Protein 7TI7 (pdb70)

Secondary structure (DSSP, 8-state):
-EEEEE--HHHHHHHHHHHHHTT-EEEEEESSSS-TTGGGS-TTSEEEESS--HHHHHT-SEEEE-TTS-TTSHHHHHHHHTT-EEE-HHHHHHHH--S-EEEEE-SS-HHHHHHHHHHHHHHTT--EEEE-STTS-GGGGGTT--SEEEEE--HHHHHT------SEEEE----S--HHHH-SHHHHHH--GGGTT-SSEEEETT-TTT-----TTS-EEEE-SSPPPTT-EEEEE-TT--EEEEETTEEEEEGGGSSS-SHHHHHHHHHHHHHHHHTT--HHHHHHHHHH----TTSSEEEEEETTEEEEE-TT--SHHHHHHHHHHHHHHHTTTT--EEEEEESB-TT---GGGHHHHHHHEEEEEEESTTHHHHHHHHTTSSEEEE-SSHHHHHHHHHHH--TT-EEEE--SSB-TTTSSSHHHHHHHHHHHHHH--

Organism: Acinetobacter baumannii (strain AB307-0294) (NCBI:txid557600)

B-factor: mean 31.91, std 15.26, range [10.23, 84.12]

Sequence (441 aa):
GLKVVAGLGISGVSAVNFLHEQGYQVAVTDSRPTPPGHDQIPAGVKTSFGQLLDQQELLLQAEEIILSPGLAPQLPEIQAAIAKGISVVGDIQLLRRATDVPIVAITGSNAKSSTVTTLIGLMAKDAGKKVAVGGNLGRPALDLLKDQPELLVLELSSFQLETTSHLNAEVAVVLNMSEDHLDRHGNMLGYHQQAHRIFQGAKKKVVFNRDDALSRPLVPDTTPMQSFGLNAPDLNQYGVLRDADDGTLWLARGLQRRLIKSSDLYIQGMHNVANALACLALGEAIGLPMESMLETLKQFKGLEHRCEYVKTVHDVRYYNDSKKGTNVGATLAAIDGLGAAIEVKKGKVALILGGQGKGQDFGPLRSSSSSIEKYAKVVVLIGEDAPVIEQAIQGATKILHAATLKEAVELCQRETQAEDVVLLSPACASFDMFKSYNNDRGQQFVACVNSLV

InterPro domains:
  IPR004101 Mur ligase, C-terminal [PF02875] (305-424)
  IPR005762 UDP-N-acetylmuramoylalanine-D-glutamate ligase MurD [MF_00639] (7-442)
  IPR005762 UDP-N-acetylmuramoylalanine-D-glutamate ligase MurD [PTHR43692] (10-447)
  IPR005762 UDP-N-acetylmuramoylalanine-D-glutamate ligase MurD [TIGR01087] (10-445)
  IPR013221 Mur ligase, central [PF08245] (110-282)
  IPR036565 Mur-like, catalytic domain superfamily [G3DSA:3.40.1190.10] (94-302)
  IPR036565 Mur-like, catalytic domain superfamily [SSF53623] (96-300)
  IPR036615 Mur ligase, C-terminal domain superfamily [G3DSA:3.90.190.20] (303-443)
  IPR036615 Mur ligase, C-terminal domain superfamily [SSF53244] (302-447)

Nearest PDB structures (foldseek):
  7ti7-assembly1_A  TM=1.002E+00  e=5.242E-88  Acinetobacter baumannii
  7sir-assembly1_A  TM=7.669E-01  e=1.440E-78  Acinetobacter baumannii AB307-0294
  7u35-assembly1_A  TM=9.399E-01  e=2.742E-53  Pseudomonas aeruginosa PAO1
  7u35-assembly3_C  TM=9.130E-01  e=4.171E-54  Pseudomonas aeruginosa PAO1
  1eeh-assembly1_A  TM=6.482E-01  e=1.276E-39  Escherichia coli

Solvent-accessible surface area: 18928 Å² total

Foldseek 3Di:
DEEEEEACADQNLLVQVVCVVVPHQYEYEYQAACHPCNVVHDPPHHYHYNHRDLVVLCVHQAYAYDLVDACPPPSNVVNVVVVHQYAHVLQVLLVVDDAAEEEEEEPDCLVVLQVLLQLLCVLLPFQEFEEADRPRHSSVSPVVPGNYYYHRHYLSNLLRDAQSLHLEYWHLAYDDDDCVRQVDVVSSLVSVNRCHNHQEYEFEPVHPSIDDDDDPNRHYEYEYADQDAAQHWYWDADPVGFIFTAGHPGGQGTQVLFLDFFVVVSSSLRSSVVSCVSVPRDSVSSVVSRSPDNTDPQQQAWQDADQQATETRNLVLAALVSVQRSLRGLQVVLVVVPAAEEEEAEAAHVPDQNLVCLVSCLRGHQEYEYEYDCSVVNCVNNPPSHHYHYDDDLLVSVVVSVVRGHRSYYYYYNHNHFHPRPAPGSVRVRVVNSVSVVPDD

Radius of gyration: 23.05 Å; Cα contacts (8 Å, |Δi|>4): 1030; chains: 1; bounding box: 50×58×58 Å

Structure (mmCIF, N/CA/C/O backbone):
data_7TI7
#
_entry.id   7TI7
#
_cell.length_a   54.490
_cell.length_b   91.820
_cell.length_c   106.360
_cell.angle_alpha   90.000
_cell.angle_beta   90.000
_cell.angle_gamma   90.000
#
_symmetry.space_group_name_H-M   'P 21 21 21'
#
loop_
_entity.id
_entity.type
_entity.pdbx_description
1 polymer 'UDP-N-acetylmuramoylalanine--D-glutamate ligase'
2 non-polymer "ADENOSINE-5'-DIPHOSPHATE"
3 non-polymer 'MAGNESIUM ION'
4 non-polymer 1,2-ETHANEDIOL
5 non-polymer 'CHLORIDE ION'
6 non-polymer 'CALCIUM ION'
7 water water
#
loop_
_atom_site.group_PDB
_atom_site.id
_atom_site.type_symbol
_atom_site.label_atom_id
_atom_site.label_alt_id
_atom_site.label_comp_id
_atom_site.label_asym_id
_atom_site.label_entity_id
_atom_site.label_seq_id
_atom_site.pdbx_PDB_ins_code
_atom_site.Cartn_x
_atom_site.Cartn_y
_atom_site.Cartn_z
_atom_site.occupancy
_atom_site.B_iso_or_equiv
_atom_site.auth_seq_id
_atom_site.auth_comp_id
_atom_site.auth_asym_id
_atom_site.auth_atom_id
_atom_site.pdbx_PDB_model_num
ATOM 1 N N . GLY A 1 15 ? -3.71144 -35.52575 48.20824 1.000 65.49051 7 GLY A N 1
ATOM 2 C CA . GLY A 1 15 ? -2.85140 -36.60878 47.76761 1.000 64.31996 7 GLY A CA 1
ATOM 3 C C . GLY A 1 15 ? -2.08536 -36.23400 46.51618 1.000 63.06727 7 GLY A C 1
ATOM 4 O O . GLY A 1 15 ? -1.67337 -35.08528 46.35373 1.000 64.29922 7 GLY A O 1
ATOM 5 N N . LEU A 1 16 ? -1.88821 -37.19988 45.62627 1.000 59.86565 8 LEU A N 1
ATOM 6 C CA . LEU A 1 16 ? -1.24376 -36.90529 44.35721 1.000 55.96084 8 LEU A CA 1
ATOM 7 C C . LEU A 1 16 ? -2.17884 -36.07243 43.48806 1.000 52.80371 8 LEU A C 1
ATOM 8 O O . LEU A 1 16 ? -3.36517 -36.38829 43.35275 1.000 51.72277 8 LEU A O 1
ATOM 13 N N . LYS A 1 17 ? -1.64971 -34.98391 42.93563 1.000 50.04394 9 LYS A N 1
ATOM 14 C CA . LYS A 1 17 ? -2.33561 -34.19343 41.92434 1.000 47.76147 9 LYS A CA 1
ATOM 15 C C . LYS A 1 17 ? -1.78132 -34.59602 40.56639 1.000 46.61043 9 LYS A C 1
ATOM 16 O O . LYS A 1 17 ? -0.56614 -34.54286 40.35203 1.000 47.40775 9 LYS A O 1
ATOM 22 N N . VAL A 1 18 ? -2.65159 -35.01194 39.65509 1.000 44.74743 10 VAL A N 1
ATOM 23 C CA . VAL A 1 18 ? -2.21529 -35.40288 38.32130 1.000 42.89632 10 VAL A CA 1
ATOM 24 C C . VAL A 1 18 ? -2.74585 -34.38640 37.32495 1.000 40.76590 10 VAL A C 1
ATOM 25 O O . VAL A 1 18 ? -3.96353 -34.24954 37.14361 1.000 40.49235 10 VAL A O 1
ATOM 29 N N . VAL A 1 19 ? -1.83092 -33.67557 36.67841 1.000 41.16374 11 VAL A N 1
ATOM 30 C CA . VAL A 1 19 ? -2.19214 -32.75131 35.60927 1.000 40.35233 11 VAL A CA 1
ATOM 31 C C . VAL A 1 19 ? -2.30958 -33.56123 34.32451 1.000 39.26325 11 VAL A C 1
ATOM 32 O O . VAL A 1 19 ? -1.36297 -34.25343 33.92806 1.000 41.35335 11 VAL A O 1
ATOM 36 N N . ALA A 1 20 ? -3.49036 -33.52917 33.70448 1.000 37.82806 12 ALA A N 1
ATOM 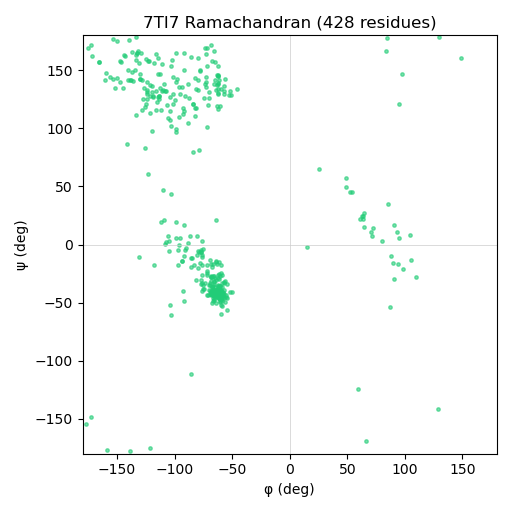37 C CA . ALA A 1 20 ? -3.74861 -34.26891 32.46943 1.000 37.14517 12 ALA A CA 1
ATOM 38 C C . ALA A 1 20 ? -3.77663 -33.27122 31.31690 1.000 36.98094 12 ALA A C 1
ATOM 39 O O . ALA A 1 20 ? -4.70651 -32.46854 31.20284 1.000 35.94318 12 ALA A O 1
ATOM 41 N N . GLY A 1 21 ? -2.74483 -33.31404 30.47827 1.000 40.61163 13 GLY A N 1
ATOM 42 C CA . GLY A 1 21 ? -2.57454 -32.35289 29.40983 1.000 42.26307 13 GLY A CA 1
ATOM 43 C C . GLY A 1 21 ? -1.67333 -31.20922 29.82954 1.000 44.32065 13 GLY A C 1
ATOM 44 O O . GLY A 1 21 ? -1.97243 -30.50019 30.79609 1.000 44.81466 13 GLY A O 1
ATOM 45 N N . LEU A 1 22 ? -0.56435 -31.01842 29.11880 1.000 46.43169 14 LEU A N 1
ATOM 46 C CA . LEU A 1 22 ? 0.35174 -29.93946 29.46143 1.000 47.50116 14 LEU A CA 1
ATOM 47 C C . LEU A 1 22 ? -0.09049 -28.64137 28.79928 1.000 50.09253 14 LEU A C 1
ATOM 48 O O . LEU A 1 22 ? -1.13021 -28.08409 29.16094 1.000 50.59601 14 LEU A O 1
ATOM 53 N N . GLY A 1 23 ? 0.67648 -28.15369 27.82891 1.000 51.44126 15 GLY A N 1
ATOM 54 C CA . GLY A 1 23 ? 0.34412 -26.87949 27.22501 1.000 51.69185 15 GLY A CA 1
ATOM 55 C C . GLY A 1 23 ? 0.49656 -25.74715 28.22895 1.000 50.89243 15 GLY A C 1
ATOM 56 O O . GLY A 1 23 ? 1.02050 -25.91428 29.32748 1.000 49.53811 15 GLY A O 1
ATOM 57 N N . ILE A 1 24 ? -0.00987 -24.57680 27.83521 1.000 52.31523 16 ILE A N 1
ATOM 58 C CA . ILE A 1 24 ? 0.23294 -23.36092 28.61072 1.000 52.34857 16 ILE A CA 1
ATOM 59 C C . ILE A 1 24 ? -0.45887 -23.43230 29.97056 1.000 50.79884 16 ILE A C 1
ATOM 60 O O . ILE A 1 24 ? 0.15463 -23.16052 31.00988 1.000 50.09544 16 ILE A O 1
ATOM 65 N N . SER A 1 25 ? -1.74107 -23.80829 29.99101 1.000 49.52824 17 SER A N 1
ATOM 66 C CA . SER A 1 25 ? -2.44017 -23.89529 31.26900 1.000 47.43980 17 SER A CA 1
ATOM 67 C C . SER A 1 25 ? -1.93801 -25.06378 32.11030 1.000 45.02838 17 SER A C 1
ATOM 68 O O . SER A 1 25 ? -1.88300 -24.95671 33.34122 1.000 45.10710 17 SER A O 1
ATOM 71 N N . GLY A 1 26 ? -1.56130 -26.17558 31.47701 1.000 43.70401 18 GLY A N 1
ATOM 72 C CA . GLY A 1 26 ? -1.01305 -27.28989 32.23435 1.000 43.15177 18 GLY A CA 1
ATOM 73 C C . GLY A 1 26 ? 0.30099 -26.94681 32.91266 1.000 44.61984 18 GLY A C 1
ATOM 74 O O . GLY A 1 26 ? 0.53160 -27.32324 34.06378 1.000 43.99825 18 GLY A O 1
ATOM 75 N N . VAL A 1 27 ? 1.18419 -26.23462 32.20678 1.000 46.38527 19 VAL A N 1
ATOM 76 C CA . VAL A 1 27 ? 2.40200 -25.73159 32.84182 1.000 46.41520 19 VAL A CA 1
ATOM 77 C C . VAL A 1 27 ? 2.05416 -24.82419 34.01447 1.000 46.06165 19 VAL A C 1
ATOM 78 O O . VAL A 1 27 ? 2.66748 -24.90448 35.08552 1.000 44.42382 19 VAL A O 1
ATOM 82 N N . SER A 1 28 ? 1.05802 -23.95323 33.83569 1.000 46.23390 20 SER A N 1
ATOM 83 C CA . SER A 1 28 ? 0.64161 -23.07468 34.92351 1.000 47.78396 20 SER A CA 1
ATOM 84 C C . SER A 1 28 ? 0.17928 -23.87535 36.13692 1.000 46.09346 20 SER A C 1
ATOM 85 O O . SER A 1 28 ? 0.51476 -23.53922 37.27786 1.000 46.78068 20 SER A O 1
ATOM 88 N N . ALA A 1 29 ? -0.58733 -24.94262 35.91042 1.000 42.99127 21 ALA A N 1
ATOM 89 C CA . ALA A 1 29 ? -1.10931 -25.72498 37.02561 1.000 42.40420 21 ALA A CA 1
ATOM 90 C C . ALA A 1 29 ? -0.00489 -26.51479 37.72373 1.000 43.17619 21 ALA A C 1
ATOM 91 O O . ALA A 1 29 ? 0.04110 -26.56065 38.95829 1.000 42.73763 21 ALA A O 1
ATOM 93 N N . VAL A 1 30 ? 0.88727 -27.14819 36.95623 1.000 43.82787 22 VAL A N 1
ATOM 94 C CA . VAL A 1 30 ? 2.00004 -27.88482 37.55737 1.000 44.40358 22 VAL A CA 1
ATOM 95 C C . VAL A 1 30 ? 2.81899 -26.97200 38.46293 1.000 45.94755 22 VAL A C 1
ATOM 96 O O . VAL A 1 30 ? 3.10841 -27.30628 39.61825 1.000 46.68291 22 VAL A O 1
ATOM 100 N N . ASN A 1 31 ? 3.19955 -25.79914 37.95339 1.000 47.39682 23 ASN A N 1
ATOM 101 C CA . ASN A 1 31 ? 4.07403 -24.92252 38.72417 1.000 49.18619 23 ASN A CA 1
ATOM 102 C C . ASN A 1 31 ? 3.35631 -24.36666 39.94547 1.000 49.10219 23 ASN A C 1
ATOM 103 O O . ASN A 1 31 ? 3.93894 -24.29425 41.03288 1.000 49.47458 23 ASN A O 1
ATOM 108 N N . PHE A 1 32 ? 2.08820 -23.97925 39.79019 1.000 48.83872 24 PHE A N 1
ATOM 109 C CA . PHE A 1 32 ? 1.32864 -23.48249 40.93164 1.000 47.45684 24 PHE A CA 1
ATOM 110 C C . PHE A 1 32 ? 1.22121 -24.54259 42.01875 1.000 47.62240 24 PHE A C 1
ATOM 111 O O . PHE A 1 32 ? 1.44701 -24.26060 43.20128 1.000 47.58128 24 PHE A O 1
ATOM 119 N N . LEU A 1 33 ? 0.87466 -25.77467 41.63331 1.000 48.63064 25 LEU A N 1
ATOM 120 C CA . LEU A 1 33 ? 0.68867 -26.82956 42.62098 1.000 48.05555 25 LEU A CA 1
ATOM 121 C C . LEU A 1 33 ? 1.99630 -27.19906 43.29438 1.000 52.19127 25 LEU A C 1
ATOM 122 O O . LEU A 1 33 ? 2.01008 -27.51477 44.48843 1.000 53.07770 25 LEU A O 1
ATOM 127 N N . HIS A 1 34 ? 3.09667 -27.16414 42.54765 1.000 53.98180 26 HIS A N 1
ATOM 128 C CA . HIS A 1 34 ? 4.39319 -27.45539 43.13761 1.000 56.37030 26 HIS A CA 1
ATOM 129 C C . HIS A 1 34 ? 4.77665 -26.39714 44.16240 1.000 59.36660 26 HIS A C 1
ATOM 130 O O . HIS A 1 34 ? 5.26066 -26.72693 45.25180 1.000 60.58068 26 HIS A O 1
ATOM 137 N N . GLU A 1 35 ? 4.56534 -25.12104 43.83056 1.000 61.43539 27 GLU A N 1
ATOM 138 C CA . GLU A 1 35 ? 4.89716 -24.04478 44.75994 1.000 62.94009 27 GLU A CA 1
ATOM 139 C C . GLU A 1 35 ? 4.08786 -24.15412 46.04511 1.000 63.30152 27 GLU A C 1
ATOM 140 O O . GLU A 1 35 ? 4.60776 -23.90826 47.13825 1.000 64.22887 27 GLU A O 1
ATOM 146 N N . GLN A 1 36 ? 2.81240 -24.51960 45.93825 1.000 64.15087 28 GLN A N 1
ATOM 147 C CA . GLN A 1 36 ? 1.96994 -24.64271 47.12090 1.000 66.49149 28 GLN A CA 1
ATOM 148 C C . GLN A 1 36 ? 2.25064 -25.91098 47.91876 1.000 67.96176 28 GLN A C 1
ATOM 149 O O . GLN A 1 36 ? 1.55695 -26.16578 48.90983 1.000 68.32512 28 GLN A O 1
ATOM 155 N N . GLY A 1 37 ? 3.23451 -26.70802 47.51306 1.000 68.51676 29 GLY A N 1
ATOM 156 C CA . GLY A 1 37 ? 3.65795 -27.84803 48.30407 1.000 68.96980 29 GLY A CA 1
ATOM 157 C C . GLY A 1 37 ? 2.86989 -29.12167 48.09552 1.000 69.85388 29 GLY A C 1
ATOM 158 O O . GLY A 1 37 ? 2.67871 -29.88767 49.04925 1.000 71.22453 29 GLY A O 1
ATOM 159 N N . TYR A 1 38 ? 2.40724 -29.37471 46.87390 1.000 67.61390 30 TYR A N 1
ATOM 160 C CA . TYR A 1 38 ? 1.68861 -30.59503 46.53869 1.000 65.45853 30 TYR A CA 1
ATOM 161 C C . TYR A 1 38 ? 2.59566 -31.56285 45.78745 1.000 64.48070 30 TYR A C 1
ATOM 162 O O . TYR A 1 38 ? 3.54741 -31.15677 45.11659 1.000 64.44146 30 TYR A O 1
ATOM 171 N N . GLN A 1 39 ? 2.28210 -32.85259 45.89132 1.000 63.47793 31 GLN A N 1
ATOM 172 C CA . GLN A 1 39 ? 2.91059 -33.85120 45.03323 1.000 62.51685 31 GLN A CA 1
ATOM 173 C C . GLN A 1 39 ? 2.19038 -33.85264 43.69093 1.000 59.67643 31 GLN A C 1
ATOM 174 O O . GLN A 1 39 ? 0.98903 -34.13130 43.63029 1.000 60.05799 31 GLN A O 1
ATOM 176 N N . VAL A 1 40 ? 2.91235 -33.52121 42.62068 1.000 57.52636 32 VAL A N 1
ATOM 177 C CA . VAL A 1 40 ? 2.31987 -33.29478 41.30611 1.000 56.74445 32 VAL A CA 1
ATOM 178 C C . VAL A 1 40 ? 2.97908 -34.21344 40.29384 1.000 57.45617 32 VAL A C 1
ATOM 179 O O . VAL A 1 40 ? 4.20835 -34.20900 40.14858 1.000 58.22762 32 VAL A O 1
ATOM 183 N N . ALA A 1 41 ? 2.15867 -34.98459 39.59327 1.000 55.85530 33 ALA A N 1
ATOM 184 C CA . ALA A 1 41 ? 2.55159 -35.70624 38.39782 1.000 55.10811 33 ALA A CA 1
ATOM 185 C C . ALA A 1 41 ? 1.79169 -35.13022 37.21235 1.000 53.86793 33 ALA A C 1
ATOM 186 O O . ALA A 1 41 ? 0.76610 -34.46520 37.37472 1.000 53.52241 33 ALA A O 1
ATOM 188 N N . VAL A 1 42 ? 2.30681 -35.37554 36.01181 1.000 52.82964 34 VAL A N 1
ATOM 189 C CA . VAL A 1 42 ? 1.69508 -34.85218 34.79698 1.000 52.00068 34 VAL A CA 1
ATOM 190 C C . VAL A 1 42 ? 1.77029 -35.91219 33.70605 1.000 50.37132 34 VAL A C 1
ATOM 191 O O . VAL A 1 42 ? 2.75598 -36.65117 33.60334 1.000 51.46978 34 VAL A O 1
ATOM 195 N N . THR A 1 43 ? 0.70967 -36.00327 32.90767 1.000 49.07769 35 THR A N 1
ATOM 196 C CA . THR A 1 43 ? 0.65267 -36.93475 31.79563 1.000 48.11665 35 THR A CA 1
ATOM 197 C C . THR A 1 43 ? 0.05349 -36.23279 30.58676 1.000 47.77946 35 THR A C 1
ATOM 198 O O . THR A 1 43 ? -0.77699 -35.33198 30.72057 1.000 46.99368 35 THR A O 1
ATOM 202 N N . ASP A 1 44 ? 0.49402 -36.65122 29.40479 1.000 49.46602 36 ASP A N 1
ATOM 203 C CA . ASP A 1 44 ? 0.07841 -36.06035 28.14110 1.000 52.70857 36 ASP A CA 1
ATOM 204 C C . ASP A 1 44 ? 0.27314 -37.11605 27.06334 1.000 56.63008 36 ASP A C 1
ATOM 205 O O . ASP A 1 44 ? 1.22776 -37.89267 27.13213 1.000 58.41501 36 ASP A O 1
ATOM 210 N N . SER A 1 45 ? -0.63272 -37.14949 26.08022 1.000 57.56049 37 SER A N 1
ATOM 211 C CA . SER A 1 45 ? -0.52819 -38.15815 25.02833 1.000 60.40913 37 SER A CA 1
ATOM 212 C C . SER A 1 45 ? 0.54149 -37.81721 23.99820 1.000 63.69102 37 SER A C 1
ATOM 213 O O . SER A 1 45 ? 1.18728 -38.72709 23.46553 1.000 63.75356 37 SER A O 1
ATOM 216 N N . ARG A 1 46 ? 0.73784 -36.53280 23.70083 1.000 66.59945 38 ARG A N 1
ATOM 217 C CA . ARG A 1 46 ? 1.74983 -36.13376 22.73565 1.000 68.29528 38 ARG A CA 1
ATOM 218 C C . ARG A 1 46 ? 3.13781 -36.54144 23.22840 1.000 69.61007 38 ARG A C 1
ATOM 219 O O . ARG A 1 46 ? 3.40584 -36.53079 24.43295 1.000 68.68276 38 ARG A O 1
ATOM 227 N N . PRO A 1 47 ? 4.04209 -36.91722 22.30764 1.000 73.47161 39 PRO A N 1
ATOM 228 C CA . PRO A 1 47 ? 5.32006 -37.52769 22.71484 1.000 74.67595 39 PRO A CA 1
ATOM 229 C C . PRO A 1 47 ? 6.17627 -36.63727 23.60616 1.000 76.16933 39 PRO A C 1
ATOM 230 O O . PRO A 1 47 ? 6.51483 -37.02040 24.73173 1.000 77.51274 39 PRO A O 1
ATOM 234 N N . THR A 1 48 ? 6.54580 -35.45952 23.11026 1.000 75.42169 40 THR A N 1
ATOM 235 C CA . THR A 1 48 ? 7.25798 -34.45693 23.90348 1.000 75.28189 40 THR A CA 1
ATOM 236 C C . THR A 1 48 ? 6.39479 -33.20340 23.95244 1.000 75.11070 40 THR A C 1
ATOM 237 O O . THR A 1 48 ? 6.41863 -32.39241 23.00884 1.000 76.04376 40 THR A O 1
ATOM 239 N N . PRO A 1 49 ? 5.62561 -32.99399 25.01809 1.000 73.35908 41 PRO A N 1
ATOM 240 C CA . PRO A 1 49 ? 4.54453 -32.00657 24.97448 1.000 74.13724 41 PRO A CA 1
ATOM 241 C C . PRO A 1 49 ? 5.06985 -30.58935 25.10751 1.000 76.00445 41 PRO A C 1
ATOM 242 O O . PRO A 1 49 ? 6.09548 -30.35066 25.76490 1.000 76.32324 41 PRO A O 1
ATOM 246 N N . PRO A 1 50 ? 4.39083 -29.62297 24.49256 1.000 77.03421 42 PRO A N 1
ATOM 247 C CA . PRO A 1 50 ? 4.73014 -28.21364 24.71810 1.000 76.63853 42 PRO A CA 1
ATOM 248 C C . PRO A 1 50 ? 4.75776 -27.88996 26.20357 1.000 75.84639 42 PRO A C 1
ATOM 249 O O . PRO A 1 50 ? 3.81311 -28.18120 26.94105 1.000 76.28308 42 PRO A O 1
ATOM 253 N N . GLY A 1 51 ? 5.85787 -27.28796 26.64376 1.000 74.31734 43 GLY A N 1
ATOM 254 C CA . GLY A 1 51 ? 6.07312 -27.01796 28.04687 1.000 72.81114 43 GLY A CA 1
ATOM 255 C C . GLY A 1 51 ? 6.87557 -28.06975 28.77704 1.000 72.14825 43 GLY A C 1
ATOM 256 O O . GLY A 1 51 ? 6.99652 -27.98513 30.00564 1.000 71.24614 43 GLY A O 1
ATOM 257 N N . HIS A 1 52 ? 7.40619 -29.06932 28.06597 1.000 72.35926 44 HIS A N 1
ATOM 258 C CA . HIS A 1 52 ? 8.32665 -30.01433 28.68882 1.000 73.61796 44 HIS A CA 1
ATOM 259 C C . HIS A 1 52 ? 9.49731 -29.28409 29.33222 1.000 74.70395 44 HIS A C 1
ATOM 260 O O . HIS A 1 52 ? 9.88445 -29.58809 30.46650 1.000 75.86913 44 HIS A O 1
ATOM 262 N N . ASP A 1 53 ? 10.05671 -28.29603 28.63044 1.000 74.94246 45 ASP A N 1
ATOM 263 C CA . ASP A 1 53 ? 11.19283 -27.53153 29.13244 1.000 75.08275 45 ASP A CA 1
ATOM 264 C C . ASP A 1 53 ? 10.80767 -26.52517 30.21006 1.000 75.84181 45 ASP A C 1
ATOM 265 O O . ASP A 1 53 ? 11.69655 -25.87582 30.77069 1.000 75.33555 45 ASP A O 1
ATOM 267 N N . GLN A 1 54 ? 9.51994 -26.37893 30.52075 1.000 77.33249 46 GLN A N 1
ATOM 268 C CA . GLN A 1 54 ? 9.05262 -25.36806 31.45996 1.000 78.00530 46 GLN A CA 1
ATOM 269 C C . GLN A 1 54 ? 8.50895 -25.97705 32.74819 1.000 77.45379 46 GLN A C 1
ATOM 270 O O . GLN A 1 54 ? 7.76169 -25.31504 33.47494 1.000 78.05634 46 GLN A O 1
ATOM 276 N N . ILE A 1 55 ? 8.87191 -27.22022 33.04794 1.000 76.19525 47 ILE A N 1
ATOM 277 C CA . ILE A 1 55 ? 8.35720 -27.92063 34.22267 1.000 75.45653 47 ILE A CA 1
ATOM 278 C C . ILE A 1 55 ? 9.49684 -28.12998 35.21118 1.000 75.35888 47 ILE A C 1
ATOM 279 O O . ILE A 1 55 ? 10.64877 -28.32002 34.79403 1.000 76.54770 47 ILE A O 1
ATOM 281 N N . PRO A 1 56 ? 9.23369 -28.10256 36.51609 1.000 73.92128 48 PRO A N 1
ATOM 282 C CA . PRO A 1 56 ? 10.31300 -28.33075 37.48311 1.000 73.07485 48 PRO A CA 1
ATOM 283 C C . PRO A 1 56 ? 10.73414 -29.79149 37.51825 1.000 73.11800 48 PRO A C 1
ATOM 284 O O . PRO A 1 56 ? 9.89932 -30.69842 37.53686 1.000 73.49335 48 PRO A O 1
ATOM 288 N N . ALA A 1 57 ? 12.04859 -30.01359 37.52244 1.000 73.30722 49 ALA A N 1
ATOM 289 C CA . ALA A 1 57 ? 12.56356 -31.36682 37.67670 1.000 73.90777 49 ALA A CA 1
ATOM 290 C C . ALA A 1 57 ? 12.14053 -31.92509 39.02811 1.000 74.54811 49 ALA A C 1
ATOM 291 O O . ALA A 1 57 ? 12.05514 -31.19758 40.02139 1.000 75.15922 49 ALA A O 1
ATOM 293 N N . GLY A 1 58 ? 11.86902 -33.22402 39.06244 1.000 74.53532 50 GLY A N 1
ATOM 294 C CA . GLY A 1 58 ? 11.26987 -33.85547 40.21204 1.000 74.46334 50 GLY A CA 1
ATOM 295 C C . GLY A 1 58 ? 9.77273 -34.05106 40.09701 1.000 74.21763 50 GLY A C 1
ATOM 296 O O . GLY A 1 58 ? 9.21521 -34.89415 40.80922 1.000 75.64835 50 GLY A O 1
ATOM 297 N N . VAL A 1 59 ? 9.10704 -33.28733 39.23274 1.000 71.53044 51 VAL A N 1
ATOM 298 C CA . VAL A 1 59 ? 7.72357 -33.58981 38.89064 1.000 70.02467 51 VAL A CA 1
ATOM 299 C C . VAL A 1 59 ? 7.70895 -34.85597 38.04886 1.000 69.54980 51 VAL A C 1
ATOM 300 O O . VAL A 1 59 ? 8.32596 -34.90857 36.97812 1.000 70.33058 51 VAL A O 1
ATOM 304 N N . LYS A 1 60 ? 7.01743 -35.88474 38.53619 1.000 68.13511 52 LYS A N 1
ATOM 305 C CA . LYS A 1 60 ? 6.87232 -37.11250 37.76450 1.000 68.46319 52 LYS A CA 1
ATOM 306 C C . LYS A 1 60 ? 6.12277 -36.82690 36.46735 1.000 66.59195 52 LYS A C 1
ATOM 307 O O . LYS A 1 60 ? 5.07516 -36.17493 36.47519 1.000 65.39706 52 LYS A O 1
ATOM 309 N N . THR A 1 61 ? 6.67225 -37.29870 35.34778 1.000 65.30254 53 THR A N 1
ATOM 310 C CA . THR A 1 61 ? 6.08697 -37.08631 34.02958 1.000 63.55260 53 THR A CA 1
ATOM 311 C C . THR A 1 61 ? 5.85738 -38.42361 33.34406 1.000 62.15531 53 THR A C 1
ATOM 312 O O . THR A 1 61 ? 6.75108 -39.27641 33.32136 1.000 61.68010 53 THR A O 1
ATOM 316 N N . SER A 1 62 ? 4.66017 -38.59349 32.77473 1.000 61.88327 54 SER A N 1
ATOM 317 C CA . SER A 1 62 ? 4.28599 -39.78061 32.00629 1.000 61.13118 54 SER A CA 1
ATOM 318 C C . SER A 1 62 ? 3.78994 -39.28907 30.64807 1.000 61.45123 54 SER A C 1
ATOM 319 O O . SER A 1 62 ? 2.58653 -39.13139 30.42659 1.000 61.91772 54 SER A O 1
ATOM 322 N N . PHE A 1 63 ? 4.72460 -39.03009 29.74410 1.000 61.59144 55 PHE A N 1
ATOM 323 C CA . PHE A 1 63 ? 4.41334 -38.51578 28.42000 1.000 64.41978 55 PHE A CA 1
ATOM 324 C C . PHE A 1 63 ? 4.41151 -39.64844 27.40190 1.000 65.91208 55 PHE A C 1
ATOM 325 O O . PHE A 1 63 ? 4.91614 -40.74485 27.65466 1.000 68.22456 55 PHE A O 1
ATOM 333 N N . GLY A 1 64 ? 3.83944 -39.36682 26.23370 1.000 65.57777 56 GLY A N 1
ATOM 334 C CA . GLY A 1 64 ? 3.67594 -40.35516 25.19421 1.000 66.15044 56 GLY A CA 1
ATOM 335 C C . GLY A 1 64 ? 2.36347 -41.11259 25.25274 1.000 66.70657 56 GLY A C 1
ATOM 336 O O . GLY A 1 64 ? 1.86059 -41.54446 24.20999 1.000 68.34286 56 GLY A O 1
ATOM 337 N N . GLN A 1 65 ? 1.80019 -41.29052 26.44866 1.000 64.17337 57 GLN A N 1
ATOM 338 C CA . GLN A 1 65 ? 0.49668 -41.91813 26.60860 1.000 60.86275 57 GLN A CA 1
ATOM 339 C C . GLN A 1 65 ? -0.23302 -41.26698 27.77166 1.000 58.27874 57 GLN A C 1
ATOM 340 O O . GLN A 1 65 ? 0.36287 -41.02055 28.82537 1.000 57.90593 57 GLN A O 1
ATOM 342 N N . LEU A 1 66 ? -1.51388 -40.95094 27.56473 1.000 54.19244 58 LEU A N 1
ATOM 343 C CA A LEU A 1 66 ? -2.35887 -40.53190 28.67442 0.595 52.24745 58 LEU A CA 1
ATOM 344 C CA B LEU A 1 66 ? -2.36305 -40.53697 28.67399 0.405 52.25539 58 LEU A CA 1
ATOM 345 C C . LEU A 1 66 ? -2.39821 -41.66774 29.68965 1.000 52.15109 58 LEU A C 1
ATOM 346 O O . LEU A 1 66 ? -3.09656 -42.66764 29.48869 1.000 53.07712 58 LEU A O 1
ATOM 355 N N . ASP A 1 67 ? -1.63890 -41.52491 30.76936 1.000 50.98931 59 ASP A N 1
ATOM 356 C CA . ASP A 1 67 ? -1.36695 -42.62728 31.69110 1.000 52.25411 59 ASP A CA 1
ATOM 357 C C . ASP A 1 67 ? -2.60754 -42.96329 32.50551 1.000 51.27567 59 ASP A C 1
ATOM 358 O O . ASP A 1 67 ? -2.90946 -42.30609 33.50125 1.000 51.13688 59 ASP A O 1
ATOM 363 N N . GLN A 1 68 ? -3.30181 -44.03534 32.11460 1.000 51.29587 60 GLN A N 1
ATOM 364 C CA A GLN A 1 68 ? -4.51929 -44.41141 32.82391 0.518 51.71553 60 GLN A CA 1
ATOM 365 C CA B GLN A 1 68 ? -4.51814 -44.42992 32.81783 0.482 51.46577 60 GLN A CA 1
ATOM 366 C C . GLN A 1 68 ? -4.21975 -44.83749 34.25504 1.000 51.31799 60 GLN A C 1
ATOM 367 O O . GLN A 1 68 ? -4.96216 -44.48438 35.17856 1.000 52.00405 60 GLN A O 1
ATOM 378 N N . GLU A 1 69 ? -3.13957 -45.59891 34.46263 1.000 51.56577 61 GLU A N 1
ATOM 379 C CA . GLU A 1 69 ? -2.80241 -46.03479 35.81535 1.000 51.54753 61 GLU A CA 1
ATOM 380 C C . GLU A 1 69 ? -2.44168 -44.84895 36.70296 1.000 50.79041 61 GLU A C 1
ATOM 381 O O . GLU A 1 69 ? -2.88480 -44.77162 37.85492 1.000 51.47841 61 GLU A O 1
ATOM 383 N N . LEU A 1 70 ? -1.64967 -43.90918 36.17959 1.000 49.55734 62 LEU A N 1
ATOM 384 C CA . LEU A 1 70 ? -1.31560 -42.71097 36.94421 1.000 48.33354 62 LEU A CA 1
ATOM 385 C C . LEU A 1 70 ? -2.55839 -41.88672 37.25719 1.000 47.42188 62 LEU A C 1
ATOM 386 O O . LEU A 1 70 ? -2.71282 -41.38861 38.37830 1.000 48.85171 62 LEU A O 1
ATOM 391 N N . LEU A 1 71 ? -3.46379 -41.74639 36.28260 1.000 46.20400 63 LEU A N 1
ATOM 392 C CA . LEU A 1 71 ? -4.70367 -41.01464 36.52801 1.000 44.53892 63 LEU A CA 1
ATOM 393 C C . LEU A 1 71 ? -5.53244 -41.68795 37.61629 1.000 46.27798 63 LEU A C 1
ATOM 394 O O . LEU A 1 71 ? -6.17862 -41.01244 38.42370 1.000 47.70116 63 LEU A O 1
ATOM 399 N N . LEU A 1 72 ? -5.51250 -43.02317 37.67142 1.000 47.75844 64 LEU A N 1
ATOM 400 C CA . LEU A 1 72 ? -6.23797 -43.71159 38.72948 1.000 50.28242 64 LEU A CA 1
ATOM 401 C C . LEU A 1 72 ? -5.51777 -43.63098 40.07142 1.000 52.90322 64 LEU A C 1
ATOM 402 O O . LEU A 1 72 ? -6.14650 -43.85369 41.11063 1.000 54.14440 64 LEU A O 1
ATOM 407 N N . GLN A 1 73 ? -4.22774 -43.29412 40.07272 1.000 54.94567 65 GLN A N 1
ATOM 408 C CA . GLN A 1 73 ? -3.48734 -43.01434 41.29726 1.000 55.49200 65 GLN A CA 1
ATOM 409 C C . GLN A 1 73 ? -3.78724 -41.64145 41.88679 1.000 53.60286 65 GLN A C 1
ATOM 410 O O . GLN A 1 73 ? -3.28694 -41.33104 42.97113 1.000 55.02918 65 GLN A O 1
ATOM 416 N N . ALA A 1 74 ? -4.58339 -40.81521 41.21877 1.000 49.59461 66 ALA A N 1
ATOM 417 C CA . ALA A 1 74 ? -4.72158 -39.42235 41.61381 1.000 46.85591 66 ALA A CA 1
ATOM 418 C C . ALA A 1 74 ? -5.71755 -39.24851 42.75179 1.000 47.09707 66 ALA A C 1
ATOM 419 O O . ALA A 1 74 ? -6.74558 -39.92541 42.80476 1.000 47.83581 66 ALA A O 1
ATOM 421 N N . GLU A 1 75 ? -5.40877 -38.31249 43.65851 1.000 47.25282 67 GLU A N 1
ATOM 422 C CA . GLU A 1 75 ? -6.43865 -37.75172 44.53013 1.000 47.19561 67 GLU A CA 1
ATOM 423 C C . GLU A 1 75 ? -7.31219 -36.77528 43.76052 1.000 45.73345 67 GLU A C 1
ATOM 424 O O . GLU A 1 75 ? -8.51880 -36.67714 44.01181 1.000 47.54545 67 GLU A O 1
ATOM 430 N N . GLU A 1 76 ? -6.72078 -36.05187 42.81840 1.000 42.76899 68 GLU A N 1
ATOM 431 C CA . GLU A 1 76 ? -7.46550 -35.11954 41.99053 1.000 40.15652 68 GLU A CA 1
ATOM 432 C C . GLU A 1 76 ? -6.73071 -34.96168 40.67210 1.000 38.27123 68 GLU A C 1
ATOM 433 O O . GLU A 1 76 ? -5.49862 -34.96046 40.63876 1.000 39.57871 68 GLU A O 1
ATOM 439 N N . ILE A 1 77 ? -7.49599 -34.83965 39.59161 1.000 35.29558 69 ILE A N 1
ATOM 440 C CA . ILE A 1 77 ? -6.96817 -34.65632 38.24899 1.000 33.30110 69 ILE A CA 1
ATOM 441 C C . ILE A 1 77 ? -7.25730 -33.22430 37.82469 1.000 31.38642 69 ILE A C 1
ATOM 442 O O . ILE A 1 77 ? -8.38607 -32.74671 37.98317 1.000 32.18000 69 ILE A O 1
ATOM 447 N N . ILE A 1 78 ? -6.24499 -32.53613 37.30097 1.000 30.66392 70 ILE A N 1
ATOM 448 C CA . ILE A 1 78 ? -6.41080 -31.19062 36.75464 1.000 28.95527 70 ILE A CA 1
ATOM 449 C C . ILE A 1 78 ? -6.42875 -31.34014 35.23965 1.000 27.77658 70 ILE A C 1
ATOM 450 O O . ILE A 1 78 ? -5.37760 -31.50434 34.61102 1.000 29.79303 70 ILE A O 1
ATOM 455 N N . LEU A 1 79 ? -7.62341 -31.28718 34.64561 1.000 25.11706 71 LEU A N 1
ATOM 456 C CA . LEU A 1 79 ? -7.80858 -31.61698 33.23889 1.000 24.19170 71 LEU A CA 1
ATOM 457 C C . LEU A 1 79 ? -7.67546 -30.36931 32.36867 1.000 23.61450 71 LEU A C 1
ATOM 458 O O . LEU A 1 79 ? -8.34281 -29.35142 32.61464 1.000 24.09790 71 LEU A O 1
ATOM 463 N N . SER A 1 80 ? -6.81356 -30.45113 31.35252 1.000 26.89922 72 SER A N 1
ATOM 464 C CA . SER A 1 80 ? -6.70010 -29.37474 30.37409 1.000 26.99094 72 SER A CA 1
ATOM 465 C C . SER A 1 80 ? -8.02461 -29.17541 29.64063 1.000 25.88262 72 SER A C 1
ATOM 466 O O . SER A 1 80 ? -8.71118 -30.15512 29.32223 1.000 25.73341 72 SER A O 1
ATOM 469 N N . PRO A 1 81 ? -8.40554 -27.93027 29.34112 1.000 26.92904 73 PRO A N 1
ATOM 470 C CA . PRO A 1 81 ? -9.63851 -27.70670 28.56911 1.000 26.36062 73 PRO A CA 1
ATOM 471 C C . PRO A 1 81 ? -9.56940 -28.28712 27.16733 1.000 26.70697 73 PRO A C 1
ATOM 472 O O . PRO A 1 81 ? -10.61556 -28.45904 26.53151 1.000 27.90013 73 PRO A O 1
ATOM 476 N N . GLY A 1 82 ? -8.37203 -28.60764 26.66956 1.000 28.34094 74 GLY A N 1
ATOM 477 C CA . GLY A 1 82 ? -8.24642 -29.28037 25.39200 1.000 29.61125 74 GLY A CA 1
ATOM 478 C C . GLY A 1 82 ? -8.54677 -30.76427 25.41071 1.000 30.92761 74 GLY A C 1
ATOM 479 O O . GLY A 1 82 ? -8.57473 -31.39236 24.34434 1.000 33.77076 74 GLY A O 1
ATOM 480 N N . LEU A 1 83 ? -8.76902 -31.34372 26.58926 1.000 28.36242 75 LEU A N 1
ATOM 481 C CA . LEU A 1 83 ? -9.08223 -32.75958 26.72871 1.000 28.93557 75 LEU A CA 1
ATOM 482 C C . LEU A 1 83 ? -10.50722 -32.90483 27.24005 1.000 27.00159 75 LEU A C 1
ATOM 483 O O . LEU A 1 83 ? -10.86082 -32.31732 28.26776 1.000 27.94618 75 LEU A O 1
ATOM 488 N N . ALA A 1 84 ? -11.31486 -33.70402 26.54567 1.000 25.74277 76 ALA A N 1
ATOM 489 C CA . ALA A 1 84 ? -12.70909 -33.85429 26.94693 1.000 26.05689 76 ALA A CA 1
ATOM 490 C C . ALA A 1 84 ? -12.82260 -34.70010 28.21325 1.000 24.70204 76 ALA A C 1
ATOM 491 O O . ALA A 1 84 ? -12.13972 -35.72679 28.34697 1.000 25.32305 76 ALA A O 1
ATOM 493 N N . PRO A 1 85 ? -13.68958 -34.31825 29.15450 1.000 23.13752 77 PRO A N 1
ATOM 494 C CA . PRO A 1 85 ? -13.98073 -35.23204 30.26842 1.000 22.83416 77 PRO A CA 1
ATOM 495 C C . PRO A 1 85 ? -14.54971 -36.54157 29.80172 1.000 22.35111 77 PRO A C 1
ATOM 496 O O . PRO A 1 85 ? -14.55216 -37.50375 30.57180 1.000 22.45541 77 PRO A O 1
ATOM 500 N N . GLN A 1 86 ? -15.05311 -36.59758 28.57562 1.000 23.70639 78 GLN A N 1
ATOM 501 C CA . GLN A 1 86 ? -15.65028 -37.80877 28.03811 1.000 23.71276 78 GLN A CA 1
ATOM 502 C C . GLN A 1 86 ? -14.61602 -38.83026 27.57133 1.000 26.35496 78 GLN A C 1
ATOM 503 O O . GLN A 1 86 ? -14.99905 -39.95885 27.23647 1.000 27.81537 78 GLN A O 1
ATOM 509 N N . LEU A 1 87 ? -13.33258 -38.47135 27.57426 1.000 26.01230 79 LEU A N 1
ATOM 510 C CA . LEU A 1 87 ? -12.27868 -39.41155 27.21261 1.000 27.66165 79 LEU A CA 1
ATOM 511 C C . LEU A 1 87 ? -12.35256 -40.65965 28.09019 1.000 29.11941 79 LEU A C 1
ATOM 512 O O . LEU A 1 87 ? -12.63610 -40.56320 29.29686 1.000 28.07044 79 LEU A O 1
ATOM 517 N N . PRO A 1 88 ? -12.08859 -41.83840 27.52913 1.000 31.53037 80 PRO A N 1
ATOM 518 C CA . PRO A 1 88 ? -12.23019 -43.06419 28.33209 1.000 33.28912 80 PRO A CA 1
ATOM 519 C C . PRO A 1 88 ? -11.32023 -43.09570 29.54880 1.000 33.95070 80 PRO A C 1
ATOM 520 O O . PRO A 1 88 ? -11.74018 -43.58428 30.60526 1.000 36.00160 80 PRO A O 1
ATOM 524 N N . GLU A 1 89 ? -10.09806 -42.55843 29.44682 1.000 34.46552 81 GLU A N 1
ATOM 525 C CA . GLU A 1 89 ? -9.20465 -42.54340 30.60252 1.000 35.51768 81 GLU A CA 1
ATOM 526 C C . GLU A 1 89 ? -9.76247 -41.66933 31.71422 1.000 33.37257 81 GLU A C 1
ATOM 527 O O . GLU A 1 89 ? -9.60083 -41.98956 32.89976 1.000 34.44271 81 GLU A O 1
ATOM 533 N N . ILE A 1 90 ? -10.40538 -40.55294 31.34969 1.000 28.82719 82 ILE A N 1
ATOM 534 C CA . ILE A 1 90 ? -11.00979 -39.67694 32.34642 1.000 28.58896 82 ILE A CA 1
ATOM 535 C C . ILE A 1 90 ? -12.30212 -40.28048 32.88529 1.000 29.30813 82 ILE A C 1
ATOM 536 O O . ILE A 1 90 ? -12.59545 -40.17799 34.08477 1.000 30.66490 82 ILE A O 1
ATOM 541 N N . GLN A 1 91 ? -13.09368 -40.92045 32.01779 1.000 31.18757 83 GLN A N 1
ATOM 542 C CA . GLN A 1 91 ? -14.28203 -41.63058 32.48578 1.000 32.91501 83 GLN A CA 1
ATOM 543 C C . GLN A 1 91 ? -13.93177 -42.69745 33.51919 1.000 35.52852 83 GLN A C 1
ATOM 544 O O . GLN A 1 91 ? -14.65060 -42.86190 34.51191 1.000 36.69173 83 GLN A O 1
ATOM 550 N N . ALA A 1 92 ? -12.83066 -43.42881 33.31153 1.000 37.18555 84 ALA A N 1
ATOM 551 C CA . ALA A 1 92 ? -12.42811 -44.42911 34.29641 1.000 38.78170 84 ALA A CA 1
ATOM 552 C C . ALA 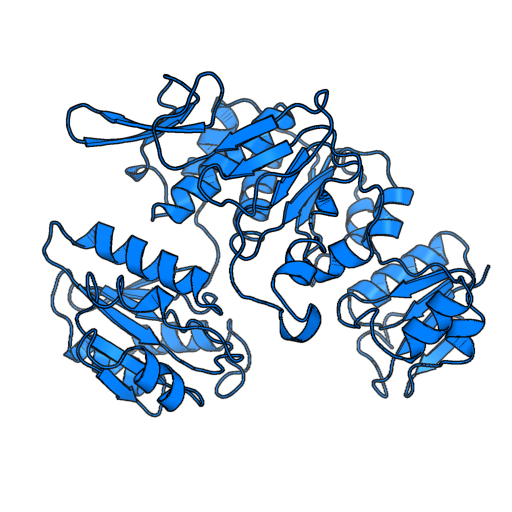A 1 92 ? -12.09787 -43.78958 35.63854 1.000 40.37168 84 ALA A C 1
ATOM 553 O O . ALA A 1 92 ? -12.39078 -44.36728 36.69079 1.000 43.62605 84 ALA A O 1
ATOM 555 N N . ALA A 1 93 ? -11.52276 -42.58310 35.62870 1.000 39.31780 85 ALA A N 1
ATOM 556 C CA . ALA A 1 93 ? -11.23323 -41.91645 36.89306 1.000 39.36657 85 ALA A CA 1
ATOM 557 C C . ALA A 1 93 ? -12.50888 -41.43286 37.57204 1.000 39.47939 85 ALA A C 1
ATOM 558 O O . ALA A 1 93 ? -12.65316 -41.56223 38.79206 1.000 41.58324 85 ALA A O 1
ATOM 560 N N . ILE A 1 94 ? -13.43136 -40.83999 36.80740 1.000 38.15270 86 ILE A N 1
ATOM 561 C CA . ILE A 1 94 ? -14.67537 -40.35192 37.39695 1.000 37.08670 86 ILE A CA 1
ATOM 562 C C . ILE A 1 94 ? -15.45986 -41.50467 38.01225 1.000 40.14755 86 ILE A C 1
ATOM 563 O O . ILE A 1 94 ? -16.07809 -41.35900 39.07304 1.000 41.83682 86 ILE A O 1
ATOM 568 N N . ALA A 1 95 ? -15.43958 -42.66984 37.35861 1.000 41.94899 87 ALA A N 1
ATOM 569 C CA . ALA A 1 95 ? -16.13359 -43.83672 37.89298 1.000 42.94501 87 ALA A CA 1
ATOM 570 C C . ALA A 1 95 ? -15.50886 -44.31757 39.19780 1.000 45.96953 87 ALA A C 1
ATOM 571 O O . ALA A 1 95 ? -16.21060 -44.86796 40.05630 1.000 48.48857 87 ALA A O 1
ATOM 573 N N . LYS A 1 96 ? -14.20079 -44.13769 39.36635 1.000 47.68999 88 LYS A N 1
ATOM 574 C CA . LYS A 1 96 ? -13.55628 -44.45887 40.63512 1.000 49.19165 88 LYS A CA 1
ATOM 575 C C . LYS A 1 96 ? -13.81266 -43.40844 41.71051 1.000 49.39401 88 LYS A C 1
ATOM 576 O O . LYS A 1 96 ? -13.42878 -43.61945 42.86233 1.000 50.51943 88 LYS A O 1
ATOM 582 N N . GLY A 1 97 ? -14.44341 -42.28665 41.37158 1.000 48.30556 89 GLY A N 1
ATOM 583 C CA . GLY A 1 97 ? -14.71194 -41.24260 42.33754 1.000 46.98189 89 GLY A CA 1
ATOM 584 C C . GLY A 1 97 ? -13.66621 -40.15386 42.42620 1.000 45.53931 89 GLY A C 1
ATOM 585 O O . GLY A 1 97 ? -13.72663 -39.33385 43.35092 1.000 47.46920 89 GLY A O 1
ATOM 586 N N . ILE A 1 98 ? -12.72360 -40.10314 41.49233 1.000 42.26910 90 ILE A N 1
ATOM 587 C CA . ILE A 1 98 ? -11.63648 -39.13430 41.55553 1.000 38.70271 90 ILE A CA 1
ATOM 588 C C . ILE A 1 98 ? -12.13372 -37.77539 41.06829 1.000 36.97930 90 ILE A C 1
ATOM 589 O O . ILE A 1 98 ? -12.81118 -37.67382 40.03353 1.000 35.14225 90 ILE A O 1
ATOM 594 N N . SER A 1 99 ? -11.81526 -36.72857 41.83173 1.000 37.27044 91 SER A N 1
ATOM 595 C CA . SER A 1 99 ? -12.14563 -35.36365 41.43827 1.000 34.76850 91 SER A CA 1
ATOM 596 C C . SER A 1 99 ? -11.43161 -34.98957 40.14408 1.000 32.57584 91 SER A C 1
ATOM 597 O O . SER A 1 99 ? -10.21704 -35.17463 40.01458 1.000 33.30422 91 SER A O 1
ATOM 600 N N . VAL A 1 100 ? -12.19525 -34.46426 39.18754 1.000 29.67301 92 VAL A N 1
ATOM 601 C CA . VAL A 1 100 ? -11.67088 -33.94538 37.92772 1.000 26.62214 92 VAL A CA 1
ATOM 602 C C . VAL A 1 100 ? -12.09063 -32.48628 37.82610 1.000 25.67616 92 VAL A C 1
ATOM 603 O O . VAL A 1 100 ? -13.28394 -32.17890 37.70048 1.000 26.64740 92 VAL A O 1
ATOM 607 N N . VAL A 1 101 ? -11.11349 -31.58745 37.88708 1.000 22.76771 93 VAL A N 1
ATOM 608 C CA . VAL A 1 101 ? -11.33621 -30.14990 37.84516 1.000 22.83792 93 VAL A CA 1
ATOM 609 C C . VAL A 1 101 ? -10.34240 -29.54013 36.86171 1.000 22.74975 93 VAL A C 1
ATOM 610 O O . VAL A 1 101 ? -9.51169 -30.23458 36.28600 1.000 24.70661 93 VAL A O 1
ATOM 614 N N . GLY A 1 102 ? -10.41733 -28.22258 36.67904 1.000 23.45425 94 GLY A N 1
ATOM 615 C CA . GLY A 1 102 ? -9.49837 -27.52283 35.81273 1.000 22.37212 94 GLY A CA 1
ATOM 616 C C . GLY A 1 102 ? -8.73910 -26.44600 36.57121 1.000 23.12613 94 GLY A C 1
ATOM 617 O O . GLY A 1 102 ? -8.87526 -26.28795 37.78814 1.000 24.44386 94 GLY A O 1
ATOM 618 N N . ASP A 1 103 ? -7.94048 -25.68781 35.82206 1.000 23.19061 95 ASP A N 1
ATOM 619 C CA . ASP A 1 103 ? -7.13969 -24.67460 36.49649 1.000 25.05429 95 ASP A CA 1
ATOM 620 C C . ASP A 1 103 ? -8.00185 -23.54640 37.05761 1.000 23.82277 95 ASP A C 1
ATOM 621 O O . ASP A 1 103 ? -7.61818 -22.92773 38.05581 1.000 24.57307 95 ASP A O 1
ATOM 626 N N . ILE A 1 104 ? -9.17012 -23.27470 36.45993 1.000 21.77611 96 ILE A N 1
ATOM 627 C CA . ILE A 1 104 ? -10.07454 -22.26523 37.01976 1.000 21.35549 96 ILE A CA 1
ATOM 628 C C . ILE A 1 104 ? -10.50901 -22.64946 38.43057 1.000 21.39199 96 ILE A C 1
ATOM 629 O O . ILE A 1 104 ? -10.63794 -21.78295 39.31065 1.000 21.99172 96 ILE A O 1
ATOM 634 N N . GLN A 1 105 ? -10.75016 -23.94513 38.67200 1.000 22.69432 97 GLN A N 1
ATOM 635 C CA . GLN A 1 105 ? -11.08451 -24.38784 40.02544 1.000 21.06599 97 GLN A CA 1
ATOM 636 C C . GLN A 1 105 ? -9.94031 -24.10463 40.99133 1.000 24.90832 97 GLN A C 1
ATOM 637 O O . GLN A 1 105 ? -10.17128 -23.68270 42.13159 1.000 25.14893 97 GLN A O 1
ATOM 643 N N . LEU A 1 106 ? -8.69861 -24.31890 40.54709 1.000 24.74117 98 LEU A N 1
ATOM 644 C CA . LEU A 1 106 ? -7.55948 -24.01484 41.40598 1.000 25.80735 98 LEU A CA 1
ATOM 645 C C . LEU A 1 106 ? -7.52309 -22.53324 41.73677 1.000 25.55010 98 LEU A C 1
ATOM 646 O O . LEU A 1 106 ? -7.24996 -22.14870 42.88020 1.000 26.56408 98 LEU A O 1
ATOM 651 N N . LEU A 1 107 ? -7.76603 -21.68725 40.73589 1.000 24.70643 99 LEU A N 1
ATOM 652 C CA . LEU A 1 107 ? -7.79596 -20.25101 40.97796 1.000 25.67363 99 LEU A CA 1
ATOM 653 C C . LEU A 1 107 ? -8.87890 -19.88993 41.98215 1.000 25.23871 99 LEU A C 1
ATOM 654 O O . LEU A 1 107 ? -8.63864 -19.12173 42.92066 1.000 27.60566 99 LEU A O 1
ATOM 659 N N . ARG A 1 108 ? -10.08776 -20.43559 41.80139 1.000 24.00799 100 ARG A N 1
ATOM 660 C CA . ARG A 1 108 ? -11.17747 -20.10686 42.71741 1.000 24.61539 100 ARG A CA 1
ATOM 661 C C . ARG A 1 108 ? -10.81340 -20.44775 44.15188 1.000 26.76220 100 ARG A C 1
ATOM 662 O O . ARG A 1 108 ? -11.11463 -19.67876 45.07270 1.000 27.77596 100 ARG A O 1
ATOM 670 N N . ARG A 1 109 ? -10.16799 -21.59995 44.35965 1.000 27.72765 101 ARG A N 1
ATOM 671 C CA . ARG A 1 109 ? -9.77402 -21.99466 45.70698 1.000 28.90558 101 ARG A CA 1
ATOM 672 C C . ARG A 1 109 ? -8.67742 -21.10535 46.26709 1.000 30.34294 101 ARG A C 1
ATOM 673 O O . ARG A 1 109 ? -8.57759 -20.94119 47.48861 1.000 32.37685 101 ARG A O 1
ATOM 681 N N . ALA A 1 110 ? -7.84457 -20.53824 45.40072 1.000 29.18597 102 ALA A N 1
ATOM 682 C CA . ALA A 1 110 ? -6.66448 -19.80691 45.83727 1.000 29.71400 102 ALA A CA 1
ATOM 683 C C . ALA A 1 110 ? -6.94877 -18.36161 46.23409 1.000 32.40837 102 ALA A C 1
ATOM 684 O O . ALA A 1 110 ? -6.11840 -17.74787 46.91227 1.000 34.58394 102 ALA A O 1
ATOM 686 N N . THR A 1 111 ? -8.08341 -17.79430 45.83923 1.000 31.49441 103 THR A N 1
ATOM 687 C CA . THR A 1 111 ? -8.30715 -16.37560 46.07333 1.000 30.91655 103 THR A CA 1
ATOM 688 C C . THR A 1 111 ? -9.74948 -16.12237 46.47984 1.000 31.31924 103 THR A C 1
ATOM 689 O O . THR A 1 111 ? -10.66580 -16.84191 46.07952 1.000 32.23487 103 THR A O 1
ATOM 693 N N . ASP A 1 112 ? -9.94197 -15.07796 47.27709 1.000 32.35159 104 ASP A N 1
ATOM 694 C CA . ASP A 1 112 ? -11.27136 -14.63744 47.65733 1.000 33.90346 104 ASP A CA 1
ATOM 695 C C . ASP A 1 112 ? -11.69384 -13.38009 46.92087 1.000 30.93903 104 ASP A C 1
ATOM 696 O O . ASP A 1 112 ? -12.79094 -12.86908 47.17580 1.000 32.92816 104 ASP A O 1
ATOM 701 N N . VAL A 1 113 ? -10.87491 -12.87934 46.00118 1.000 27.68788 105 VAL A N 1
ATOM 702 C CA . VAL A 1 113 ? -11.20625 -11.59951 45.37684 1.000 28.70105 105 VAL A CA 1
ATOM 703 C C . VAL A 1 113 ? -12.39053 -11.75878 44.43295 1.000 26.55412 105 VAL A C 1
ATOM 704 O O . VAL A 1 113 ? -12.64630 -12.86104 43.91087 1.000 27.22425 105 VAL A O 1
ATOM 708 N N . PRO A 1 114 ? -13.14482 -10.68678 44.21203 1.000 25.00611 106 PRO A N 1
ATOM 709 C CA . PRO A 1 114 ? -14.30748 -10.75627 43.31386 1.000 23.63644 106 PRO A CA 1
ATOM 710 C C . PRO A 1 114 ? -13.91566 -11.10186 41.88642 1.000 24.59451 106 PRO A C 1
ATOM 711 O O . PRO A 1 114 ? -12.93506 -10.58308 41.34047 1.000 23.27618 106 PRO A O 1
ATOM 715 N N . ILE A 1 115 ? -14.72589 -11.96161 41.27465 1.000 22.78385 107 ILE A N 1
ATOM 716 C CA . ILE A 1 115 ? -14.52890 -12.40010 39.89764 1.000 20.67351 107 ILE A CA 1
ATOM 717 C C . ILE A 1 115 ? -15.68235 -11.89376 39.04897 1.000 21.76544 107 ILE A C 1
ATOM 718 O O . ILE A 1 115 ? -16.85406 -12.15221 39.35374 1.000 22.27593 107 ILE A O 1
ATOM 723 N N . VAL A 1 116 ? -15.34320 -11.21330 37.96029 1.000 20.31270 108 VAL A N 1
ATOM 724 C CA . VAL A 1 116 ? -16.27172 -10.93557 36.86934 1.000 19.57472 108 VAL A CA 1
ATOM 725 C C . VAL A 1 116 ? -16.09642 -12.06618 35.85890 1.000 17.52586 108 VAL A C 1
ATOM 72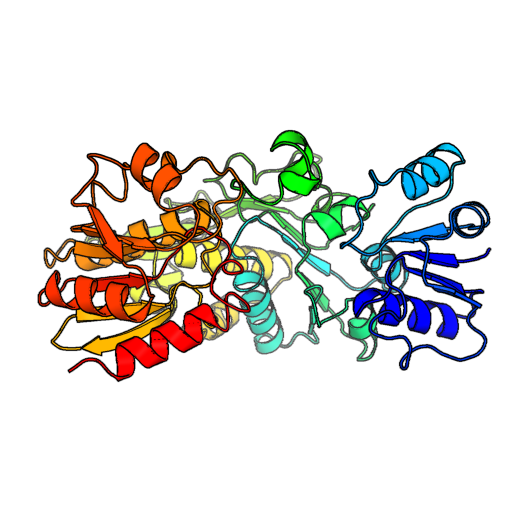6 O O . VAL A 1 116 ? -15.00610 -12.23542 35.32071 1.000 18.84060 108 VAL A O 1
ATOM 730 N N . ALA A 1 117 ? -17.14456 -12.85582 35.61595 1.000 16.48736 109 ALA A N 1
ATOM 731 C CA . ALA A 1 117 ? -17.02390 -14.06867 34.80732 1.000 16.46929 109 ALA A CA 1
ATOM 732 C C . ALA A 1 117 ? -17.82069 -13.90125 33.51715 1.000 16.50659 109 ALA A C 1
ATOM 733 O O . ALA A 1 117 ? -19.02675 -13.65083 33.56529 1.000 17.72760 109 ALA A O 1
ATOM 735 N N . ILE A 1 118 ? -17.16306 -14.08870 32.37199 1.000 15.90584 110 ILE A N 1
ATOM 736 C CA . ILE A 1 118 ? -17.74942 -13.79651 31.06913 1.000 15.55770 110 ILE A CA 1
ATOM 737 C C . ILE A 1 118 ? -17.62324 -15.00676 30.16049 1.000 15.22046 110 ILE A C 1
ATOM 738 O O . ILE A 1 118 ? -16.51393 -15.48563 29.91649 1.000 16.29581 110 ILE A O 1
ATOM 743 N N . THR A 1 119 ? -18.74540 -15.46793 29.61503 1.000 14.62952 111 THR A N 1
ATOM 744 C CA . THR A 1 119 ? -18.68545 -16.44978 28.54131 1.000 16.01450 111 THR A CA 1
ATOM 745 C C . THR A 1 119 ? -19.73293 -16.09938 27.48414 1.000 16.27889 111 THR A C 1
ATOM 746 O O . THR A 1 119 ? -20.41407 -15.07160 27.57312 1.000 16.39615 111 THR A O 1
ATOM 750 N N . GLY A 1 120 ? -19.83743 -16.93415 26.46094 1.000 16.15650 112 GLY A N 1
ATOM 751 C CA . GLY A 1 120 ? -20.71229 -16.71073 25.32377 1.000 16.37336 112 GLY A CA 1
ATOM 752 C C . GLY A 1 120 ? -20.08674 -17.31892 24.09118 1.000 15.20874 112 GLY A C 1
ATOM 753 O O . GLY A 1 120 ? -18.89251 -17.60800 24.04861 1.000 16.98259 112 GLY A O 1
ATOM 754 N N . SER A 1 121 ? -20.92041 -17.55600 23.07021 1.000 15.90271 113 SER A N 1
ATOM 755 C CA . SER A 1 121 ? -20.39005 -18.18297 21.85753 1.000 15.57037 113 SER A CA 1
ATOM 756 C C . SER A 1 121 ? -19.47832 -17.23421 21.09716 1.000 14.88856 113 SER A C 1
ATOM 757 O O . SER A 1 121 ? -18.47007 -17.66240 20.51032 1.000 16.39416 113 SER A O 1
ATOM 760 N N . ASN A 1 122 ? -19.85317 -15.96110 21.05068 1.000 14.76963 114 ASN A N 1
ATOM 761 C CA . ASN A 1 122 ? -19.04592 -14.90259 20.46468 1.000 14.13429 114 ASN A CA 1
ATOM 762 C C . ASN A 1 122 ? -19.01008 -13.73188 21.42712 1.000 14.01283 114 ASN A C 1
ATOM 763 O O . ASN A 1 122 ? -19.79343 -13.65930 22.37395 1.000 16.06760 114 ASN A O 1
ATOM 768 N N . ALA A 1 123 ? -18.06477 -12.83406 21.18237 1.000 13.06179 115 ALA A N 1
ATOM 769 C CA . ALA A 1 123 ? -17.86241 -11.56289 21.86631 1.000 14.21597 115 ALA A CA 1
ATOM 770 C C . ALA A 1 123 ? -17.13593 -11.68595 23.20063 1.000 14.55744 115 ALA A C 1
ATOM 771 O O . ALA A 1 123 ? -16.96343 -10.65417 23.86332 1.000 15.68128 115 ALA A O 1
ATOM 773 N N . LYS A 1 124 ? -16.69146 -12.87876 23.61025 1.000 13.58836 116 LYS A N 1
ATOM 774 C CA . LYS A 1 124 ? -16.04179 -13.00566 24.91963 1.000 14.40426 116 LYS A CA 1
ATOM 775 C C . LYS A 1 124 ? -14.81615 -12.12131 25.02458 1.000 14.00277 116 LYS A C 1
ATOM 776 O O . LYS A 1 124 ? -14.65540 -11.38398 26.00630 1.000 15.66683 116 LYS A O 1
ATOM 782 N N . SER A 1 125 ? -13.88593 -12.23733 24.06923 1.000 14.30572 117 SER A N 1
ATOM 783 C CA A SER A 1 125 ? -12.65383 -11.46352 24.19584 0.724 14.60442 117 SER A CA 1
ATOM 784 C CA B SER A 1 125 ? -12.65476 -11.46573 24.19557 0.276 15.08119 117 SER A CA 1
ATOM 785 C C . SER A 1 125 ? -12.91572 -9.97285 24.01861 1.000 15.49276 117 SER A C 1
ATOM 786 O O . SER A 1 125 ? -12.28031 -9.14578 24.68111 1.000 16.96833 117 SER A O 1
ATOM 791 N N . THR A 1 126 ? -13.83279 -9.60401 23.11833 1.000 14.98343 118 THR A N 1
ATOM 792 C CA . THR A 1 126 ? -14.17346 -8.18883 22.96462 1.000 16.14477 118 THR A CA 1
ATOM 793 C C . THR A 1 126 ? -14.70793 -7.61719 24.27764 1.000 16.20639 118 THR A C 1
ATOM 794 O O . THR A 1 126 ? -14.23278 -6.57335 24.75144 1.000 18.31753 118 THR A O 1
ATOM 798 N N . VAL A 1 127 ? -15.71136 -8.28012 24.86850 1.000 15.90776 119 VAL A N 1
ATOM 799 C CA . VAL A 1 127 ? -16.32248 -7.80375 26.11222 1.000 14.99460 119 VAL A CA 1
ATOM 800 C C . VAL A 1 127 ? -15.33077 -7.86967 27.26913 1.000 16.58215 119 VAL A C 1
ATOM 801 O O . VAL A 1 127 ? -15.21868 -6.91805 28.05587 1.000 17.93735 119 VAL A O 1
ATOM 805 N N . THR A 1 128 ? -14.57711 -8.97241 27.38420 1.000 16.57291 120 THR A N 1
ATOM 806 C CA . THR A 1 128 ? -13.60580 -9.07902 28.47022 1.000 16.45459 120 THR A CA 1
ATOM 807 C C . THR A 1 128 ? -12.58564 -7.94954 28.39577 1.000 16.46219 120 THR A C 1
ATOM 808 O O . THR A 1 128 ? -12.26195 -7.31782 29.41562 1.000 17.46862 120 THR A O 1
ATOM 812 N N . THR A 1 129 ? -12.08631 -7.65165 27.19272 1.000 16.95027 121 THR A N 1
ATOM 813 C CA . THR A 1 129 ? -11.09783 -6.58680 27.06947 1.000 17.63953 121 THR A CA 1
ATOM 814 C C . THR A 1 129 ? -11.70970 -5.25280 27.48386 1.000 16.11893 121 THR A C 1
ATOM 815 O O . THR A 1 129 ? -11.10102 -4.47858 28.23764 1.000 20.21289 121 THR A O 1
ATOM 819 N N . LEU A 1 130 ? -12.93114 -4.97184 27.00426 1.000 17.26021 122 LEU A N 1
ATOM 820 C CA . LEU A 1 130 ? -13.56931 -3.68319 27.27181 1.000 18.80066 122 LEU A CA 1
ATOM 821 C C . LEU A 1 130 ? -13.90140 -3.49449 28.75861 1.000 20.57622 122 LEU A C 1
ATOM 822 O O . LEU A 1 130 ? -13.62691 -2.42742 29.33045 1.000 21.45861 122 LEU A O 1
ATOM 827 N N . ILE A 1 131 ? -14.49833 -4.50098 29.41170 1.000 21.60420 123 ILE A N 1
ATOM 828 C CA . ILE A 1 131 ? -14.81536 -4.29385 30.83233 1.000 20.65211 123 ILE A CA 1
ATOM 829 C C . ILE A 1 131 ? -13.54221 -4.23780 31.65212 1.000 20.17783 123 ILE A C 1
ATOM 830 O O . ILE A 1 131 ? -13.47716 -3.51148 32.65636 1.000 21.34558 123 ILE A O 1
ATOM 835 N N . GLY A 1 132 ? -12.50873 -4.98848 31.25820 1.000 20.46313 124 GLY A N 1
ATOM 836 C CA . GLY A 1 132 ? -11.22336 -4.84899 31.92566 1.000 21.53908 124 GLY A CA 1
ATOM 837 C C . GLY A 1 132 ? -10.68396 -3.43392 31.82748 1.000 22.61378 124 GLY A C 1
ATOM 838 O O . GLY A 1 132 ? -10.16064 -2.89160 32.80681 1.000 23.13717 124 GLY A O 1
ATOM 839 N N . LEU A 1 133 ? -10.78510 -2.82252 30.63369 1.000 22.71607 125 LEU A N 1
ATOM 840 C CA . LEU A 1 133 ? -10.35661 -1.43657 30.45861 1.000 23.87011 125 LEU A CA 1
ATOM 841 C C . LEU A 1 133 ? -11.22997 -0.48765 31.26952 1.000 21.47743 125 LEU A C 1
ATOM 842 O O . LEU A 1 133 ? -10.72656 0.47451 31.85789 1.000 24.82972 125 LEU A O 1
ATOM 847 N N . MET A 1 134 ? -12.54689 -0.73559 31.30474 1.000 22.73217 126 MET A N 1
ATOM 848 C CA . MET A 1 134 ? -13.41655 0.10787 32.12173 1.000 22.92671 126 MET A CA 1
ATOM 849 C C . MET A 1 134 ? -13.00190 0.04344 33.58493 1.000 24.43169 126 MET A C 1
ATOM 850 O O . MET A 1 134 ? -12.96759 1.06909 34.28015 1.000 26.37772 126 MET A O 1
ATOM 855 N N . ALA A 1 135 ? -12.67932 -1.15477 34.07205 1.000 23.57072 127 ALA A N 1
ATOM 856 C CA . ALA A 1 135 ? -12.29015 -1.29430 35.47603 1.000 23.15197 127 ALA A CA 1
ATOM 857 C C . ALA A 1 135 ? -10.96024 -0.59396 35.73678 1.000 25.29088 127 ALA A C 1
ATOM 858 O O . ALA A 1 135 ? -10.81645 0.16074 36.71542 1.000 26.66244 127 ALA A O 1
ATOM 860 N N . LYS A 1 136 ? -9.97934 -0.81370 34.85163 1.000 24.79313 128 LYS A N 1
ATOM 861 C CA . LYS A 1 136 ? -8.68124 -0.16295 35.00604 1.000 26.12812 128 LYS A CA 1
ATOM 862 C C . LYS A 1 136 ? -8.82270 1.35663 34.99770 1.000 28.01245 128 LYS A C 1
ATOM 863 O O . LYS A 1 136 ? -8.28072 2.05635 35.87147 1.000 28.69897 128 LYS A O 1
ATOM 869 N N . ASP A 1 137 ? -9.54897 1.89373 34.01268 1.000 29.90722 129 ASP A N 1
ATOM 870 C CA . ASP A 1 137 ? -9.72156 3.34825 33.92544 1.000 32.31880 129 ASP A CA 1
ATOM 871 C C . ASP A 1 137 ? -10.44738 3.92591 35.13721 1.000 32.85748 129 ASP A C 1
ATOM 872 O O . ASP A 1 137 ? -10.25985 5.11172 35.47113 1.000 35.63664 129 ASP A O 1
ATOM 877 N N . ALA A 1 138 ? -11.32008 3.14484 35.77344 1.000 32.41716 130 ALA A N 1
ATOM 878 C CA . ALA A 1 138 ? -12.03783 3.62677 36.94979 1.000 32.99142 130 ALA A CA 1
ATOM 879 C C . ALA A 1 138 ? -11.19723 3.56633 38.21851 1.000 34.25470 130 ALA A C 1
ATOM 880 O O . ALA A 1 138 ? -11.65078 4.04595 39.26886 1.000 37.14398 130 ALA A O 1
ATOM 882 N N . GLY A 1 139 ? -9.99318 2.99813 38.15575 1.000 30.98769 131 GLY A N 1
ATOM 883 C CA . GLY A 1 139 ? -9.11893 2.93585 39.31239 1.000 28.95485 131 GLY A CA 1
ATOM 884 C C . GLY A 1 139 ? -9.01379 1.58786 39.99222 1.000 27.09321 131 GLY A C 1
ATOM 885 O O . GLY A 1 139 ? -8.40535 1.50225 41.07056 1.000 27.46771 131 GLY A O 1
ATOM 886 N N . LYS A 1 140 ? -9.57425 0.53391 39.40942 1.000 25.08947 132 LYS A N 1
ATOM 887 C CA . LYS A 1 140 ? -9.49505 -0.78741 40.02002 1.000 24.69910 132 LYS A CA 1
ATOM 888 C C . LYS A 1 140 ? -8.14504 -1.43683 39.75408 1.000 25.26914 132 LYS A C 1
ATOM 889 O O . LYS A 1 140 ? -7.60241 -1.34765 38.65069 1.000 26.24858 132 LYS A O 1
ATOM 895 N N . LYS A 1 141 ? -7.62840 -2.14578 40.75599 1.000 24.84868 133 LYS A N 1
ATOM 896 C CA . LYS A 1 141 ? -6.43540 -2.97481 40.57287 1.000 24.89631 133 LYS A CA 1
ATOM 897 C C . LYS A 1 141 ? -6.90444 -4.31067 40.00184 1.000 24.32992 133 LYS A C 1
ATOM 898 O O . LYS A 1 141 ? -7.05664 -5.31452 40.70044 1.000 25.29565 133 LYS A O 1
ATOM 904 N N . VAL A 1 142 ? -7.15349 -4.31495 38.69157 1.000 23.06031 134 VAL A N 1
ATOM 905 C CA . VAL A 1 142 ? -7.79939 -5.44521 38.03257 1.000 22.22177 134 VAL A CA 1
ATOM 906 C C . VAL A 1 142 ? -6.76562 -6.29702 37.30000 1.000 22.37045 134 VAL A C 1
ATOM 907 O O . VAL A 1 142 ? -5.77511 -5.78214 36.76003 1.000 25.17774 134 VAL A O 1
ATOM 911 N N . ALA A 1 143 ? -6.98265 -7.61434 37.29784 1.000 20.42440 135 ALA A N 1
ATOM 912 C CA . ALA A 1 143 ? -6.21792 -8.51749 36.44613 1.000 22.66457 135 ALA A CA 1
ATOM 913 C C . ALA A 1 143 ? -7.17917 -9.22676 35.50602 1.000 20.32544 135 ALA A C 1
ATOM 914 O O . ALA A 1 143 ? -8.24838 -9.67626 35.93029 1.000 21.66556 135 ALA A O 1
ATOM 916 N N . VAL A 1 144 ? -6.80145 -9.32766 34.23486 1.000 20.73960 136 VAL A N 1
ATOM 917 C CA . VAL A 1 144 ? -7.69627 -9.81194 33.18624 1.000 20.95742 136 VAL A CA 1
ATOM 918 C C . VAL A 1 144 ? -7.08001 -11.04209 32.52984 1.000 22.42447 136 VAL A C 1
ATOM 919 O O . VAL A 1 144 ? -5.92860 -11.00415 32.08654 1.000 24.64997 136 VAL A O 1
ATOM 923 N N . GLY A 1 145 ? -7.83997 -12.12490 32.44075 1.000 21.60598 137 GLY A N 1
ATOM 924 C CA . GLY A 1 145 ? -7.29032 -13.28335 31.74494 1.000 23.47392 137 GLY A CA 1
ATOM 925 C C . GLY A 1 145 ? -8.24926 -14.43771 31.62055 1.000 25.90505 137 GLY A C 1
ATOM 926 O O . GLY A 1 145 ? -9.46152 -14.24788 31.64598 1.000 27.90696 137 GLY A O 1
ATOM 927 N N . GLY A 1 146 ? -7.71285 -15.65071 31.48994 1.000 28.40905 138 GLY A N 1
ATOM 928 C CA . GLY A 1 146 ? -8.50254 -16.84981 31.33407 1.000 30.40602 138 GLY A CA 1
ATOM 929 C C . GLY A 1 146 ? -8.40881 -17.44881 29.94575 1.000 33.91293 138 GLY A C 1
ATOM 930 O O . GLY A 1 146 ? -8.56102 -18.66909 29.79293 1.000 35.38385 138 GLY A O 1
ATOM 931 N N . ASN A 1 147 ? -8.16181 -16.61654 28.93660 1.000 35.76491 139 ASN A N 1
ATOM 932 C CA . ASN A 1 147 ? -8.01229 -17.08174 27.56813 1.000 40.40594 139 ASN A CA 1
ATOM 933 C C . ASN A 1 147 ? -6.66552 -17.78284 27.39600 1.000 44.73756 139 ASN A C 1
ATOM 934 O O . ASN A 1 147 ? -5.79679 -17.74856 28.27517 1.000 45.05290 139 ASN A O 1
ATOM 939 N N . LEU A 1 148 ? -6.50371 -18.44785 26.25047 1.000 46.66026 140 LEU A N 1
ATOM 940 C CA . LEU A 1 148 ? -5.23000 -19.08100 25.94460 1.000 49.33006 140 LEU A CA 1
ATOM 941 C C . LEU A 1 148 ? -4.11906 -18.03883 25.98411 1.000 50.40863 140 LEU A C 1
ATOM 942 O O . LEU A 1 148 ? -4.25176 -16.94870 25.41958 1.000 51.84194 140 LEU A O 1
ATOM 944 N N . GLY A 1 149 ? -3.03170 -18.36496 26.68005 1.000 49.10805 141 GLY A N 1
ATOM 945 C CA . GLY A 1 149 ? -1.92237 -17.45632 26.82157 1.000 47.62002 141 GLY A CA 1
ATOM 946 C C . GLY A 1 149 ? -2.02920 -16.49783 27.98423 1.000 47.95266 141 GLY A C 1
ATOM 947 O O . GLY A 1 149 ? -1.04942 -15.80727 28.29179 1.000 49.67290 141 GLY A O 1
ATOM 948 N N . ARG A 1 150 ? -3.17931 -16.42688 28.64359 1.000 47.11930 142 ARG A N 1
ATOM 949 C CA . ARG A 1 150 ? -3.34273 -15.64259 29.86611 1.000 47.04332 142 ARG A CA 1
ATOM 950 C C . ARG A 1 150 ? -3.82690 -16.54830 30.99138 1.000 39.75450 142 ARG A C 1
ATOM 951 O O . ARG A 1 150 ? -4.90766 -16.32443 31.55294 1.000 37.21005 142 ARG A O 1
ATOM 959 N N . PRO A 1 151 ? -3.04629 -17.57427 31.34978 1.000 36.53024 143 PRO A N 1
ATOM 960 C CA . PRO A 1 151 ? -3.53863 -18.58437 32.29587 1.000 34.98627 143 PRO A CA 1
ATOM 961 C C . PRO A 1 151 ? -3.97336 -17.94835 33.60381 1.000 33.23750 143 PRO A C 1
ATOM 962 O O . PRO A 1 151 ? -3.29643 -17.06890 34.14850 1.000 34.38641 143 PRO A O 1
ATOM 966 N N . ALA A 1 152 ? -5.12031 -18.40615 34.09678 1.000 32.69649 144 ALA A N 1
ATOM 967 C CA . ALA A 1 152 ? -5.78706 -17.73116 35.19943 1.000 31.73745 144 ALA A CA 1
ATOM 968 C C . ALA A 1 152 ? -4.93199 -17.73495 36.45804 1.000 29.52737 144 ALA A C 1
ATOM 969 O O . ALA A 1 152 ? -4.93886 -16.75924 37.21341 1.000 29.16614 144 ALA A O 1
ATOM 971 N N . LEU A 1 153 ? -4.17918 -18.81519 36.70211 1.000 29.02020 145 LEU A N 1
ATOM 972 C CA . LEU A 1 153 ? -3.38894 -18.88820 37.93122 1.000 29.07058 145 LEU A CA 1
ATOM 973 C C . LEU A 1 153 ? -2.28792 -17.83673 37.96864 1.000 30.28492 145 LEU A C 1
ATOM 974 O O . LEU A 1 153 ? -1.92630 -17.35104 39.05117 1.000 31.61529 145 LEU A O 1
ATOM 979 N N . ASP A 1 154 ? -1.73440 -17.47842 36.81305 1.000 30.03473 146 ASP A N 1
ATOM 980 C CA . ASP A 1 154 ? -0.71391 -16.44307 36.79806 1.000 32.57623 146 ASP A CA 1
ATOM 981 C C . ASP A 1 154 ? -1.28018 -15.08018 37.18431 1.000 29.99751 146 ASP A C 1
ATOM 982 O O . ASP A 1 154 ? -0.51130 -14.17657 37.53224 1.000 30.63606 146 ASP A O 1
ATOM 987 N N . LEU A 1 155 ? -2.60646 -14.90820 37.15127 1.000 27.35339 147 LEU A N 1
ATOM 988 C CA . LEU A 1 155 ? -3.17897 -13.61027 37.50947 1.000 28.66835 147 LEU A CA 1
ATOM 989 C C . LEU A 1 155 ? -3.00350 -13.27484 38.98474 1.000 29.85161 147 LEU A C 1
ATOM 990 O O . LEU A 1 155 ? -3.11005 -12.09741 39.35851 1.000 30.82650 147 LEU A O 1
ATOM 995 N N . LEU A 1 156 ? -2.74819 -14.27812 39.82559 1.000 30.27919 148 LEU A N 1
ATOM 996 C CA . LEU A 1 156 ? -2.59002 -14.03884 41.25208 1.000 31.47790 148 LEU A CA 1
ATOM 997 C C . LEU A 1 156 ? -1.28813 -13.32974 41.57354 1.000 33.25445 148 LEU A C 1
ATOM 998 O O . LEU A 1 156 ? -1.17454 -12.74218 42.65500 1.000 31.81432 148 LEU A O 1
ATOM 1003 N N . LYS A 1 157 ? -0.32830 -13.34916 40.64570 1.000 35.67422 149 LYS A N 1
ATOM 1004 C CA . LYS A 1 157 ? 1.02566 -12.89167 40.94303 1.000 37.71428 149 LYS A CA 1
ATOM 1005 C C . LYS A 1 157 ? 1.03892 -11.44384 41.41983 1.000 39.99142 149 LYS A C 1
ATOM 1006 O O . LYS A 1 157 ? 1.73312 -11.10380 42.38579 1.000 42.37393 149 LYS A O 1
ATOM 1008 N N . ASP A 1 158 ? 0.28592 -10.56873 40.76399 1.000 40.54029 150 ASP A N 1
ATOM 1009 C CA . ASP A 1 158 ? 0.35541 -9.15956 41.12265 1.000 40.88979 150 ASP A CA 1
ATOM 1010 C C . ASP A 1 158 ? -0.67891 -8.75712 42.17814 1.000 39.91576 150 ASP A C 1
ATOM 1011 O O . ASP A 1 158 ? -0.93151 -7.56038 42.35098 1.000 39.18133 150 ASP A O 1
ATOM 1013 N N . GLN A 1 159 ? -1.25806 -9.72124 42.89275 1.000 36.80043 151 GLN A N 1
ATOM 1014 C CA . GLN A 1 159 ? -2.20646 -9.46234 43.97214 1.000 33.07186 151 GLN A CA 1
ATOM 1015 C C . GLN A 1 159 ? -3.31695 -8.47968 43.58582 1.000 28.85995 151 GLN A C 1
ATOM 1016 O O . GLN A 1 159 ? -3.51353 -7.45523 44.24939 1.000 29.12530 151 GLN A O 1
ATOM 1022 N N . PRO A 1 160 ? -4.06963 -8.77648 42.53577 1.000 25.56179 152 PRO A N 1
ATOM 1023 C CA . PRO A 1 160 ? -5.14744 -7.87971 42.11958 1.000 24.03999 152 PRO A CA 1
ATOM 1024 C C . PRO A 1 160 ? -6.27253 -7.85216 43.14434 1.000 25.67564 152 PRO A C 1
ATOM 1025 O O . PRO A 1 160 ? -6.45497 -8.78504 43.93282 1.000 26.67811 152 PRO A O 1
ATOM 1029 N N . GLU A 1 161 ? -7.05313 -6.76601 43.11272 1.000 23.05915 153 GLU A N 1
ATOM 1030 C CA . GLU A 1 161 ? -8.23773 -6.68062 43.96443 1.000 22.70855 153 GLU A CA 1
ATOM 1031 C C . GLU A 1 161 ? -9.48389 -7.18402 43.25413 1.000 22.38743 153 GLU A C 1
ATOM 1032 O O . GLU A 1 161 ? -10.52541 -7.35369 43.89798 1.000 23.13031 153 GLU A O 1
ATOM 1038 N N . LEU A 1 162 ? -9.38920 -7.42217 41.94661 1.000 22.11516 154 LEU A N 1
ATOM 1039 C CA . LEU A 1 162 ? -10.51991 -7.75930 41.09174 1.000 21.35730 154 LEU A CA 1
ATOM 1040 C C . LEU A 1 162 ? -10.00668 -8.60976 39.93784 1.000 21.70707 154 LEU A C 1
ATOM 1041 O O . LEU A 1 162 ? -8.99022 -8.26477 39.32635 1.000 20.82987 154 LEU A O 1
ATOM 1046 N N . LEU A 1 163 ? -10.71557 -9.69054 39.62739 1.000 20.18810 155 LEU A N 1
ATOM 1047 C CA . LEU A 1 163 ? -10.38274 -10.54782 38.49158 1.000 19.47762 155 LEU A CA 1
ATOM 1048 C C . LEU A 1 163 ? -11.47497 -10.44562 37.44436 1.000 19.28880 155 LEU A C 1
ATOM 1049 O O . LEU A 1 163 ? -12.66862 -10.49170 37.77383 1.000 21.16199 155 LEU A O 1
ATOM 1054 N N . VAL A 1 164 ? -11.07432 -10.30374 36.18844 1.000 18.70021 156 VAL A N 1
ATOM 1055 C CA . VAL A 1 164 ? -12.00519 -10.38974 35.06940 1.000 20.50022 156 VAL A CA 1
ATOM 1056 C C . VAL A 1 164 ? -11.59314 -11.59900 34.24687 1.000 20.87201 156 VAL A C 1
ATOM 1057 O O . VAL A 1 164 ? -10.47883 -11.63342 33.71243 1.000 20.58449 156 VAL A O 1
ATOM 1061 N N . LEU A 1 165 ? -12.47022 -12.60326 34.17611 1.000 18.43164 157 LEU A N 1
ATOM 1062 C CA . LEU A 1 165 ? -12.12678 -13.873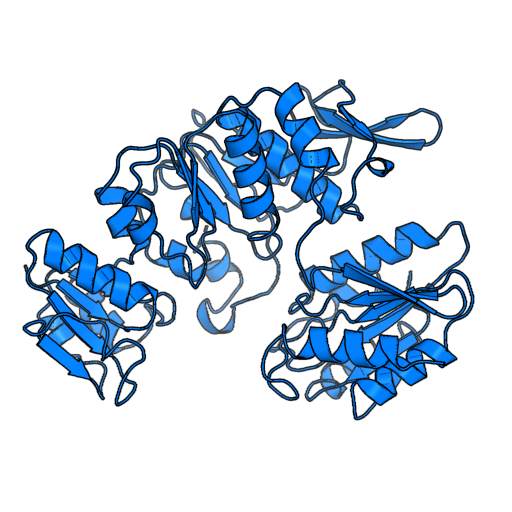76 33.54989 1.000 18.70565 157 LEU A CA 1
ATOM 1063 C C . LEU A 1 165 ? -12.97732 -14.08263 32.31178 1.000 17.31788 157 LEU A C 1
ATOM 1064 O O . LEU A 1 165 ? -14.21194 -14.14618 32.40596 1.000 18.43609 157 LEU A O 1
ATOM 1069 N N . GLU A 1 166 ? -12.30503 -14.26243 31.17450 1.000 17.66912 158 GLU A N 1
ATOM 1070 C CA . GLU A 1 166 ? -12.93288 -14.81049 29.97882 1.000 17.34893 158 GLU A CA 1
ATOM 1071 C C . GLU A 1 166 ? -12.91149 -16.32460 30.10401 1.000 16.67683 158 GLU A C 1
ATOM 1072 O O . GLU A 1 166 ? -11.83000 -16.89851 30.23798 1.000 19.03246 158 GLU A O 1
ATOM 1078 N N . LEU A 1 167 ? -14.07669 -16.97548 30.08421 1.000 15.95376 159 LEU A N 1
ATOM 1079 C CA . LEU A 1 167 ? -14.14316 -18.40934 30.34737 1.000 16.46139 159 LEU A CA 1
ATOM 1080 C C . LEU A 1 167 ? -14.81327 -19.11066 29.18682 1.000 15.93444 159 LEU A C 1
ATOM 1081 O O . LEU A 1 167 ? -15.88015 -18.67488 28.73177 1.000 17.49464 159 LEU A O 1
ATOM 1086 N N . SER A 1 168 ? -14.16978 -20.16630 28.68560 1.000 16.66269 160 SER A N 1
ATOM 1087 C CA . SER A 1 168 ? -14.75784 -20.92578 27.59662 1.000 17.00899 160 SER A CA 1
ATOM 1088 C C . SER A 1 168 ? -15.71709 -21.97928 28.14556 1.000 17.14937 160 SER A C 1
ATOM 1089 O O . SER A 1 168 ? -15.68326 -22.33833 29.32891 1.000 18.23310 160 SER A O 1
ATOM 1092 N N . SER A 1 169 ? -16.58991 -22.47217 27.26905 1.000 17.82299 161 SER A N 1
ATOM 1093 C CA . SER A 1 169 ? -17.44141 -23.58924 27.66784 1.000 17.77886 161 SER A CA 1
ATOM 1094 C C . SER A 1 169 ? -16.61797 -24.78811 28.13290 1.000 18.82259 161 SER A C 1
ATOM 1095 O O . SER A 1 169 ? -17.04640 -25.51915 29.03060 1.000 20.82010 161 SER A O 1
ATOM 1098 N N . PHE A 1 170 ? -15.43948 -25.00846 27.54749 1.000 20.02722 162 PHE A N 1
ATOM 1099 C CA . PHE A 1 170 ? -14.60124 -26.12819 27.97254 1.000 19.66557 162 PHE A CA 1
ATOM 1100 C C . PHE A 1 170 ? -14.08137 -25.91958 29.38678 1.000 19.08895 162 PHE A C 1
ATOM 1101 O O . PHE A 1 170 ? -14.00755 -26.86785 30.17812 1.000 21.05456 162 PHE A O 1
ATOM 1109 N N . GLN A 1 171 ? -13.66356 -24.69594 29.70588 1.000 17.72624 163 GLN A N 1
ATOM 1110 C CA . GLN A 1 171 ? -13.21048 -24.42012 31.06220 1.000 17.07587 163 GLN A CA 1
ATOM 1111 C C . GLN A 1 171 ? -14.35221 -24.51327 32.06502 1.000 17.33191 163 GLN A C 1
ATOM 1112 O O . GLN A 1 171 ? -14.17303 -25.01910 33.18493 1.000 18.95268 163 GLN A O 1
ATOM 1118 N N . LEU A 1 172 ? -15.53139 -24.01518 31.69405 1.000 17.41555 164 LEU A N 1
ATOM 1119 C CA . LEU A 1 172 ? -16.65921 -24.02473 32.61875 1.000 17.94324 164 LEU A CA 1
ATOM 1120 C C . LEU A 1 172 ? -17.14794 -25.43415 32.91508 1.000 19.33443 164 LEU A C 1
ATOM 1121 O O . LEU A 1 172 ? -17.67552 -25.67884 34.00308 1.000 19.51987 164 LEU A O 1
ATOM 1126 N N . GLU A 1 173 ? -16.96920 -26.37398 31.97451 1.000 19.06165 165 GLU A N 1
ATOM 1127 C CA . GLU A 1 173 ? -17.42983 -27.74524 32.16626 1.000 19.87141 165 GLU A CA 1
ATOM 1128 C C . GLU A 1 173 ? -16.83972 -28.37354 33.42622 1.000 21.09526 165 GLU A C 1
ATOM 1129 O O . GLU A 1 173 ? -17.50069 -29.19878 34.07469 1.000 23.59165 165 GLU A O 1
ATOM 1135 N N . THR A 1 174 ? -15.61766 -27.98491 33.79966 1.000 20.86304 166 THR A N 1
ATOM 1136 C CA . THR A 1 174 ? -14.91807 -28.57695 34.92977 1.000 21.41465 166 THR A CA 1
ATOM 1137 C C . THR A 1 174 ? -14.82651 -27.60534 36.09824 1.000 22.31570 166 THR A C 1
ATOM 1138 O O . THR A 1 174 ? -13.99024 -27.79138 36.99156 1.000 24.34245 166 THR A O 1
ATOM 1142 N N . THR A 1 175 ? -15.70497 -26.60062 36.13492 1.000 21.53342 167 THR A N 1
ATOM 1143 C CA . THR A 1 175 ? -15.70763 -25.57987 37.18235 1.000 21.38026 167 THR A CA 1
ATOM 1144 C C . THR A 1 175 ? -16.99854 -25.65881 37.98542 1.000 21.77966 167 THR A C 1
ATOM 1145 O O . THR A 1 175 ? -18.08989 -25.72239 37.40828 1.000 22.54202 167 THR A O 1
ATOM 1149 N N . SER A 1 176 ? -16.87245 -25.65164 39.31156 1.000 22.92269 168 SER A N 1
ATOM 1150 C CA . SER A 1 176 ? -18.01377 -25.72788 40.20878 1.000 23.26515 168 SER A CA 1
ATOM 1151 C C . SER A 1 176 ? -17.91080 -24.61691 41.24112 1.000 23.90443 168 SER A C 1
ATOM 1152 O O . SER A 1 176 ? -16.81076 -24.23970 41.65428 1.000 23.81263 168 SER A O 1
ATOM 1155 N N . HIS A 1 177 ? -19.06520 -24.09427 41.65382 1.000 23.39845 169 HIS A N 1
ATOM 1156 C CA . HIS A 1 177 ? -19.11588 -23.07960 42.70904 1.000 23.65722 169 HIS A CA 1
ATOM 1157 C C . HIS A 1 177 ? -18.20910 -21.89327 42.39649 1.000 22.66217 169 HIS A C 1
ATOM 1158 O O . HIS A 1 177 ? -17.46849 -21.40003 43.25142 1.000 24.70562 169 HIS A O 1
ATOM 1165 N N . LEU A 1 178 ? -18.26972 -21.42604 41.15226 1.000 21.74513 170 LEU A N 1
ATOM 1166 C CA . LEU A 1 178 ? -17.44440 -20.29089 40.75455 1.000 19.67044 170 LEU A CA 1
ATOM 1167 C C . LEU A 1 178 ? -17.70277 -19.07160 41.63500 1.000 21.12729 170 LEU A C 1
ATOM 1168 O O . LEU A 1 178 ? -16.78759 -18.27095 41.86619 1.000 21.91626 170 LEU A O 1
ATOM 1173 N N . ASN A 1 179 ? -18.93712 -18.90649 42.12304 1.000 21.85404 171 ASN A N 1
ATOM 1174 C CA . ASN A 1 179 ? -19.27544 -17.83869 43.07171 1.000 22.29187 171 ASN A CA 1
ATOM 1175 C C . ASN A 1 179 ? -18.83283 -16.47947 42.54508 1.000 22.47304 171 ASN A C 1
ATOM 1176 O O . ASN A 1 179 ? -18.24111 -15.67271 43.25667 1.000 23.85089 171 ASN A O 1
ATOM 1181 N N . ALA A 1 180 ? -19.11070 -16.23606 41.26565 1.000 20.85847 172 ALA A N 1
ATOM 1182 C CA . ALA A 1 180 ? -18.73973 -14.97754 40.63727 1.000 21.13468 172 ALA A CA 1
ATOM 1183 C C . ALA A 1 180 ? -19.44015 -13.79594 41.30420 1.000 23.52557 172 ALA A C 1
ATOM 1184 O O . ALA A 1 180 ? -20.59503 -13.88390 41.73903 1.000 24.63960 172 ALA A O 1
ATOM 1186 N N . GLU A 1 181 ? -18.72841 -12.67260 41.37039 1.000 23.76131 173 GLU A N 1
ATOM 1187 C CA . GLU A 1 181 ? -19.37185 -11.42608 41.77630 1.000 26.51236 173 GLU A CA 1
ATOM 1188 C C . GLU A 1 181 ? -20.46392 -11.02403 40.78294 1.000 25.59899 173 GLU A C 1
ATOM 1189 O O . GLU A 1 181 ? -21.54844 -10.56693 41.18312 1.000 25.34881 173 GLU A O 1
ATOM 1195 N N . VAL A 1 182 ? -20.20146 -11.18910 39.48609 1.000 22.71650 174 VAL A N 1
ATOM 1196 C CA . VAL A 1 182 ? -21.22886 -11.05991 38.45811 1.000 21.42167 174 VAL A CA 1
ATOM 1197 C C . VAL A 1 182 ? -20.83452 -11.98190 37.31683 1.000 20.85096 174 VAL A C 1
ATOM 1198 O O . VAL A 1 182 ? -19.64539 -12.14646 37.03248 1.000 20.91141 174 VAL A O 1
ATOM 1202 N N . ALA A 1 183 ? -21.83210 -12.61173 36.68627 1.000 20.27183 175 ALA A N 1
ATOM 1203 C CA . ALA A 1 183 ? -21.59434 -13.56836 35.61070 1.000 19.59152 175 ALA A CA 1
ATOM 1204 C C . ALA A 1 183 ? -22.54888 -13.28470 34.46078 1.000 20.15644 175 ALA A C 1
ATOM 1205 O O . ALA A 1 183 ? -23.67076 -12.80013 34.67457 1.000 21.75485 175 ALA A O 1
ATOM 1207 N N . VAL A 1 184 ? -22.10189 -13.59585 33.23973 1.000 20.26653 176 VAL A N 1
ATOM 1208 C CA . VAL A 1 184 ? -22.92251 -13.40814 32.04163 1.000 19.74802 176 VAL A CA 1
ATOM 1209 C C . VAL A 1 184 ? -22.59167 -14.48436 31.00559 1.000 16.80800 176 VAL A C 1
ATOM 1210 O O . VAL A 1 184 ? -21.42100 -14.86950 30.82268 1.000 17.75962 176 VAL A O 1
ATOM 1214 N N . VAL A 1 185 ? -23.64350 -14.97974 30.34341 1.000 18.64249 177 VAL A N 1
ATOM 1215 C CA . VAL A 1 185 ? -23.54476 -15.68017 29.06277 1.000 18.00471 177 VAL A CA 1
ATOM 1216 C C . VAL A 1 185 ? -24.01578 -14.68576 28.00160 1.000 19.34572 177 VAL A C 1
ATOM 1217 O O . VAL A 1 185 ? -25.21320 -14.38757 27.90981 1.000 21.35775 177 VAL A O 1
ATOM 1221 N N . LEU A 1 186 ? -23.08080 -14.14989 27.20838 1.000 18.03139 178 LEU A N 1
ATOM 1222 C CA . LEU A 1 186 ? -23.40285 -13.01183 26.34041 1.000 17.49794 178 LEU A CA 1
ATOM 1223 C C . LEU A 1 186 ? -24.43202 -13.38277 25.27567 1.000 18.85795 178 LEU A C 1
ATOM 1224 O O . LEU A 1 186 ? -25.33052 -12.59253 24.96112 1.000 20.23256 178 LEU A O 1
ATOM 1229 N N . ASN A 1 187 ? -24.28641 -14.56357 24.69205 1.000 18.87224 179 ASN A N 1
ATOM 1230 C CA . ASN A 1 187 ? -25.06755 -15.04671 23.56144 1.000 21.16749 179 ASN A CA 1
ATOM 1231 C C . ASN A 1 187 ? -24.68115 -16.50314 23.37728 1.000 19.20248 179 ASN A C 1
ATOM 1232 O O . ASN A 1 187 ? -23.64685 -16.94632 23.89284 1.000 19.63077 179 ASN A O 1
ATOM 1237 N N . MET A 1 188 ? -25.51922 -17.25121 22.65963 1.000 21.61339 180 MET A N 1
ATOM 1238 C CA . MET A 1 188 ? -25.14365 -18.58871 22.22840 1.000 23.04086 180 MET A CA 1
ATOM 1239 C C . MET A 1 188 ? -25.58232 -18.83133 20.79287 1.000 23.96185 180 MET A C 1
ATOM 1240 O O . MET A 1 188 ? -26.66751 -18.41483 20.37374 1.000 25.95163 180 MET A O 1
ATOM 1245 N N . SER A 1 189 ? -24.72490 -19.52037 20.05516 1.000 23.15906 181 SER A N 1
ATOM 1246 C CA . SER A 1 189 ? -25.01988 -19.98439 18.70751 1.000 22.71980 181 SER A CA 1
ATOM 1247 C C . SER A 1 189 ? -24.22887 -21.26933 18.48471 1.000 24.25076 181 SER A C 1
ATOM 1248 O O . SER A 1 189 ? -23.45945 -21.69901 19.33223 1.000 26.53634 181 SER A O 1
ATOM 1251 N N . GLU A 1 190 ? -24.44186 -21.90698 17.34539 1.000 26.60901 182 GLU A N 1
ATOM 1252 C CA . GLU A 1 190 ? -23.80503 -23.19941 17.08743 1.000 27.36809 182 GLU A CA 1
ATOM 1253 C C . GLU A 1 190 ? -22.27304 -23.11526 17.05876 1.000 26.66025 182 GLU A C 1
ATOM 1254 O O . GLU A 1 190 ? -21.68834 -22.47491 16.17486 1.000 28.57410 182 GLU A O 1
ATOM 1260 N N . ASP A 1 191 ? -21.62354 -23.79799 18.00169 1.000 26.48050 183 ASP A N 1
ATOM 1261 C CA . ASP A 1 191 ? -20.17012 -23.95175 18.02289 1.000 27.98943 183 ASP A CA 1
ATOM 1262 C C . ASP A 1 191 ? -19.84140 -25.05749 19.01840 1.000 27.78942 183 ASP A C 1
ATOM 1263 O O . ASP A 1 191 ? -20.64215 -25.37907 19.90039 1.000 26.63389 183 ASP A O 1
ATOM 1268 N N . HIS A 1 192 ? -18.67020 -25.66583 18.83263 1.000 27.23830 184 HIS A N 1
ATOM 1269 C CA . HIS A 1 192 ? -18.08391 -26.59343 19.79304 1.000 26.71778 184 HIS A CA 1
ATOM 1270 C C . HIS A 1 192 ? -18.93728 -27.83439 19.99986 1.000 28.24069 184 HIS A C 1
ATOM 1271 O O . HIS A 1 192 ? -18.84404 -28.49455 21.04696 1.000 28.76423 184 HIS A O 1
ATOM 1278 N N . LEU A 1 193 ? -19.75681 -28.18906 19.00502 1.000 28.98719 185 LEU A N 1
ATOM 1279 C CA . LEU A 1 193 ? -20.57795 -29.37589 19.15172 1.000 31.24468 185 LEU A CA 1
ATOM 1280 C C . LEU A 1 193 ? -19.77881 -30.64489 18.91959 1.000 33.21258 185 LEU A C 1
ATOM 1281 O O . LEU A 1 193 ? -20.22817 -31.71438 19.32268 1.000 35.34280 185 LEU A O 1
ATOM 1286 N N . ASP A 1 194 ? -18.58950 -30.55040 18.31763 1.000 34.88011 186 ASP A N 1
ATOM 1287 C CA . ASP A 1 194 ? -17.72093 -31.72098 18.26137 1.000 36.49276 186 ASP A CA 1
ATOM 1288 C C . ASP A 1 194 ? -17.38028 -32.22513 19.65755 1.000 37.08903 186 ASP A C 1
ATOM 1289 O O . ASP A 1 194 ? -17.22644 -33.43513 19.86052 1.000 39.40992 186 ASP A O 1
ATOM 1294 N N . ARG A 1 195 ? -17.27656 -31.32467 20.63067 1.000 34.99995 187 ARG A N 1
ATOM 1295 C CA . ARG A 1 195 ? -17.01130 -31.71308 22.01061 1.000 35.08168 187 ARG A CA 1
ATOM 1296 C C . ARG A 1 195 ? -18.29407 -31.92897 22.80135 1.000 35.87431 187 ARG A C 1
ATOM 1297 O O . ARG A 1 195 ? -18.45262 -32.95702 23.46845 1.000 37.36295 187 ARG A O 1
ATOM 1305 N N . HIS A 1 196 ? -19.22202 -30.98016 22.73195 1.000 36.44757 188 HIS A N 1
ATOM 1306 C CA . HIS A 1 196 ? -20.37228 -31.00769 23.62757 1.000 35.96790 188 HIS A CA 1
ATOM 1307 C C . HIS A 1 196 ? -21.49852 -31.87270 23.10038 1.000 40.31978 188 HIS A C 1
ATOM 1308 O O . HIS A 1 196 ? -22.44852 -32.14173 23.84271 1.000 41.15178 188 HIS A O 1
ATOM 1315 N N . GLY A 1 197 ? -21.41728 -32.29090 21.85145 1.000 41.68894 189 GLY A N 1
ATOM 1316 C CA . GLY A 1 197 ? -22.41697 -33.17500 21.26642 1.000 42.36992 189 GLY A CA 1
ATOM 1317 C C . GLY A 1 197 ? -23.61182 -32.47048 20.67154 1.000 44.41479 189 GLY A C 1
ATOM 1318 O O . GLY A 1 197 ? -23.95209 -32.70261 19.51169 1.000 45.91888 189 GLY A O 1
ATOM 1319 N N . ASN A 1 198 ? -24.27122 -31.61800 21.45650 1.000 42.71785 190 ASN A N 1
ATOM 1320 C CA . ASN A 1 198 ? -25.43598 -30.88583 20.98372 1.000 42.61802 190 ASN A CA 1
ATOM 1321 C C . ASN A 1 198 ? -25.57571 -29.59526 21.77689 1.000 41.62841 190 ASN A C 1
ATOM 1322 O O . ASN A 1 198 ? -24.80020 -29.32299 22.70363 1.000 42.83819 190 ASN A O 1
ATOM 1327 N N . MET A 1 199 ? -26.56949 -28.78241 21.40042 1.000 41.10722 191 MET A N 1
ATOM 1328 C CA . MET A 1 199 ? -26.73388 -27.49485 22.07194 1.000 40.45624 191 MET A CA 1
ATOM 1329 C C . MET A 1 199 ? -27.10843 -27.67428 23.53735 1.000 40.49645 191 MET A C 1
ATOM 1330 O O . MET A 1 199 ? -26.78463 -26.82012 24.36837 1.000 41.56191 191 MET A O 1
ATOM 1335 N N . LEU A 1 200 ? -27.78752 -28.77175 23.86620 1.000 41.89800 192 LEU A N 1
ATOM 1336 C CA . LEU A 1 200 ? -28.06453 -29.11434 25.26119 1.000 41.66817 192 LEU A CA 1
ATOM 1337 C C . LEU A 1 200 ? -26.78834 -29.15412 26.09202 1.000 40.29579 192 LEU A C 1
ATOM 1338 O O . LEU A 1 200 ? -26.66808 -28.47718 27.12444 1.000 39.28791 192 LEU A O 1
ATOM 1343 N N . GLY A 1 201 ? -25.83205 -29.97970 25.66448 1.000 38.17817 193 GLY A N 1
ATOM 1344 C CA . GLY A 1 201 ? -24.58960 -30.10332 26.40330 1.000 35.95195 193 GLY A CA 1
ATOM 1345 C C . GLY A 1 201 ? -23.82624 -28.79577 26.45654 1.000 33.99587 193 GLY A C 1
ATOM 1346 O O . GLY A 1 201 ? -23.24140 -28.45026 27.47972 1.000 34.97884 193 GLY A O 1
ATOM 1347 N N . TYR A 1 202 ? -23.85108 -28.05251 25.35489 1.000 32.65720 194 TYR A N 1
ATOM 1348 C CA . TYR A 1 202 ? -23.14276 -26.77935 25.23773 1.000 29.87121 194 TYR A CA 1
ATOM 1349 C C . TYR A 1 202 ? -23.70067 -25.73758 26.20909 1.000 28.09461 194 TYR A C 1
ATOM 1350 O O . TYR A 1 202 ? -22.94591 -25.06611 26.93089 1.000 26.79810 194 TYR A O 1
ATOM 1359 N N . HIS A 1 203 ? -25.02359 -25.56319 26.20764 1.000 28.84336 195 HIS A N 1
ATOM 1360 C CA . HIS A 1 203 ? -25.67934 -24.62986 27.12297 1.000 28.32220 195 HIS A CA 1
ATOM 1361 C C . HIS A 1 203 ? -25.44677 -25.00654 28.58701 1.000 28.80231 195 HIS A C 1
ATOM 1362 O O . HIS A 1 203 ? -25.13770 -24.14343 29.42162 1.000 26.90432 195 HIS A O 1
ATOM 1369 N N . GLN A 1 204 ? -25.57399 -26.28693 28.92254 1.000 28.22474 196 GLN A N 1
ATOM 1370 C CA A GLN A 1 204 ? -25.34527 -26.68071 30.30654 0.339 27.64167 196 GLN A CA 1
ATOM 1371 C CA B GLN A 1 204 ? -25.33534 -26.70632 30.30355 0.661 28.04242 196 GLN A CA 1
ATOM 1372 C C . GLN A 1 204 ? -23.92421 -26.35131 30.74341 1.000 25.78330 196 GLN A C 1
ATOM 1373 O O . GLN A 1 204 ? -23.70407 -25.90853 31.88312 1.000 25.55228 196 GLN A O 1
ATOM 1384 N N . ALA A 1 205 ? -22.95455 -26.51900 29.85152 1.000 23.85017 197 ALA A N 1
ATOM 1385 C CA . ALA A 1 205 ? -21.57918 -26.20584 30.20060 1.000 21.43651 197 ALA A CA 1
ATOM 1386 C C . ALA A 1 205 ? -21.43490 -24.71319 30.49900 1.000 20.11120 197 ALA A C 1
ATOM 1387 O O . ALA A 1 205 ? -20.91381 -24.31975 31.55217 1.000 20.99337 197 ALA A O 1
ATOM 1401 N N . HIS A 1 207 ? -23.67371 -22.58278 31.32619 1.000 21.30979 199 HIS A N 1
ATOM 1402 C CA . HIS A 1 207 ? -24.44493 -22.07853 32.44362 1.000 21.92115 199 HIS A CA 1
ATOM 1403 C C . HIS A 1 207 ? -23.89642 -22.50457 33.80392 1.000 22.97187 199 HIS A C 1
ATOM 1404 O O . HIS A 1 207 ? -24.38960 -22.03501 34.82301 1.000 23.47768 199 HIS A O 1
ATOM 1411 N N . ARG A 1 208 ? -22.82457 -23.30837 33.82796 1.000 19.90782 200 ARG A N 1
ATOM 1412 C CA . ARG A 1 208 ? -22.12876 -23.51275 35.09807 1.000 19.97319 200 ARG A CA 1
ATOM 1413 C C . ARG A 1 208 ? -21.51449 -22.21937 35.60164 1.000 19.34938 200 ARG A C 1
ATOM 1414 O O . ARG A 1 208 ? -21.18981 -22.11838 36.79629 1.000 20.65039 200 ARG A O 1
ATOM 1422 N N . ILE A 1 209 ? -21.39948 -21.20743 34.73911 1.000 19.13551 201 ILE A N 1
ATOM 1423 C CA . ILE A 1 209 ? -20.83216 -19.93309 35.15570 1.000 18.19107 201 ILE A CA 1
ATOM 1424 C C . ILE A 1 209 ? -21.68680 -19.25186 36.21729 1.000 20.29343 201 ILE A C 1
ATOM 1425 O O . ILE A 1 209 ? -21.20915 -18.35282 36.90703 1.000 20.52205 201 ILE A O 1
ATOM 1430 N N . PHE A 1 210 ? -22.92504 -19.70484 36.41168 1.000 21.43743 202 PHE A N 1
ATOM 1431 C CA . PHE A 1 210 ? -23.83891 -19.06042 37.34300 1.000 21.88811 202 PHE A CA 1
ATOM 1432 C C . PHE A 1 210 ? -23.87194 -19.71433 38.70495 1.000 23.08140 202 PHE A C 1
ATOM 1433 O O . PHE A 1 210 ? -24.61417 -19.24513 39.57382 1.000 24.74019 202 PHE A O 1
ATOM 1441 N N . GLN A 1 211 ? -23.10533 -20.77553 38.91873 1.000 22.57743 203 GLN A N 1
ATOM 1442 C CA . GLN A 1 211 ? -23.13815 -21.43718 40.22013 1.000 23.87783 203 GLN A CA 1
ATOM 1443 C C . GLN A 1 211 ? -22.63990 -20.49275 41.29837 1.000 24.75901 203 GLN A C 1
ATOM 1444 O O . GLN A 1 211 ? -21.49626 -20.03053 41.25428 1.000 22.47831 203 GLN A O 1
ATOM 1450 N N . GLY A 1 212 ? -23.50807 -20.19660 42.26383 1.000 25.84886 204 GLY A N 1
ATOM 1451 C CA . GLY A 1 212 ? -23.15263 -19.27986 43.32188 1.000 25.63389 204 GLY A CA 1
ATOM 1452 C C . GLY A 1 212 ? -23.03426 -17.83679 42.90113 1.000 26.11386 204 GLY A C 1
ATOM 1453 O O . GLY A 1 212 ? -22.56887 -17.01715 43.69539 1.000 27.77037 204 GLY A O 1
ATOM 1454 N N . ALA A 1 213 ? -23.46465 -17.48945 41.68826 1.000 25.30571 205 ALA A N 1
ATOM 1455 C CA . ALA A 1 213 ? -23.30714 -16.12022 41.20989 1.000 25.75377 205 ALA A CA 1
ATOM 1456 C C . ALA A 1 213 ? -24.03451 -15.13866 42.11784 1.000 28.49964 205 ALA A C 1
ATOM 1457 O O . ALA A 1 213 ? -25.20097 -15.34685 42.49273 1.000 28.88985 205 ALA A O 1
ATOM 1459 N N . LYS A 1 214 ? -23.34190 -14.05098 42.46029 1.000 28.39812 206 LYS A N 1
ATOM 1460 C CA . LYS A 1 214 ? -23.94179 -13.05630 43.34357 1.000 29.57640 206 LYS A CA 1
ATOM 1461 C C . LYS A 1 214 ? -24.85965 -12.10234 42.59569 1.000 32.38711 206 LYS A C 1
ATOM 1462 O O . LYS A 1 214 ? -25.82158 -11.59107 43.18144 1.000 36.00608 206 LYS A O 1
ATOM 1468 N N . LYS A 1 215 ? -24.55983 -11.85027 41.32180 1.000 29.82301 207 LYS A N 1
ATOM 1469 C CA A LYS A 1 215 ? -25.35486 -11.00645 40.44181 0.426 29.59894 207 LYS A CA 1
ATOM 1470 C CA B LYS A 1 215 ? -25.35426 -11.00537 40.44209 0.574 30.16247 207 LYS A CA 1
ATOM 1471 C C . LYS A 1 215 ? -25.28553 -11.61796 39.05127 1.000 27.47792 207 LYS A C 1
ATOM 1472 O O . LYS A 1 215 ? -24.30756 -12.28380 38.71554 1.000 26.11258 207 LYS A O 1
ATOM 1483 N N . VAL A 1 216 ? -26.33273 -11.39993 38.24686 1.000 27.11574 208 VAL A N 1
ATOM 1484 C CA . VAL A 1 216 ? -26.40598 -11.91638 36.87679 1.000 27.00520 208 VAL A CA 1
ATOM 1485 C C . VAL A 1 216 ? -26.69927 -10.78289 35.91366 1.000 25.92992 208 VAL A C 1
ATOM 1486 O O . VAL A 1 216 ? -27.58876 -9.96309 36.16139 1.000 27.63597 208 VAL A O 1
ATOM 1490 N N . VAL A 1 217 ? -25.96962 -10.75438 34.80161 1.000 24.81665 209 VAL A N 1
ATOM 1491 C CA . VAL A 1 217 ? -26.32096 -9.96325 33.62833 1.000 24.92773 209 VAL A CA 1
ATOM 1492 C C . VAL A 1 217 ? -26.76716 -10.92826 32.53917 1.000 25.02022 209 VAL A C 1
ATOM 1493 O O . VAL A 1 217 ? -26.15841 -11.98626 32.37487 1.000 24.61541 209 VAL A O 1
ATOM 1497 N N . PHE A 1 218 ? -27.83604 -10.59339 31.80954 1.000 24.37609 210 PHE A N 1
ATOM 1498 C CA . PHE A 1 218 ? -28.23995 -11.46793 30.71050 1.000 25.62977 210 PHE A CA 1
ATOM 1499 C C . PHE A 1 218 ? -28.75643 -10.66656 29.52938 1.000 25.46046 210 PHE A C 1
ATOM 1500 O O . PHE A 1 218 ? -29.14432 -9.50905 29.65913 1.000 27.76204 210 PHE A O 1
ATOM 1508 N N . ASN A 1 219 ? -28.78481 -11.33926 28.37623 1.000 24.88563 211 ASN A N 1
ATOM 1509 C CA . ASN A 1 219 ? -29.18392 -10.77988 27.08746 1.000 26.36473 211 ASN A CA 1
ATOM 1510 C C . ASN A 1 219 ? -30.67472 -11.05108 26.89701 1.000 29.90584 211 ASN A C 1
ATOM 1511 O O . ASN A 1 219 ? -31.07087 -12.21100 26.75097 1.000 30.82735 211 ASN A O 1
ATOM 1516 N N . ARG A 1 220 ? -31.50076 -9.98601 26.90435 1.000 33.18373 212 ARG A N 1
ATOM 1517 C CA . ARG A 1 220 ? -32.94336 -10.13080 26.66231 1.000 35.61859 212 ARG A CA 1
ATOM 1518 C C . ARG A 1 220 ? -33.24397 -10.74931 25.30961 1.000 35.91735 212 ARG A C 1
ATOM 1519 O O . ARG A 1 220 ? -34.33468 -11.30338 25.10354 1.000 38.60281 212 ARG A O 1
ATOM 1527 N N . ASP A 1 221 ? -32.34185 -10.58545 24.35485 1.000 35.13520 213 ASP A N 1
ATOM 1528 C CA . ASP A 1 221 ? -32.60015 -10.95473 22.97503 1.000 35.45283 213 ASP A CA 1
ATOM 1529 C C . ASP A 1 221 ? -32.09101 -12.34489 22.63405 1.000 35.27259 213 ASP A C 1
ATOM 1530 O O . ASP A 1 221 ? -32.16490 -12.75282 21.46581 1.000 39.95220 213 ASP A O 1
ATOM 1535 N N . ASP A 1 222 ? -31.58740 -13.08493 23.61479 1.000 33.68581 214 ASP A N 1
ATOM 1536 C CA . ASP A 1 222 ? -31.06823 -14.42628 23.38524 1.000 32.56375 214 ASP A CA 1
ATOM 1537 C C . ASP A 1 222 ? -31.63014 -15.32497 24.47067 1.000 32.32462 214 ASP A C 1
ATOM 1538 O O . ASP A 1 222 ? -31.26131 -15.19422 25.64084 1.000 34.30520 214 ASP A O 1
ATOM 1543 N N . ALA A 1 223 ? -32.51143 -16.24242 24.07670 1.000 33.97324 215 ALA A N 1
ATOM 1544 C CA . ALA A 1 223 ? -33.17947 -17.08594 25.05496 1.000 35.00624 215 ALA A CA 1
ATOM 1545 C C . ALA A 1 223 ? -32.19348 -17.93239 25.84789 1.000 36.47424 215 ALA A C 1
ATOM 1546 O O . ALA A 1 223 ? -32.47360 -18.28309 26.99567 1.000 39.11155 215 ALA A O 1
ATOM 1548 N N . LEU A 1 224 ? -31.03057 -18.25242 25.27299 1.000 32.91557 216 LEU A N 1
ATOM 1549 C CA . LEU A 1 224 ? -30.05920 -19.11895 25.92800 1.000 30.80474 216 LEU A CA 1
ATOM 1550 C C . LEU A 1 224 ? -29.11803 -18.35244 26.84906 1.000 29.59856 216 LEU A C 1
ATOM 1551 O O . LEU A 1 224 ? -28.18134 -18.95392 27.38780 1.000 29.01520 216 LEU A O 1
ATOM 1556 N N . SER A 1 225 ? -29.37326 -17.06022 27.07376 1.000 29.51509 217 SER A N 1
ATOM 1557 C CA . SER A 1 225 ? -28.56468 -16.23475 27.97396 1.000 27.83173 217 SER A CA 1
ATOM 1558 C C . SER A 1 225 ? -29.10523 -16.20324 29.39959 1.000 29.81203 217 SER A C 1
ATOM 1559 O O . SER A 1 225 ? -28.32413 -16.24565 30.36486 1.000 29.36961 217 SER A O 1
ATOM 1562 N N . ARG A 1 226 ? -30.42144 -16.12852 29.55129 1.000 34.44331 218 ARG A N 1
ATOM 1563 C CA . ARG A 1 226 ? -31.00013 -15.92189 30.87226 1.000 36.47598 218 ARG A CA 1
ATOM 1564 C C . ARG A 1 226 ? -30.91018 -17.20165 31.70219 1.000 37.72109 218 ARG A C 1
ATOM 1565 O O . ARG A 1 226 ? -31.36028 -18.25935 31.24897 1.000 39.11177 218 ARG A O 1
ATOM 1573 N N . PRO A 1 227 ? -30.33759 -17.15491 32.90483 1.000 37.55376 219 PRO A N 1
ATOM 1574 C CA . PRO A 1 227 ? -30.21031 -18.36580 33.71426 1.000 37.68659 219 PRO A CA 1
ATOM 1575 C C . PRO A 1 227 ? -31.38472 -18.57153 34.65666 1.000 41.59384 219 PRO A C 1
ATOM 1576 O O . PRO A 1 227 ? -32.18552 -17.67447 34.92701 1.000 40.79171 219 PRO A O 1
ATOM 1580 N N . LEU A 1 228 ? -31.46156 -19.78256 35.16799 1.000 45.37636 220 LEU A N 1
ATOM 1581 C CA . LEU A 1 228 ? -32.35704 -20.08623 36.27388 1.000 49.59710 220 LEU A CA 1
ATOM 1582 C C . LEU A 1 228 ? -31.52793 -19.99447 37.55167 1.000 51.24791 220 LEU A C 1
ATOM 1583 O O . LEU A 1 228 ? -30.63734 -20.81817 37.78310 1.000 52.70856 220 LEU A O 1
ATOM 1588 N N . VAL A 1 229 ? -31.78750 -18.96072 38.34610 1.000 52.14697 221 VAL A N 1
ATOM 1589 C CA . VAL A 1 229 ? -31.06709 -18.70892 39.59255 1.000 52.76138 221 VAL A CA 1
ATOM 1590 C C . VAL A 1 229 ? -32.10127 -18.40697 40.66701 1.000 55.26843 221 VAL A C 1
ATOM 1591 O O . VAL A 1 229 ? -33.26748 -18.12416 40.35140 1.000 56.11546 221 VAL A O 1
ATOM 1595 N N . PRO A 1 230 ? -31.71483 -18.45462 41.94219 1.000 58.10741 222 PRO A N 1
ATOM 1596 C CA . PRO A 1 230 ? -32.70336 -18.20239 42.99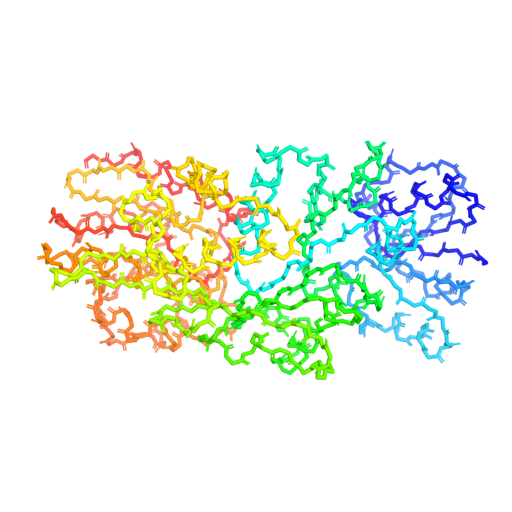805 1.000 59.30062 222 PRO A CA 1
ATOM 1597 C C . PRO A 1 230 ? -33.27693 -16.79370 42.91418 1.000 60.93328 222 PRO A C 1
ATOM 1598 O O . PRO A 1 230 ? -32.65192 -15.86356 42.39990 1.000 61.53902 222 PRO A O 1
ATOM 1602 N N . ASP A 1 231 ? -34.50380 -16.65055 43.43005 1.000 63.26123 223 ASP A N 1
ATOM 1603 C CA . ASP A 1 231 ? -35.20288 -15.36960 43.38159 1.000 66.01678 223 ASP A CA 1
ATOM 1604 C C . ASP A 1 231 ? -34.44567 -14.25744 44.09404 1.000 64.03394 223 ASP A C 1
ATOM 1605 O O . ASP A 1 231 ? -34.66086 -13.08082 43.78658 1.000 65.16450 223 ASP A O 1
ATOM 1610 N N . THR A 1 232 ? -33.58354 -14.59565 45.04901 1.000 61.57126 224 THR A N 1
ATOM 1611 C CA . THR A 1 232 ? -32.78654 -13.59462 45.74177 1.000 59.80395 224 THR A CA 1
ATOM 1612 C C . THR A 1 232 ? -31.62050 -13.06648 44.90652 1.000 57.85213 224 THR A C 1
ATOM 1613 O O . THR A 1 232 ? -31.00814 -12.06628 45.29821 1.000 59.24851 224 THR A O 1
ATOM 1617 N N . THR A 1 233 ? -31.31039 -13.68638 43.76659 1.000 52.95087 225 THR A N 1
ATOM 1618 C CA . THR A 1 233 ? -30.15470 -13.27554 42.97269 1.000 49.64393 225 THR A CA 1
ATOM 1619 C C . THR A 1 233 ? -30.50837 -12.08023 42.09258 1.000 48.20379 225 THR A C 1
ATOM 1620 O O . THR A 1 233 ? -31.37408 -12.20414 41.21856 1.000 48.89242 225 THR A O 1
ATOM 1624 N N . PRO A 1 234 ? -29.86931 -10.92361 42.28309 1.000 44.89776 226 PRO A N 1
ATOM 1625 C CA . PRO A 1 234 ? -30.16526 -9.75820 41.44329 1.000 43.79360 226 PRO A CA 1
ATOM 1626 C C . PRO A 1 234 ? -29.83053 -10.02228 39.97951 1.000 40.62191 226 PRO A C 1
ATOM 1627 O O . PRO A 1 234 ? -28.79255 -10.60486 39.65457 1.000 39.08086 226 PRO A O 1
ATOM 1631 N N . MET A 1 235 ? -30.71595 -9.58193 39.08669 1.000 41.88528 227 MET A N 1
ATOM 1632 C CA . MET A 1 235 ? -30.48734 -9.72457 37.65391 1.000 42.57647 227 MET A CA 1
ATOM 1633 C C . MET A 1 235 ? -30.71560 -8.39789 36.94582 1.000 40.84540 227 MET A C 1
ATOM 1634 O O . MET A 1 235 ? -31.62837 -7.64738 37.29088 1.000 43.35672 227 MET A O 1
ATOM 1639 N N . GLN A 1 236 ? -29.88757 -8.11935 35.94044 1.000 37.20536 228 GLN A N 1
ATOM 1640 C CA . GLN A 1 236 ? -30.03512 -6.94202 35.09857 1.000 37.28559 228 GLN A CA 1
ATOM 1641 C C . GLN A 1 236 ? -29.82026 -7.37766 33.66020 1.000 37.06293 228 GLN A C 1
ATOM 1642 O O . GLN A 1 236 ? -28.94240 -8.20159 33.39520 1.000 36.55641 228 GLN A O 1
ATOM 1648 N N . SER A 1 237 ? -30.60104 -6.82448 32.73282 1.000 35.74571 229 SER A N 1
ATOM 1649 C CA . SER A 1 237 ? -30.54401 -7.27131 31.34942 1.000 36.55154 229 SER A CA 1
ATOM 1650 C C . SER A 1 237 ? -30.09756 -6.15226 30.42564 1.000 34.07324 229 SER A C 1
ATOM 1651 O O . SER A 1 237 ? -30.23805 -4.96603 30.73112 1.000 35.07902 229 SER A O 1
ATOM 1654 N N . PHE A 1 238 ? -29.54649 -6.55956 29.28349 1.000 31.37512 230 PHE A N 1
ATOM 1655 C CA . PHE A 1 238 ? -29.34009 -5.67597 28.14604 1.000 28.45240 230 PHE A CA 1
ATOM 1656 C C . PHE A 1 238 ? -30.06733 -6.24472 26.93904 1.000 30.76765 230 PHE A C 1
ATOM 1657 O O . PHE A 1 238 ? -30.35661 -7.44349 26.86912 1.000 30.62501 230 PHE A O 1
ATOM 1665 N N . GLY A 1 239 ? -30.36517 -5.35958 25.98808 1.000 30.73311 231 GLY A N 1
ATOM 1666 C CA . GLY A 1 239 ? -31.06769 -5.74515 24.78074 1.000 32.60423 231 GLY A CA 1
ATOM 1667 C C . GLY A 1 239 ? -31.09623 -4.57107 23.83020 1.000 34.62657 231 GLY A C 1
ATOM 1668 O O . GLY A 1 239 ? -30.69535 -3.45611 24.16921 1.000 37.59427 231 GLY A O 1
ATOM 1669 N N . LEU A 1 240 ? -31.56089 -4.83777 22.61527 1.000 35.41776 232 LEU A N 1
ATOM 1670 C CA . LEU A 1 240 ? -31.53725 -3.81914 21.57118 1.000 36.11867 232 LEU A CA 1
ATOM 1671 C C . LEU A 1 240 ? -32.91161 -3.20822 21.36033 1.000 39.58944 232 LEU A C 1
ATOM 1672 O O . LEU A 1 240 ? -33.36926 -3.00255 20.23414 1.000 43.93833 232 LEU A O 1
ATOM 1677 N N . ASN A 1 241 ? -33.58696 -2.92087 22.46318 1.000 39.80686 233 ASN A N 1
ATOM 1678 C CA . ASN A 1 241 ? -34.88259 -2.27638 22.44638 1.000 42.14046 233 ASN A CA 1
ATOM 1679 C C . ASN A 1 241 ? -34.91804 -1.27013 23.58307 1.000 42.08181 233 ASN A C 1
ATOM 1680 O O . ASN A 1 241 ? -33.98335 -1.15803 24.38262 1.000 40.48513 233 ASN A O 1
ATOM 1685 N N . ALA A 1 242 ? -36.00987 -0.52982 23.64581 1.000 42.33870 234 ALA A N 1
ATOM 1686 C CA . ALA A 1 242 ? -36.22337 0.41311 24.72565 1.000 44.66343 234 ALA A CA 1
ATOM 1687 C C . ALA A 1 242 ? -36.25438 -0.30762 26.06964 1.000 46.70872 234 ALA A C 1
ATOM 1688 O O . ALA A 1 242 ? -37.11710 -1.17510 26.28316 1.000 47.33133 234 ALA A O 1
ATOM 1690 N N . PRO A 1 243 ? -35.34857 0.00622 26.98869 1.000 45.95470 235 PRO A N 1
ATOM 1691 C CA . PRO A 1 243 ? -35.25005 -0.77159 28.22309 1.000 47.83752 235 PRO A CA 1
ATOM 1692 C C . PRO A 1 243 ? -36.32451 -0.41316 29.23771 1.000 50.54725 235 PRO A C 1
ATOM 1693 O O . PRO A 1 243 ? -36.81587 0.71593 29.29970 1.000 51.41419 235 PRO A O 1
ATOM 1697 N N . ASP A 1 244 ? -36.69176 -1.41096 30.03858 1.000 51.73671 236 ASP A N 1
ATOM 1698 C CA . ASP A 1 244 ? -37.49309 -1.15479 31.22415 1.000 55.09278 236 ASP A CA 1
ATOM 1699 C C . ASP A 1 244 ? -36.66789 -0.39211 32.25444 1.000 53.52283 236 ASP A C 1
ATOM 1700 O O . ASP A 1 244 ? -35.45713 -0.19126 32.10744 1.000 53.67694 236 ASP A O 1
ATOM 1705 N N . LEU A 1 245 ? -37.35191 0.04528 33.30507 1.000 53.67799 237 LEU A N 1
ATOM 1706 C CA . LEU A 1 245 ? -36.68778 0.71014 34.41263 1.000 53.75457 237 LEU A CA 1
ATOM 1707 C C . LEU A 1 245 ? -35.50998 -0.12422 34.90181 1.000 50.69087 237 LEU A C 1
ATOM 1708 O O . LEU A 1 245 ? -35.64841 -1.32379 35.15444 1.000 51.71376 237 LEU A O 1
ATOM 1713 N N . ASN A 1 246 ? -34.34790 0.52108 34.99920 1.000 49.07128 238 ASN A N 1
ATOM 1714 C CA . ASN A 1 246 ? -33.09650 -0.06377 35.47755 1.000 46.79079 238 ASN A CA 1
ATOM 1715 C C . ASN A 1 246 ? -32.55908 -1.19318 34.59334 1.000 44.90844 238 ASN A C 1
ATOM 1716 O O . ASN A 1 246 ? -31.79264 -2.03445 35.07021 1.000 45.03265 238 ASN A O 1
ATOM 1721 N N . GLN A 1 247 ? -32.91292 -1.23500 33.31282 1.000 44.08932 239 GLN A N 1
ATOM 1722 C CA . GLN A 1 247 ? -32.27640 -2.14960 32.37648 1.000 42.70745 239 GLN A CA 1
ATOM 1723 C C . GLN A 1 247 ? -31.54203 -1.35215 31.30486 1.000 42.26627 239 GLN A C 1
ATOM 1724 O O . GLN A 1 247 ? -31.73733 -0.14413 31.15294 1.000 43.32617 239 GLN A O 1
ATOM 1730 N N . TYR A 1 248 ? -30.65373 -2.03889 30.57964 1.000 40.08947 240 TYR A N 1
ATOM 1731 C CA . TYR A 1 248 ? -29.87532 -1.42988 29.50839 1.000 38.69113 240 TYR A CA 1
ATOM 1732 C C . TYR A 1 248 ? -30.52573 -1.71784 28.17025 1.000 37.56052 240 TYR A C 1
ATOM 1733 O O . TYR A 1 248 ? -31.07782 -2.79909 27.95880 1.000 37.86873 240 TYR A O 1
ATOM 1742 N N . GLY A 1 249 ? -30.48262 -0.73017 27.27758 1.000 36.53587 241 GLY A N 1
ATOM 1743 C CA . GLY A 1 249 ? -31.01143 -0.90550 25.94303 1.000 35.12875 241 GLY A CA 1
ATOM 1744 C C . GLY A 1 249 ? -30.70956 0.26734 25.04000 1.000 34.92135 241 GLY A C 1
ATOM 1745 O O . GLY A 1 249 ? -29.68399 0.93980 25.18798 1.000 34.96999 241 GLY A O 1
ATOM 1746 N N . VAL A 1 250 ? -31.60091 0.53399 24.09797 1.000 32.94598 242 VAL A N 1
ATOM 1747 C CA . VAL A 1 250 ? -31.37182 1.58789 23.12735 1.000 31.79992 242 VAL A CA 1
ATOM 1748 C C . VAL A 1 250 ? -32.59007 2.48911 23.11319 1.000 32.72427 242 VAL A C 1
ATOM 1749 O O . VAL A 1 250 ? -33.72256 2.01659 23.24807 1.000 32.76665 242 VAL A O 1
ATOM 1753 N N . LEU A 1 251 ? -32.34762 3.78418 22.97925 1.000 33.56837 243 LEU A N 1
ATOM 1754 C CA . LEU A 1 251 ? -33.39526 4.77307 22.79344 1.000 33.78503 243 LEU A CA 1
ATOM 1755 C C . LEU A 1 251 ? -33.12558 5.56056 21.52216 1.000 34.78967 243 LEU A C 1
ATOM 1756 O O . LEU A 1 251 ? -31.97739 5.90201 21.22678 1.000 37.78302 243 LEU A O 1
ATOM 1761 N N . ARG A 1 252 ? -34.17844 5.85392 20.77144 1.000 33.41554 244 ARG A N 1
ATOM 1762 C CA . ARG A 1 252 ? -34.05077 6.62226 19.53957 1.000 33.66725 244 ARG A CA 1
ATOM 1763 C C . ARG A 1 252 ? -34.66076 7.99696 19.74152 1.000 32.91834 244 ARG A C 1
ATOM 1764 O O . ARG A 1 252 ? -35.76351 8.11482 20.28430 1.000 32.42383 244 ARG A O 1
ATOM 1772 N N . ASP A 1 253 ? -33.93936 9.03172 19.31787 1.000 34.90246 245 ASP A N 1
ATOM 1773 C CA . ASP A 1 253 ? -34.54644 10.35203 19.29440 1.000 38.41362 245 ASP A CA 1
ATOM 1774 C C . ASP A 1 253 ? -35.67219 10.36537 18.28088 1.000 41.12865 245 ASP A C 1
ATOM 1775 O O . ASP A 1 253 ? -35.81726 9.45250 17.46357 1.000 40.71481 245 ASP A O 1
ATOM 1780 N N . ALA A 1 254 ? -36.48610 11.42372 18.35111 1.000 43.80507 246 ALA A N 1
ATOM 1781 C CA . ALA A 1 254 ? -37.58771 11.56442 17.41311 1.000 47.79050 246 ALA A CA 1
ATOM 1782 C C . ALA A 1 254 ? -37.10991 11.49121 15.96951 1.000 51.29706 246 ALA A C 1
ATOM 1783 O O . ALA A 1 254 ? -37.82796 10.97187 15.10730 1.000 53.95619 246 ALA A O 1
ATOM 1785 N N . ASP A 1 255 ? -35.90081 11.98712 15.68202 1.000 50.80761 247 ASP A N 1
ATOM 1786 C CA A ASP A 1 255 ? -35.38536 11.94842 14.31898 0.503 50.88047 247 ASP A CA 1
ATOM 1787 C CA B ASP A 1 255 ? -35.37042 11.95351 14.32450 0.497 50.73465 247 ASP A CA 1
ATOM 1788 C C . ASP A 1 255 ? -34.71041 10.62571 13.97022 1.000 49.13413 247 ASP A C 1
ATOM 1789 O O . ASP A 1 255 ? -34.23329 10.47511 12.84469 1.000 49.56209 247 ASP A O 1
ATOM 1798 N N . GLY A 1 256 ? -34.65846 9.66743 14.89762 1.000 46.20010 248 GLY A N 1
ATOM 1799 C CA . GLY A 1 256 ? -34.07650 8.36231 14.64246 1.000 41.76361 248 GLY A CA 1
ATOM 1800 C C . GLY A 1 256 ? -32.71671 8.12927 15.26908 1.000 39.62238 248 GLY A C 1
ATOM 1801 O O . GLY A 1 256 ? -32.26317 6.97744 15.31275 1.000 38.89731 248 GLY A O 1
ATOM 1802 N N . THR A 1 257 ? -32.05697 9.17688 15.75754 1.000 36.01928 249 THR A N 1
ATOM 1803 C CA . THR A 1 257 ? -30.71442 9.03823 16.30512 1.000 33.80611 249 THR A CA 1
ATOM 1804 C C . THR A 1 257 ? -30.69770 8.01112 17.43328 1.000 30.86594 249 THR A C 1
ATOM 1805 O O . THR A 1 257 ? -31.51619 8.07832 18.35310 1.000 30.07353 249 THR A O 1
ATOM 1809 N N . LEU A 1 258 ? -29.76569 7.05497 17.36046 1.000 31.30344 250 LEU A N 1
ATOM 1810 C CA . LEU A 1 258 ? -29.73636 5.92561 18.28260 1.000 31.46439 250 LEU A CA 1
ATOM 1811 C C . LEU A 1 258 ? -28.79479 6.20991 19.44322 1.000 30.99272 250 LEU A C 1
ATOM 1812 O O . LEU A 1 258 ? -27.63321 6.57367 19.23544 1.000 32.05813 250 LEU A O 1
ATOM 1817 N N . TRP A 1 259 ? -29.29028 6.00213 20.65971 1.000 31.18328 251 TRP A N 1
ATOM 1818 C CA . TRP A 1 259 ? -28.50486 6.17059 21.87473 1.000 31.44460 251 TRP A CA 1
ATOM 1819 C C . TRP A 1 259 ? -28.46626 4.87043 22.66650 1.000 31.91793 251 TRP A C 1
ATOM 1820 O O . TRP A 1 259 ? -29.47675 4.17371 22.78553 1.000 34.92568 251 TRP A O 1
ATOM 1831 N N . LEU A 1 260 ? -27.29435 4.52895 23.18875 1.000 31.44946 252 LEU A N 1
ATOM 1832 C CA . LEU A 1 260 ? -27.24307 3.58781 24.29524 1.000 31.70890 252 LEU A CA 1
ATOM 1833 C C . LEU A 1 260 ? -27.93673 4.23382 25.48558 1.000 35.97221 252 LEU A C 1
ATOM 1834 O O . LEU A 1 260 ? -27.79845 5.43380 25.69476 1.000 38.52926 252 LEU A O 1
ATOM 1839 N N . ALA A 1 261 ? -28.68748 3.43979 26.25181 1.000 36.23866 253 ALA A N 1
ATOM 1840 C CA . ALA A 1 261 ? -29.57126 3.97960 27.28063 1.000 37.90980 253 ALA A CA 1
ATOM 1841 C C . ALA A 1 261 ? -29.67326 3.02810 28.46138 1.000 39.68968 253 ALA A C 1
ATOM 1842 O O . ALA A 1 261 ? -29.46894 1.82026 28.34372 1.000 39.71378 253 ALA A O 1
ATOM 1844 N N . ARG A 1 262 ? -30.04874 3.59226 29.60559 1.000 42.46363 254 ARG A N 1
ATOM 1845 C CA . ARG A 1 262 ? -30.42562 2.81405 30.77858 1.000 43.25895 254 ARG A CA 1
ATOM 1846 C C . ARG A 1 262 ? -31.77327 3.33931 31.24652 1.000 45.24201 254 ARG A C 1
ATOM 1847 O O . ARG A 1 262 ? -31.88524 4.51325 31.61931 1.000 45.70396 254 ARG A O 1
ATOM 1855 N N . GLY A 1 263 ? -32.79382 2.48962 31.19100 1.000 46.44061 255 GLY A N 1
ATOM 1856 C CA . GLY A 1 263 ? -34.14935 2.96532 31.45115 1.000 47.57344 255 GLY A CA 1
ATOM 1857 C C . GLY A 1 263 ? -34.51904 4.06020 30.47040 1.000 49.19744 255 GLY A C 1
ATOM 1858 O O . GLY A 1 263 ? -34.44414 3.88731 29.24582 1.000 49.85658 255 GLY A O 1
ATOM 1859 N N . LEU A 1 264 ? -34.91746 5.21357 31.00367 1.000 51.71392 256 LEU A N 1
ATOM 1860 C CA . LEU A 1 264 ? -35.24817 6.37083 30.18251 1.000 53.77182 256 LEU A CA 1
ATOM 1861 C C . LEU A 1 264 ? -34.06154 7.30112 29.93494 1.000 55.15392 256 LEU A C 1
ATOM 1862 O O . LEU A 1 264 ? -34.20079 8.25570 29.16611 1.000 56.04580 256 LEU A O 1
ATOM 1867 N N . GLN A 1 265 ? -32.89920 7.04460 30.53835 1.000 55.01512 257 GLN A N 1
ATOM 1868 C CA . GLN A 1 265 ? -31.73928 7.91873 30.38360 1.000 54.71030 257 GLN A CA 1
ATOM 1869 C C . GLN A 1 265 ? -30.91253 7.53510 29.15678 1.000 51.68562 257 GLN A C 1
ATOM 1870 O O . GLN A 1 265 ? -30.47877 6.38328 29.02769 1.000 51.90288 257 GLN A O 1
ATOM 1876 N N . ARG A 1 266 ? -30.66583 8.51036 28.27977 1.000 48.85390 258 ARG A N 1
ATOM 1877 C CA A ARG A 1 266 ? -29.79406 8.31946 27.12383 0.610 46.08595 258 ARG A CA 1
ATOM 1878 C CA B ARG A 1 266 ? -29.78877 8.29004 27.13732 0.390 46.74878 258 ARG A CA 1
ATOM 1879 C C . ARG A 1 266 ? -28.34012 8.52339 27.55569 1.000 45.39826 258 ARG A C 1
ATOM 1880 O O . ARG A 1 266 ? -28.02589 9.50040 28.23918 1.000 47.54826 258 ARG A O 1
ATOM 1895 N N . LEU A 1 267 ? -27.45417 7.58910 27.18770 1.000 42.97357 259 LEU A N 1
ATOM 1896 C CA . LEU A 1 267 ? -26.07425 7.59521 27.68082 1.000 40.59923 259 LEU A CA 1
ATOM 1897 C C . LEU A 1 267 ? -25.04671 8.08330 26.66700 1.000 40.83089 259 LEU A C 1
ATOM 1898 O O . LEU A 1 267 ? -24.21744 8.93459 26.98996 1.000 42.44921 259 LEU A O 1
ATOM 1903 N N . ILE A 1 268 ? -25.03141 7.52394 25.45818 1.000 38.96538 260 ILE A N 1
ATOM 1904 C CA . ILE A 1 268 ? -24.04872 7.89170 24.44170 1.000 36.86591 260 ILE A CA 1
ATOM 1905 C C . ILE A 1 268 ? -24.60441 7.46385 23.08545 1.000 34.83606 260 ILE A C 1
ATOM 1906 O O . ILE A 1 268 ? -25.25874 6.42224 22.98098 1.000 35.23838 260 ILE A O 1
ATOM 1911 N N . LYS A 1 269 ? -24.38342 8.29696 22.05396 1.000 33.53358 261 LYS A N 1
ATOM 1912 C CA . LYS A 1 269 ? -24.78562 7.94244 20.69224 1.000 30.06156 261 LYS A CA 1
ATOM 1913 C C . LYS A 1 269 ? -23.98767 6.74907 20.18446 1.000 28.22449 261 LYS A C 1
ATOM 1914 O O . LYS A 1 269 ? -22.76962 6.66901 20.37488 1.000 28.00996 261 LYS A O 1
ATOM 1920 N N . SER A 1 270 ? -24.66261 5.82290 19.50372 1.000 26.44281 262 SER A N 1
ATOM 1921 C CA . SER A 1 270 ? -23.90434 4.72893 18.89906 1.000 26.11440 262 SER A CA 1
ATOM 1922 C C . SER A 1 270 ? -22.95137 5.23832 17.82281 1.000 25.95295 262 SER A C 1
ATOM 1923 O O . SER A 1 270 ? -21.90009 4.63305 17.59103 1.000 25.45959 262 SER A O 1
ATOM 1926 N N . SER A 1 271 ? -23.29523 6.33085 17.14133 1.000 29.25246 263 SER A N 1
ATOM 1927 C CA . SER A 1 271 ? -22.37238 6.88497 16.15582 1.000 32.57697 263 SER A CA 1
ATOM 1928 C C . SER A 1 271 ? -21.12237 7.50020 16.78304 1.000 35.81476 263 SER A C 1
ATOM 1929 O O . SER A 1 271 ? -20.16181 7.77620 16.05485 1.000 37.75424 263 SER A O 1
ATOM 1932 N N . ASP A 1 272 ? -21.10312 7.71989 18.09786 1.000 34.63258 264 ASP A N 1
ATOM 1933 C CA . ASP A 1 272 ? -19.91637 8.21494 18.77992 1.000 36.10991 264 ASP A CA 1
ATOM 1934 C C . ASP A 1 272 ? -18.98721 7.10019 19.24881 1.000 36.41135 264 ASP A C 1
ATOM 1935 O O . ASP A 1 272 ? -17.95699 7.39976 19.86195 1.000 39.88267 264 ASP A O 1
ATOM 1940 N N . LEU A 1 273 ? -19.31889 5.83636 18.98356 1.000 32.09265 265 LEU A N 1
ATOM 1941 C CA . LEU A 1 273 ? -18.42828 4.72224 19.28593 1.000 30.20676 265 LEU A CA 1
ATOM 1942 C C . LEU A 1 273 ? -17.54537 4.41038 18.09103 1.000 30.55842 265 LEU A C 1
ATOM 1943 O O . LEU A 1 273 ? -17.94414 4.58829 16.93811 1.000 32.58068 265 LEU A O 1
ATOM 1948 N N . TYR A 1 274 ? -16.34763 3.90279 18.37396 1.000 29.82832 266 TYR A N 1
ATOM 1949 C CA . TYR A 1 274 ? -15.53792 3.35597 17.29534 1.000 29.82607 266 TYR A CA 1
ATOM 1950 C C . TYR A 1 274 ? -16.03740 1.99137 16.86600 1.000 28.70613 266 TYR A C 1
ATOM 1951 O O . TYR A 1 274 ? -15.93650 1.64745 15.68439 1.000 31.79664 266 TYR A O 1
ATOM 1960 N N . ILE A 1 275 ? -16.57505 1.20354 17.79140 1.000 26.41511 267 ILE A N 1
ATOM 1961 C CA . ILE A 1 275 ? -17.08470 -0.11230 17.44013 1.000 25.79352 267 ILE A CA 1
ATOM 1962 C C . ILE A 1 275 ? -18.48900 0.04612 16.86172 1.000 25.90554 267 ILE A C 1
ATOM 1963 O O . ILE A 1 275 ? -19.30762 0.82571 17.36989 1.000 29.65096 267 ILE A O 1
ATOM 1968 N N . GLN A 1 276 ? -18.74903 -0.63018 15.74954 1.000 24.34727 268 GLN A N 1
ATOM 1969 C CA . GLN A 1 276 ? -19.94189 -0.39317 14.95341 1.000 23.88285 268 GLN A CA 1
ATOM 1970 C C . GLN A 1 276 ? -20.74856 -1.67250 14.78801 1.000 20.13303 268 GLN A C 1
ATOM 1971 O O . GLN A 1 276 ? -20.21889 -2.78451 14.87581 1.000 21.63487 268 GLN A O 1
ATOM 1977 N N . GLY A 1 277 ? -22.02562 -1.49214 14.49410 1.000 20.08061 269 GLY A N 1
ATOM 1978 C CA . GLY A 1 277 ? -22.96507 -2.58737 14.32833 1.000 20.59741 269 GLY A CA 1
ATOM 1979 C C . GLY A 1 277 ? -23.75021 -2.81721 15.60396 1.000 19.95652 269 GLY A C 1
ATOM 1980 O O . GLY A 1 277 ? -23.26533 -2.57327 16.71402 1.000 20.86793 269 GLY A O 1
ATOM 1981 N N . MET A 1 278 ? -25.01614 -3.23474 15.45306 1.000 20.20342 270 MET A N 1
ATOM 1982 C CA . MET A 1 278 ? -25.85405 -3.40396 16.64139 1.000 19.70812 270 MET A CA 1
ATOM 1983 C C . MET A 1 278 ? -25.30635 -4.47392 17.58502 1.000 18.85967 270 MET A C 1
ATOM 1984 O O . MET A 1 278 ? -25.54040 -4.40399 18.79615 1.000 21.18742 270 MET A O 1
ATOM 1989 N N . HIS A 1 279 ? -24.55610 -5.45399 17.07263 1.000 17.13528 271 HIS A N 1
ATOM 1990 C CA . HIS A 1 279 ? -23.97276 -6.43300 17.99056 1.000 17.18524 271 HIS A CA 1
ATOM 1991 C C . HIS A 1 279 ? -22.90828 -5.80111 18.87293 1.000 17.25870 271 HIS A C 1
ATOM 1992 O O . HIS A 1 279 ? -22.75172 -6.19765 20.03228 1.000 18.69816 271 HIS A O 1
ATOM 1999 N N . ASN A 1 280 ? -22.20186 -4.78500 18.36260 1.000 17.80476 272 ASN A N 1
ATOM 2000 C CA . ASN A 1 280 ? -21.24191 -4.07341 19.20067 1.000 18.00456 272 ASN A CA 1
ATOM 2001 C C . ASN A 1 280 ? -21.92968 -3.10206 20.14268 1.000 18.44349 272 ASN A C 1
ATOM 2002 O O . ASN A 1 280 ? -21.42152 -2.89025 21.24554 1.000 19.07354 272 ASN A O 1
ATOM 2007 N N . VAL A 1 281 ? -23.08209 -2.53657 19.74913 1.000 19.07100 273 VAL A N 1
ATOM 2008 C CA . VAL A 1 281 ? -23.91127 -1.80427 20.71349 1.000 20.45953 273 VAL A CA 1
ATOM 2009 C C . VAL A 1 281 ? -24.27870 -2.71591 21.87925 1.000 21.77132 273 VAL A C 1
ATOM 2010 O O . VAL A 1 281 ? -24.16323 -2.33630 23.05229 1.000 24.24566 273 VAL A O 1
ATOM 2014 N N . ALA A 1 282 ? -24.70849 -3.94186 21.56921 1.000 21.15267 274 ALA A N 1
ATOM 2015 C CA . ALA A 1 282 ? -25.04737 -4.89923 22.61940 1.000 19.68943 274 ALA A CA 1
ATOM 2016 C C . ALA A 1 282 ? -23.83389 -5.25877 23.46998 1.000 19.52968 274 ALA A C 1
ATOM 2017 O O . ALA A 1 282 ? -23.95830 -5.41054 24.69301 1.000 21.71896 274 ALA A O 1
ATOM 2019 N N . ASN A 1 283 ? -22.65882 -5.43329 22.84136 1.000 17.42591 275 ASN A N 1
ATOM 2020 C CA . ASN A 1 283 ? -21.43762 -5.70204 23.60656 1.000 16.45789 275 ASN A CA 1
ATOM 2021 C C . ASN A 1 283 ? -21.14539 -4.56853 24.57693 1.000 17.55991 275 ASN A C 1
ATOM 2022 O O . ASN A 1 283 ? -20.76473 -4.80888 25.73228 1.000 19.58908 275 ASN A O 1
ATOM 2027 N N . ALA A 1 284 ? -21.28332 -3.32372 24.10873 1.000 19.85592 276 ALA A N 1
ATOM 2028 C CA . ALA A 1 284 ? -21.04841 -2.17089 24.96965 1.000 21.35678 276 ALA A CA 1
ATOM 2029 C C . ALA A 1 284 ? -22.04893 -2.12741 26.11946 1.000 21.44269 276 ALA A C 1
ATOM 2030 O O . ALA A 1 284 ? -21.67654 -1.84975 27.27008 1.000 24.20728 276 ALA A O 1
ATOM 2032 N N . LEU A 1 285 ? -23.32986 -2.37269 25.82728 1.000 21.72172 277 LEU A N 1
ATOM 2033 C CA . LEU A 1 285 ? -24.34896 -2.39991 26.88079 1.000 20.78730 277 LEU A CA 1
ATOM 2034 C C . LEU A 1 285 ? -24.06861 -3.49193 27.90969 1.000 22.69375 277 LEU A C 1
ATOM 2035 O O . LEU A 1 285 ? -24.24935 -3.27679 29.11957 1.000 25.74849 277 LEU A O 1
ATOM 2040 N N . ALA A 1 286 ? -23.63826 -4.68000 27.45954 1.000 21.69290 278 ALA A N 1
ATOM 2041 C CA . ALA A 1 286 ? -23.28759 -5.73861 28.40482 1.000 20.27807 278 ALA A CA 1
ATOM 2042 C C . ALA A 1 286 ? -22.16648 -5.29329 29.33298 1.000 20.27841 278 ALA A C 1
ATOM 2043 O O . ALA A 1 286 ? -22.19211 -5.57747 30.54167 1.000 22.44621 278 ALA A O 1
ATOM 2045 N N . CYS A 1 287 ? -21.17416 -4.58043 28.78731 1.000 20.66670 279 CYS A N 1
ATOM 2046 C CA . CYS A 1 287 ? -20.07639 -4.07802 29.60932 1.000 21.77432 279 CYS A CA 1
ATOM 2047 C C . CYS A 1 287 ? -20.54250 -3.03469 30.61634 1.000 22.36285 279 CYS A C 1
ATOM 2048 O O . CYS A 1 287 ? -20.04959 -3.01136 31.75207 1.000 24.71101 279 CYS A O 1
ATOM 2051 N N . LEU A 1 288 ? -21.45908 -2.14941 30.21697 1.000 24.13221 280 LEU A N 1
ATOM 2052 C CA . LEU A 1 288 ? -22.01050 -1.19403 31.17714 1.000 24.48576 280 LEU A CA 1
ATOM 2053 C C . LEU A 1 288 ? -22.71799 -1.91904 32.31181 1.000 25.56996 280 LEU A C 1
ATOM 2054 O O . LEU A 1 288 ? -22.60327 -1.51736 33.48126 1.000 28.76944 280 LEU A O 1
ATOM 2059 N N . ALA A 1 289 ? -23.45510 -2.99176 31.99096 1.000 25.44081 281 ALA A N 1
ATOM 2060 C CA . ALA A 1 289 ? -24.14982 -3.74030 33.03999 1.000 23.67139 281 ALA A CA 1
ATOM 2061 C C . ALA A 1 289 ? -23.16649 -4.47286 33.94696 1.000 24.52628 281 ALA A C 1
ATOM 2062 O O . ALA A 1 289 ? -23.34384 -4.49603 35.16733 1.000 26.84337 281 ALA A O 1
ATOM 2064 N N . LEU A 1 290 ? -22.11985 -5.07285 33.38444 1.000 24.11218 282 LEU A N 1
ATOM 2065 C CA . LEU A 1 290 ? -21.08894 -5.69336 34.21544 1.000 21.84484 282 LEU A CA 1
ATOM 2066 C C . LEU A 1 290 ? -20.41995 -4.66059 35.10315 1.000 23.56204 282 LEU A C 1
ATOM 2067 O O . LEU A 1 290 ? -20.16870 -4.90685 36.29197 1.000 24.31551 282 LEU A O 1
ATOM 2072 N N . GLY A 1 291 ? -20.11141 -3.49671 34.53195 1.000 26.39471 283 GLY A N 1
ATOM 2073 C CA . GLY A 1 291 ? -19.47716 -2.44892 35.31591 1.000 27.09887 283 GLY A CA 1
ATOM 2074 C C . GLY A 1 291 ? -20.37893 -1.93165 36.42157 1.000 27.41454 283 GLY A C 1
ATOM 2075 O O . GLY A 1 291 ? -19.92864 -1.68643 37.54739 1.000 29.93086 283 GLY A O 1
ATOM 2076 N N . GLU A 1 292 ? -21.67051 -1.76457 36.12163 1.000 26.90909 284 GLU A N 1
ATOM 2077 C CA . GLU A 1 292 ? -22.59546 -1.34330 37.17903 1.000 29.25953 284 GLU A CA 1
ATOM 2078 C C . GLU A 1 292 ? -22.62990 -2.36422 38.31664 1.000 30.13832 284 GLU A C 1
ATOM 2079 O O . GLU A 1 292 ? -22.71666 -1.99835 39.50301 1.000 33.01989 284 GLU A O 1
ATOM 2085 N N . ALA A 1 293 ? -22.52500 -3.65086 37.98525 1.000 28.78469 285 ALA A N 1
ATOM 2086 C CA . ALA A 1 293 ? -22.61135 -4.68316 39.01147 1.000 28.13382 285 ALA A CA 1
ATOM 2087 C C . ALA A 1 293 ? -21.43150 -4.62574 39.97001 1.000 29.50151 285 ALA A C 1
ATOM 2088 O O . ALA A 1 293 ? -21.55629 -5.05380 41.13176 1.000 29.63636 285 ALA A O 1
ATOM 2090 N N . ILE A 1 294 ? -20.28358 -4.11760 39.51381 1.000 28.15639 286 ILE A N 1
ATOM 2091 C CA . ILE A 1 294 ? -19.09781 -4.01619 40.35940 1.000 29.07080 286 ILE A CA 1
ATOM 2092 C C . ILE A 1 294 ? -18.84015 -2.58315 40.80033 1.000 31.27226 286 ILE A C 1
ATOM 2093 O O . ILE A 1 294 ? -17.79028 -2.29672 41.38891 1.000 34.05701 286 ILE A O 1
ATOM 2098 N N . GLY A 1 295 ? -19.76431 -1.66844 40.51361 1.000 30.74040 287 GLY A N 1
ATOM 2099 C CA . GLY A 1 295 ? -19.72085 -0.32914 41.08897 1.000 30.94734 287 GLY A CA 1
ATOM 2100 C C . GLY A 1 295 ? -18.96146 0.71524 40.30106 1.000 30.88547 287 GLY A C 1
ATOM 2101 O O . GLY A 1 295 ? -18.63858 1.77110 40.84782 1.000 31.51994 287 GLY A O 1
ATOM 2102 N N . LEU A 1 296 ? -18.67308 0.47660 39.02581 1.000 30.87998 288 LEU A N 1
ATOM 2103 C CA . LEU A 1 296 ? -17.94679 1.47921 38.27579 1.000 31.47661 288 LEU A CA 1
ATOM 2104 C C . LEU A 1 296 ? -18.86658 2.65566 37.98067 1.000 32.38866 288 LEU A C 1
ATOM 2105 O O . LEU A 1 296 ? -20.04127 2.45685 37.65250 1.000 33.55784 288 LEU A O 1
ATOM 2110 N N . PRO A 1 297 ? -18.36737 3.88193 38.06728 1.000 34.65412 289 PRO A N 1
ATOM 2111 C CA . PRO A 1 297 ? -19.21692 5.03505 37.76030 1.000 36.61154 289 PRO A CA 1
ATOM 2112 C C . PRO A 1 297 ? -19.46983 5.13540 36.27096 1.000 37.01404 289 PRO A C 1
ATOM 2113 O O . PRO A 1 297 ? -18.59658 4.83206 35.45486 1.000 38.55331 289 PRO A O 1
ATOM 2117 N N . MET A 1 298 ? -20.68536 5.57253 35.93273 1.000 37.38866 290 MET A N 1
ATOM 2118 C CA . MET A 1 298 ? -21.09305 5.67006 34.53958 1.000 37.42803 290 MET A CA 1
ATOM 2119 C C . MET A 1 298 ? -20.22022 6.64005 33.74511 1.000 38.42550 290 MET A C 1
ATOM 2120 O O . MET A 1 298 ? -19.86143 6.35342 32.59418 1.000 37.89235 290 MET A O 1
ATOM 2125 N N . GLU A 1 299 ? -19.86982 7.79196 34.32700 1.000 42.35163 291 GLU A N 1
ATOM 2126 C CA . GLU A 1 299 ? -19.04534 8.75921 33.60133 1.000 44.71035 291 GLU A CA 1
ATOM 2127 C C . GLU A 1 299 ? -17.73101 8.13741 33.14278 1.000 41.85687 291 GLU A C 1
ATOM 2128 O O . GLU A 1 299 ? -17.31329 8.32431 31.99231 1.000 41.34982 291 GLU A O 1
ATOM 2134 N N . SER A 1 300 ? -17.08783 7.35388 34.01198 1.000 39.07383 292 SER A N 1
ATOM 2135 C CA . SER A 1 300 ? -15.82364 6.73288 33.64399 1.000 36.70660 292 SER A CA 1
ATOM 2136 C C . SER A 1 300 ? -16.02397 5.66562 32.57466 1.000 34.41334 292 SER A C 1
ATOM 2137 O O . SER A 1 300 ? -15.24331 5.57992 31.61962 1.000 34.90939 292 SER A O 1
ATOM 2140 N N . MET A 1 301 ? -17.06182 4.84939 32.72713 1.000 32.76842 293 MET A N 1
ATOM 2141 C CA . MET A 1 301 ? -17.28274 3.76770 31.76303 1.000 31.00571 293 MET A CA 1
ATOM 2142 C C . MET A 1 301 ? -17.48298 4.31253 30.35825 1.000 33.03407 293 MET A C 1
ATOM 2143 O O . MET A 1 301 ? -16.99481 3.73753 29.37419 1.000 33.35719 293 MET A O 1
ATOM 2148 N N . LEU A 1 302 ? -18.19625 5.42267 30.24542 1.000 33.90081 294 LEU A N 1
ATOM 2149 C CA . LEU A 1 302 ? -18.46863 5.99558 28.93629 1.000 35.25785 294 LEU A CA 1
ATOM 2150 C C . LEU A 1 302 ? -17.21783 6.57678 28.29561 1.000 37.00641 294 LEU A C 1
ATOM 2151 O O . LEU A 1 302 ? -17.07109 6.51189 27.07101 1.000 36.82127 294 LEU A O 1
ATOM 2156 N N . GLU A 1 303 ? -16.31654 7.15565 29.09196 1.000 37.94511 295 GLU A N 1
ATOM 2157 C CA . GLU A 1 303 ? -15.05158 7.63195 28.54288 1.000 39.43355 295 GLU A CA 1
ATOM 2158 C C . GLU A 1 303 ? -14.23503 6.48168 27.97018 1.000 36.75509 295 GLU A C 1
ATOM 2159 O O . GLU A 1 303 ? -13.66429 6.59549 26.87853 1.000 37.50359 295 GLU A O 1
ATOM 2165 N N . THR A 1 304 ? -14.16037 5.36817 28.70345 1.000 33.51532 296 THR A N 1
ATOM 2166 C CA . THR A 1 304 ? -13.47325 4.18388 28.20164 1.000 31.46748 296 THR A CA 1
ATOM 2167 C C . THR A 1 304 ? -14.10080 3.70933 26.90788 1.000 30.72642 296 THR A C 1
ATOM 2168 O O . THR A 1 304 ? -13.40433 3.41690 25.93138 1.000 31.51984 296 THR A O 1
ATOM 2172 N N . LEU A 1 305 ? -15.42661 3.62522 26.89498 1.000 30.54155 297 LEU A N 1
ATOM 2173 C CA . LEU A 1 305 ? -16.14664 3.12942 25.73061 1.000 30.77852 297 LEU A CA 1
ATOM 2174 C C . LEU A 1 305 ? -15.88515 3.98804 24.49690 1.000 31.25042 297 LEU A C 1
ATOM 2175 O O . LEU A 1 305 ? -15.73582 3.46018 23.38993 1.000 30.96076 297 LEU A O 1
ATOM 2180 N N . LYS A 1 306 ? -15.82177 5.31343 24.66425 1.000 32.15462 298 LYS A N 1
ATOM 2181 C CA . LYS A 1 306 ? -15.60153 6.19145 23.51059 1.000 34.75193 298 LYS A CA 1
ATOM 2182 C C . LYS A 1 306 ? -14.27228 5.91419 22.82412 1.000 33.92621 298 LYS A C 1
ATOM 2183 O O . LYS A 1 306 ? -14.14782 6.12095 21.60677 1.000 35.71442 298 LYS A O 1
ATOM 2189 N N . GLN A 1 307 ? -13.27176 5.46126 23.57547 1.000 31.61585 299 GLN A N 1
ATOM 2190 C CA . GLN A 1 307 ? -11.93570 5.26910 23.03933 1.000 34.34606 299 GLN A CA 1
ATOM 2191 C C . GLN A 1 307 ? -11.67832 3.85725 22.54120 1.000 31.31420 299 GLN A C 1
ATOM 2192 O O . GLN A 1 307 ? -10.67992 3.64637 21.84406 1.000 31.44432 299 GLN A O 1
ATOM 2198 N N . PHE A 1 308 ? -12.53637 2.89611 22.88419 1.000 28.44910 300 PHE A N 1
ATOM 2199 C CA . PHE A 1 308 ? -12.26430 1.49343 22.59318 1.000 26.56831 300 PHE A CA 1
ATOM 2200 C C . PHE A 1 308 ? -12.35792 1.21772 21.09541 1.000 26.45352 300 PHE A C 1
ATOM 2201 O O . PHE A 1 308 ? -13.37824 1.51410 20.46706 1.000 26.84932 300 PHE A O 1
ATOM 2209 N N . LYS A 1 309 ? -11.29910 0.63020 20.52672 1.000 26.58212 301 LYS A N 1
ATOM 2210 C CA . LYS A 1 309 ? -11.19933 0.43609 19.07895 1.000 27.30168 301 LYS A CA 1
ATOM 2211 C C . LYS A 1 309 ? -11.69076 -0.92043 18.58610 1.000 27.83663 301 LYS A C 1
ATOM 2212 O O . LYS A 1 309 ? -11.84985 -1.10454 17.37326 1.000 31.62351 301 LYS A O 1
ATOM 2218 N N . GLY A 1 310 ? -11.89594 -1.89079 19.45115 1.000 24.16837 302 GLY A N 1
ATOM 2219 C CA . GLY A 1 310 ? -12.21096 -3.22196 18.97418 1.000 23.03176 302 GLY A CA 1
ATOM 2220 C C . GLY A 1 310 ? -10.95297 -3.98649 18.61151 1.000 21.34096 302 GLY A C 1
ATOM 2221 O O . GLY A 1 310 ? -9.84640 -3.44521 18.50169 1.000 26.01949 302 GLY A O 1
ATOM 2222 N N . LEU A 1 311 ? -11.12376 -5.27581 18.43131 1.000 18.12688 303 LEU A N 1
ATOM 2223 C CA . LEU A 1 311 ? -9.99534 -6.17804 18.34987 1.000 17.49046 303 LEU A CA 1
ATOM 2224 C C . LEU A 1 311 ? -9.69567 -6.56596 16.89628 1.000 16.23457 303 LEU A C 1
ATOM 2225 O O . LEU A 1 311 ? -10.54756 -6.50403 16.00798 1.000 17.00303 303 LEU A O 1
ATOM 2230 N N . GLU A 1 312 ? -8.45954 -7.00060 16.67240 1.000 17.15384 304 GLU A N 1
ATOM 2231 C CA . GLU A 1 312 ? -8.00864 -7.32867 15.32543 1.000 15.94112 304 GLU A CA 1
ATOM 2232 C C . GLU A 1 312 ? -8.80550 -8.50105 14.74726 1.000 14.79441 304 GLU A C 1
ATOM 2233 O O . GLU A 1 312 ? -9.07481 -9.48863 15.43332 1.000 15.11339 304 GLU A O 1
ATOM 2239 N N . HIS A 1 313 ? -9.19120 -8.39722 13.47012 1.000 13.93328 305 HIS A N 1
ATOM 2240 C CA . HIS A 1 313 ? -9.92659 -9.44293 12.74507 1.000 12.90780 305 HIS A CA 1
ATOM 2241 C C . HIS A 1 313 ? -11.38427 -9.59565 13.19925 1.000 13.55574 305 HIS A C 1
ATOM 2242 O O . HIS A 1 313 ? -12.05311 -10.53804 12.74797 1.000 13.63181 305 HIS A O 1
ATOM 2249 N N . ARG A 1 314 ? -11.91018 -8.70926 14.07276 1.000 12.79184 306 ARG A N 1
ATOM 2250 C CA . ARG A 1 314 ? -13.32405 -8.72710 14.45999 1.000 12.76144 306 ARG A CA 1
ATOM 2251 C C . ARG A 1 314 ? -14.01327 -7.65900 13.60786 1.000 13.76932 306 ARG A C 1
ATOM 2252 O O . ARG A 1 314 ? -14.02217 -6.47070 13.96396 1.000 17.30459 306 ARG A O 1
ATOM 2260 N N . CYS A 1 315 ? -14.61953 -8.10502 12.50176 1.000 14.90945 307 CYS A N 1
ATOM 2261 C CA . CYS A 1 315 ? -15.20104 -7.26411 11.45250 1.000 16.23294 307 CYS A CA 1
ATOM 2262 C C . CYS A 1 315 ? -14.53641 -5.88683 11.40869 1.000 16.76437 307 CYS A C 1
ATOM 2263 O O . CYS A 1 315 ? -15.16427 -4.84882 11.64809 1.000 18.07672 307 CYS A O 1
ATOM 2266 N N . GLU A 1 316 ? -13.25709 -5.89466 11.06955 1.000 15.58694 308 GLU A N 1
ATOM 2267 C CA . GLU A 1 316 ? -12.36581 -4.75005 11.22947 1.000 14.56919 308 GLU A CA 1
ATOM 2268 C C . GLU A 1 316 ? -12.15469 -4.02245 9.90413 1.000 15.40942 308 GLU A C 1
ATOM 2269 O O . GLU A 1 316 ? -11.79795 -4.64138 8.89852 1.000 15.98957 308 GLU A O 1
ATOM 2275 N N . TYR A 1 317 ? -12.34057 -2.70630 9.90824 1.000 16.69709 309 TYR A N 1
ATOM 2276 C CA . TYR A 1 317 ? -12.08120 -1.93263 8.70061 1.000 16.76193 309 TYR A CA 1
ATOM 2277 C C . TYR A 1 317 ? -10.60444 -2.00475 8.32896 1.000 17.20234 309 TYR A C 1
ATOM 2278 O O . TYR A 1 317 ? -9.73004 -1.81415 9.18656 1.000 20.55045 309 TYR A O 1
ATOM 2287 N N . VAL A 1 318 ? -10.32458 -2.27146 7.04802 1.000 16.44378 310 VAL A N 1
ATOM 2288 C CA . VAL A 1 318 ? -8.95503 -2.35250 6.54636 1.000 17.26098 310 VAL A CA 1
ATOM 2289 C C . VAL A 1 318 ? -8.58456 -1.08496 5.78248 1.000 19.14053 310 VAL A C 1
ATOM 2290 O O . VAL A 1 318 ? -7.64539 -0.37016 6.16261 1.000 23.40598 310 VAL A O 1
ATOM 2294 N N . LYS A 1 319 ? -9.31511 -0.79540 4.70733 1.000 19.23701 311 LYS A N 1
ATOM 2295 C CA . LYS A 1 319 ? -8.94155 0.24231 3.74514 1.000 21.24991 311 LYS A CA 1
ATOM 2296 C C . LYS A 1 319 ? -10.14333 0.53760 2.86731 1.000 18.35445 311 LYS A C 1
ATOM 2297 O O . LYS A 1 319 ? -11.02711 -0.31012 2.69973 1.000 18.51883 311 LYS A O 1
ATOM 2303 N N . THR A 1 320 ? -10.14718 1.73284 2.28129 1.000 21.12277 312 THR A N 1
ATOM 2304 C CA . THR A 1 320 ? -11.06491 2.07902 1.20319 1.000 20.25556 312 THR A CA 1
ATOM 2305 C C . THR A 1 320 ? -10.29848 2.05067 -0.11502 1.000 20.01972 312 THR A C 1
ATOM 2306 O O . THR A 1 320 ? -9.24127 2.68425 -0.23623 1.000 22.56761 312 THR A O 1
ATOM 2310 N N . VAL A 1 321 ? -10.80850 1.29755 -1.09265 1.000 20.89248 313 VAL A N 1
ATOM 2311 C CA . VAL A 1 321 ? -10.23242 1.25142 -2.43621 1.000 20.96183 313 VAL A CA 1
ATOM 2312 C C . VAL A 1 321 ? -11.34971 1.59867 -3.41254 1.000 21.19280 313 VAL A C 1
ATOM 2313 O O . VAL A 1 321 ? -12.38184 0.91693 -3.44781 1.000 21.94091 313 VAL A O 1
ATOM 2317 N N . HIS A 1 322 ? -11.15365 2.65895 -4.19694 1.000 22.11315 314 HIS A N 1
ATOM 2318 C CA . HIS A 1 322 ? -12.16899 3.12340 -5.14978 1.000 22.99275 314 HIS A CA 1
ATOM 2319 C C . HIS A 1 322 ? -13.55166 3.24653 -4.50455 1.000 24.68866 314 HIS A C 1
ATOM 2320 O O . HIS A 1 322 ? -14.55803 2.74481 -5.02264 1.000 25.32664 314 HIS A O 1
ATOM 2327 N N . ASP A 1 323 ? -13.59320 3.92180 -3.34909 1.000 22.76358 315 ASP A N 1
ATOM 2328 C CA . ASP A 1 323 ? -14.82756 4.25926 -2.64340 1.000 23.91299 315 ASP A CA 1
ATOM 2329 C C . ASP A 1 323 ? -15.59224 3.02810 -2.16471 1.000 23.01727 315 ASP A C 1
ATOM 2330 O O . ASP A 1 323 ? -16.79184 3.11134 -1.88305 1.000 22.84916 315 ASP A O 1
ATOM 2335 N N . VAL A 1 324 ? -14.90651 1.89287 -2.01693 1.000 20.76804 316 VAL A N 1
ATOM 2336 C CA . VAL A 1 324 ? -15.47252 0.66873 -1.44647 1.000 18.75042 316 VAL A CA 1
ATOM 2337 C C . VAL A 1 324 ? -14.67353 0.33957 -0.19283 1.000 18.00859 316 VAL A C 1
ATOM 2338 O O . VAL A 1 324 ? -13.44195 0.27275 -0.24563 1.000 19.55458 316 VAL A O 1
ATOM 2342 N N . ARG A 1 325 ? -15.35906 0.15832 0.93991 1.000 18.41228 317 ARG A N 1
ATOM 2343 C CA . ARG A 1 325 ? -14.67013 -0.17511 2.18267 1.000 17.55628 317 ARG A CA 1
ATOM 2344 C C . ARG A 1 325 ? -14.51988 -1.68271 2.32055 1.000 15.53034 317 ARG A C 1
ATOM 2345 O O . ARG A 1 325 ? -15.47343 -2.42374 2.07726 1.000 17.05356 317 ARG A O 1
ATOM 2353 N N . TYR A 1 326 ? -13.33848 -2.11648 2.78525 1.000 15.41000 318 TYR A N 1
ATOM 2354 C CA . TYR A 1 326 ? -12.98542 -3.53074 2.92817 1.000 15.22134 318 TYR A CA 1
ATOM 2355 C C . TYR A 1 326 ? -12.88383 -3.87368 4.40883 1.000 15.01196 318 TYR A C 1
ATOM 2356 O O . TYR A 1 326 ? -12.22806 -3.15025 5.17004 1.000 16.99325 318 TYR A O 1
ATOM 2365 N N . TYR A 1 327 ? -13.51253 -4.98250 4.80873 1.000 14.02055 319 TYR A N 1
ATOM 2366 C CA . TYR A 1 327 ? -13.59861 -5.39413 6.20982 1.000 14.00669 319 TYR A CA 1
ATOM 2367 C C . TYR A 1 327 ? -13.05001 -6.79932 6.39538 1.000 12.44324 319 TYR A C 1
ATOM 2368 O O . TYR A 1 327 ? -13.47026 -7.73683 5.70188 1.000 13.86991 319 TYR A O 1
ATOM 2377 N N . ASN A 1 328 ? -12.17480 -6.94021 7.39162 1.000 13.11655 320 ASN A N 1
ATOM 2378 C CA . ASN A 1 328 ? -11.54621 -8.19918 7.78998 1.000 12.46677 320 ASN A CA 1
ATOM 2379 C C . ASN A 1 328 ? -12.30429 -8.74998 8.99166 1.000 12.49174 320 ASN A C 1
ATOM 2380 O O . ASN A 1 328 ? -12.07823 -8.31208 10.11782 1.000 13.46921 320 ASN A O 1
ATOM 2385 N N . ASP A 1 329 ? -13.20093 -9.71400 8.75522 1.000 12.07469 321 ASP A N 1
ATOM 2386 C CA . ASP A 1 329 ? -13.81719 -10.47649 9.83944 1.000 11.91160 321 ASP A CA 1
ATOM 2387 C C . ASP A 1 329 ? -13.30501 -11.91274 9.83972 1.000 11.68583 321 ASP A C 1
ATOM 2388 O O . ASP A 1 329 ? -14.07948 -12.86645 9.95474 1.000 11.76771 321 ASP A O 1
ATOM 2393 N N . SER A 1 330 ? -11.99574 -12.09275 9.72329 1.000 11.55548 322 SER A N 1
ATOM 2394 C CA . SER A 1 330 ? -11.45148 -13.44724 9.72410 1.000 10.22964 322 SER A CA 1
ATOM 2395 C C . SER A 1 330 ? -11.75105 -14.18803 11.03038 1.000 11.94717 322 SER A C 1
ATOM 2396 O O . SER A 1 330 ? -11.81862 -15.42960 11.03493 1.000 12.86936 322 SER A O 1
ATOM 2399 N N . LYS A 1 331 ? -11.95210 -13.47217 12.14246 1.000 12.32634 323 LYS A N 1
ATOM 2400 C CA A LYS A 1 331 ? -12.29519 -14.21721 13.34373 0.544 12.59611 323 LYS A CA 1
ATOM 2401 C CA B LYS A 1 331 ? -12.33462 -14.09178 13.40618 0.456 11.98542 323 LYS A CA 1
ATOM 2402 C C . LYS A 1 331 ? -13.78181 -14.58113 13.39511 1.000 12.34081 323 LYS A C 1
ATOM 2403 O O . LYS A 1 331 ? -14.23296 -15.20003 14.37325 1.000 13.62577 323 LYS A O 1
ATOM 2414 N N . GLY A 1 332 ? -14.53233 -14.30029 12.32628 1.000 11.81162 324 GLY A N 1
ATOM 2415 C CA . GLY A 1 332 ? -15.89215 -14.81047 12.19104 1.000 12.38556 324 GLY A CA 1
ATOM 2416 C C . GLY A 1 332 ? -15.83724 -16.25587 11.73757 1.000 12.34204 324 GLY A C 1
ATOM 2417 O O . GLY A 1 332 ? -15.97435 -16.56027 10.53667 1.000 13.54683 324 GLY A O 1
ATOM 2418 N N . THR A 1 333 ? -15.61736 -17.15891 12.69253 1.000 12.82078 325 THR A N 1
ATOM 2419 C CA . THR A 1 333 ? -15.35095 -18.56092 12.40368 1.000 12.36419 325 THR A CA 1
ATOM 2420 C C . THR A 1 333 ? -16.57969 -19.42462 12.55714 1.000 12.46838 325 THR A C 1
ATOM 2421 O O . THR A 1 333 ? -16.48342 -20.65717 12.42884 1.000 14.46830 325 THR A O 1
ATOM 2425 N N . ASN A 1 334 ? -17.73601 -18.81421 12.80536 1.000 12.63496 326 ASN A N 1
ATOM 2426 C CA . ASN A 1 334 ? -18.98385 -19.53900 12.94174 1.000 12.90688 326 ASN A CA 1
ATOM 2427 C C . ASN A 1 334 ? -20.09345 -18.69016 12.33344 1.000 12.57305 326 ASN A C 1
ATOM 2428 O O . ASN A 1 334 ? -19.93386 -17.47688 12.10533 1.000 12.97234 326 ASN A O 1
ATOM 2433 N N . VAL A 1 335 ? -21.22143 -19.35526 12.07287 1.000 12.73855 327 VAL A N 1
ATOM 2434 C CA . VAL A 1 335 ? -22.36332 -18.72679 11.41758 1.000 13.39953 327 VAL A CA 1
ATOM 2435 C C . VAL A 1 335 ? -22.88675 -17.53776 12.22960 1.000 13.34377 327 VAL A C 1
ATOM 2436 O O . VAL A 1 335 ? -23.26454 -16.50973 11.65354 1.000 14.60680 327 VAL A O 1
ATOM 2440 N N . GLY A 1 336 ? -22.95961 -17.65793 13.56357 1.000 14.14564 328 GLY A N 1
ATOM 2441 C CA . GLY A 1 336 ? -23.50623 -16.55785 14.34446 1.000 14.91279 328 GLY A CA 1
ATOM 2442 C C . GLY A 1 336 ? -22.69209 -15.27964 14.21581 1.000 13.81097 328 GLY A C 1
ATOM 2443 O O . GLY A 1 336 ? -23.24809 -14.17582 14.19519 1.000 16.13657 328 GLY A O 1
ATOM 2444 N N . ALA A 1 337 ? -21.36775 -15.40689 14.15134 1.000 12.77750 329 ALA A N 1
ATOM 2445 C CA . ALA A 1 337 ? -20.51293 -14.22709 14.02254 1.000 12.53635 329 ALA A CA 1
ATOM 2446 C C . ALA A 1 337 ? -20.70389 -13.58197 12.65697 1.000 12.76329 329 ALA A C 1
ATOM 2447 O O . ALA A 1 337 ? -20.81927 -12.35189 12.53638 1.000 13.28130 329 ALA A O 1
ATOM 2449 N N . THR A 1 338 ? -20.76202 -14.40873 11.61451 1.000 12.57814 330 THR A N 1
ATOM 2450 C CA . THR A 1 338 ? -20.91095 -13.88156 10.26312 1.000 12.15219 330 THR A CA 1
ATOM 2451 C C . THR A 1 338 ? -22.27899 -13.24175 10.06614 1.000 13.08162 330 THR A C 1
ATOM 2452 O O . THR A 1 338 ? -22.38768 -12.21597 9.38422 1.000 13.43347 330 THR A O 1
ATOM 2456 N N . LEU A 1 339 ? -23.32926 -13.81531 10.66493 1.000 13.33931 331 LEU A N 1
ATOM 2457 C CA . LEU A 1 339 ? -24.63969 -13.17246 10.61445 1.000 13.73336 331 LEU A CA 1
ATOM 2458 C C . LEU A 1 339 ? -24.56677 -11.74319 11.15911 1.000 14.50567 331 LEU A C 1
ATOM 2459 O O . LEU A 1 339 ? -25.09014 -10.79501 10.55510 1.000 15.35374 331 LEU A O 1
ATOM 2464 N N . ALA A 1 340 ? -23.88922 -11.56682 12.29773 1.000 14.65411 332 ALA A N 1
ATOM 2465 C CA . ALA A 1 340 ? -23.76383 -10.22976 12.87375 1.000 14.91192 332 ALA A CA 1
ATOM 2466 C C . ALA A 1 340 ? -23.01856 -9.28215 11.93912 1.000 15.27261 332 ALA A C 1
ATOM 2467 O O . ALA A 1 340 ? -23.39709 -8.11170 11.80893 1.000 17.12838 332 ALA A O 1
ATOM 2469 N N . ALA A 1 341 ? -21.95345 -9.76598 11.28936 1.000 14.35148 333 ALA A N 1
ATOM 2470 C CA . ALA A 1 341 ? -21.16949 -8.90761 10.40273 1.000 13.96349 333 ALA A CA 1
ATOM 2471 C C . ALA A 1 341 ? -21.98990 -8.47122 9.19075 1.000 14.41247 333 ALA A C 1
ATOM 2472 O O . ALA A 1 341 ? -21.98452 -7.28977 8.81877 1.000 15.35711 333 ALA A O 1
ATOM 2474 N N . ILE A 1 342 ? -22.67762 -9.41643 8.53896 1.000 13.64441 334 ILE A N 1
ATOM 2475 C CA . ILE A 1 342 ? -23.49040 -9.06751 7.36904 1.000 14.57306 334 ILE A CA 1
ATOM 2476 C C . ILE A 1 342 ? -24.57613 -8.06784 7.75313 1.000 14.34193 334 ILE A C 1
ATOM 2477 O O . ILE A 1 342 ? -24.82250 -7.09004 7.03640 1.000 16.20767 334 ILE A O 1
ATOM 2482 N N . ASP A 1 343 ? -25.30706 -8.35074 8.84320 1.000 15.47031 335 ASP A N 1
ATOM 2483 C CA . ASP A 1 343 ? -26.39021 -7.46446 9.26756 1.000 16.36320 335 ASP A CA 1
ATOM 2484 C C . ASP A 1 343 ? -25.86571 -6.07671 9.60916 1.000 17.58488 335 ASP A C 1
ATOM 2485 O O . ASP A 1 343 ? -26.53224 -5.05860 9.34855 1.000 19.29555 335 ASP A O 1
ATOM 2490 N N . GLY A 1 344 ? -24.70544 -6.01698 10.26617 1.000 17.22446 336 GLY A N 1
ATOM 2491 C CA . GLY A 1 344 ? -24.16556 -4.72376 10.68229 1.000 19.50634 336 GLY A CA 1
ATOM 2492 C C . GLY A 1 344 ? -23.74626 -3.85490 9.51139 1.000 20.11054 336 GLY A C 1
ATOM 2493 O O . GLY A 1 344 ? -24.10612 -2.67112 9.42668 1.000 22.38881 336 GLY A O 1
ATOM 2494 N N . LEU A 1 345 ? -22.96104 -4.41956 8.59891 1.000 17.45441 337 LEU A N 1
ATOM 2495 C CA . LEU A 1 345 ? -22.54738 -3.63685 7.44108 1.000 18.08034 337 LEU A CA 1
ATOM 2496 C C . LEU A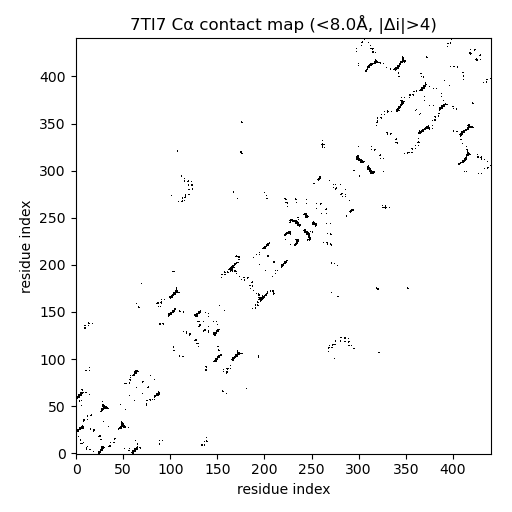 1 345 ? -23.72830 -3.36103 6.52325 1.000 17.76239 337 LEU A C 1
ATOM 2497 O O . LEU A 1 345 ? -23.85915 -2.24466 5.98265 1.000 18.65371 337 LEU A O 1
ATOM 2502 N N . GLY A 1 346 ? -24.60522 -4.35851 6.34352 1.000 16.96123 338 GLY A N 1
ATOM 2503 C CA . GLY A 1 346 ? -25.74040 -4.17128 5.45047 1.000 17.69171 338 GLY A CA 1
ATOM 2504 C C . GLY A 1 346 ? -26.62715 -3.02369 5.89498 1.000 18.79624 338 GLY A C 1
ATOM 2505 O O . GLY A 1 346 ? -27.00905 -2.16005 5.09051 1.000 20.91457 338 GLY A O 1
ATOM 2506 N N . ALA A 1 347 ? -26.95027 -2.98284 7.18964 1.000 21.18989 339 ALA A N 1
ATOM 2507 C CA . ALA A 1 347 ? -27.78849 -1.90226 7.69230 1.000 22.58134 339 ALA A CA 1
ATOM 2508 C C . ALA A 1 347 ? -27.08020 -0.56417 7.59366 1.000 22.57976 339 ALA A C 1
ATOM 2509 O O . ALA A 1 347 ? -27.72913 0.46060 7.35421 1.000 25.95295 339 ALA A O 1
ATOM 2511 N N . ALA A 1 348 ? -25.75755 -0.55438 7.77469 1.000 22.44912 340 ALA A N 1
ATOM 2512 C CA . ALA A 1 348 ? -25.01931 0.70520 7.77830 1.000 22.51999 340 ALA A CA 1
ATOM 2513 C C . ALA A 1 348 ? -24.99173 1.37820 6.41151 1.000 23.28981 340 ALA A C 1
ATOM 2514 O O . ALA A 1 348 ? -24.86721 2.60830 6.33956 1.000 26.65804 340 ALA A O 1
ATOM 2516 N N . ILE A 1 349 ? -25.07560 0.61121 5.32487 1.000 20.80831 341 ILE A N 1
ATOM 2517 C CA . ILE A 1 349 ? -24.93225 1.16888 3.98434 1.000 21.75074 341 ILE A CA 1
ATOM 2518 C C . ILE A 1 349 ? -26.24066 1.20649 3.22388 1.000 23.73575 341 ILE A C 1
ATOM 2519 O O . ILE A 1 349 ? -26.27494 1.71184 2.08733 1.000 23.71906 341 ILE A O 1
ATOM 2524 N N . GLU A 1 350 ? -27.33205 0.75048 3.84396 1.000 24.91848 342 GLU A N 1
ATOM 2525 C CA . GLU A 1 350 ? -28.62832 0.63226 3.18649 1.000 26.29029 342 GLU A CA 1
ATOM 2526 C C . GLU A 1 350 ? -29.12638 1.97159 2.64062 1.000 28.80605 342 GLU A C 1
ATOM 2527 O O . GLU A 1 350 ? -29.66737 2.03754 1.52845 1.000 28.57434 342 GLU A O 1
ATOM 2533 N N . VAL A 1 351 ? -28.98266 3.04932 3.41717 1.000 29.98750 343 VAL A N 1
ATOM 2534 C CA . VAL A 1 351 ? -29.54441 4.33095 2.98908 1.000 31.00538 343 VAL A CA 1
ATOM 2535 C C . VAL A 1 351 ? -28.81170 4.86400 1.76193 1.000 31.49211 343 VAL A C 1
ATOM 2536 O O . VAL A 1 351 ? -29.43047 5.45500 0.86571 1.000 32.56314 343 VAL A O 1
ATOM 2540 N N . LYS A 1 352 ? -27.49429 4.64930 1.68203 1.000 28.69900 344 LYS A N 1
ATOM 2541 C CA . LYS A 1 352 ? -26.73820 5.01147 0.48179 1.000 29.01892 344 LYS A CA 1
ATOM 2542 C C . LYS A 1 352 ? -26.86638 3.97724 -0.63232 1.000 26.55614 344 LYS A C 1
ATOM 2543 O O . LYS A 1 352 ? -26.18272 4.11438 -1.65280 1.000 27.48434 344 LYS A O 1
ATOM 2549 N N . LYS A 1 353 ? -27.73743 2.97713 -0.45875 1.000 26.67097 345 LYS A N 1
ATOM 2550 C CA . LYS A 1 353 ? -28.00722 1.93711 -1.45445 1.000 25.67919 345 LYS A CA 1
ATOM 2551 C C . LYS A 1 353 ? -26.77703 1.05974 -1.72706 1.000 23.66833 345 LYS A C 1
ATOM 2552 O O . LYS A 1 353 ? -26.62196 0.48810 -2.81425 1.000 25.98563 345 LYS A O 1
ATOM 2558 N N . GLY A 1 354 ? -25.88184 0.92472 -0.74429 1.000 21.13718 346 GLY A N 1
ATOM 2559 C CA . GL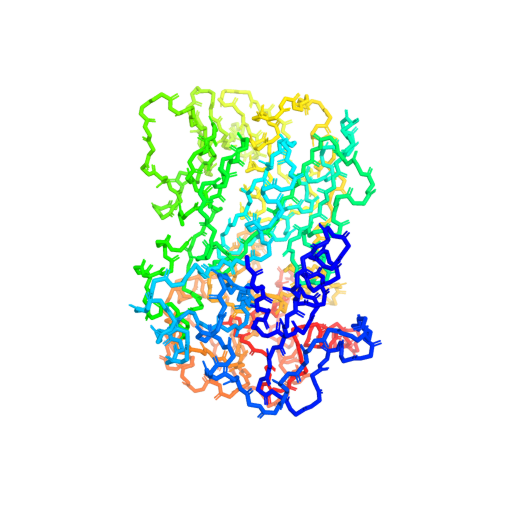Y A 1 354 ? -24.78928 -0.01637 -0.87731 1.000 20.25304 346 GLY A CA 1
ATOM 2560 C C . GLY A 1 354 ? -25.22376 -1.44206 -0.57183 1.000 19.08999 346 GLY A C 1
ATOM 2561 O O . GLY A 1 354 ? -26.25049 -1.68192 0.07543 1.000 19.73440 346 GLY A O 1
ATOM 2562 N N . LYS A 1 355 ? -24.42696 -2.39393 -1.05869 1.000 19.11558 347 LYS A N 1
ATOM 2563 C CA . LYS A 1 355 ? -24.60495 -3.81442 -0.78199 1.000 18.80405 347 LYS A CA 1
ATOM 2564 C C . LYS A 1 355 ? -23.27148 -4.43784 -0.39800 1.000 15.99286 347 LYS A C 1
ATOM 2565 O O . LYS A 1 355 ? -22.19938 -3.87335 -0.64810 1.000 16.91869 347 LYS A O 1
ATOM 2571 N N . VAL A 1 356 ? -23.35321 -5.62837 0.20984 1.000 16.12498 348 VAL A N 1
ATOM 2572 C CA . VAL A 1 356 ? -22.18180 -6.35882 0.67552 1.000 15.13098 348 VAL A CA 1
ATOM 2573 C C . VAL A 1 356 ? -21.72307 -7.34793 -0.39114 1.000 14.93788 348 VAL A C 1
ATOM 2574 O O . VAL A 1 356 ? -22.54032 -8.08609 -0.95953 1.000 16.50598 348 VAL A O 1
ATOM 2578 N N . ALA A 1 357 ? -20.40833 -7.40679 -0.63950 1.000 14.29452 349 ALA A N 1
ATOM 2579 C CA . ALA A 1 357 ? -19.79622 -8.51877 -1.36611 1.000 13.94081 349 ALA A CA 1
ATOM 2580 C C . ALA A 1 357 ? -19.10355 -9.35822 -0.30869 1.000 12.80340 349 ALA A C 1
ATOM 2581 O O . ALA A 1 357 ? -18.15891 -8.88202 0.32688 1.000 15.11128 349 ALA A O 1
ATOM 2583 N N . LEU A 1 358 ? -19.57967 -10.58986 -0.11181 1.000 12.79683 350 LEU A N 1
ATOM 2584 C CA . LEU A 1 358 ? -19.19263 -11.44039 1.01672 1.000 12.52290 350 LEU A CA 1
ATOM 2585 C C . LEU A 1 358 ? -18.29420 -12.57555 0.55360 1.000 12.71488 350 LEU A C 1
ATOM 2586 O O . LEU A 1 358 ? -18.63540 -13.27220 -0.40842 1.000 14.45526 350 LEU A O 1
ATOM 2591 N N . ILE A 1 359 ? -17.18038 -12.78560 1.25664 1.000 12.45834 351 ILE A N 1
ATOM 2592 C CA . ILE A 1 359 ? -16.33095 -13.96164 1.07900 1.000 12.06020 351 ILE A CA 1
ATOM 2593 C C . ILE A 1 359 ? -16.63401 -14.92436 2.21214 1.000 12.61991 351 ILE A C 1
ATOM 2594 O O . ILE A 1 359 ? -16.43043 -14.59421 3.38789 1.000 13.81592 351 ILE A O 1
ATOM 2599 N N . LEU A 1 360 ? -17.07476 -16.13028 1.84738 1.000 12.39623 352 LEU A N 1
ATOM 2600 C CA . LEU A 1 360 ? -17.57859 -17.14092 2.76182 1.000 12.70916 352 LEU A CA 1
ATOM 2601 C C . LEU A 1 360 ? -16.87582 -18.46035 2.47385 1.000 11.56347 352 LEU A C 1
ATOM 2602 O O . LEU A 1 360 ? -16.60524 -18.76607 1.30168 1.000 13.50646 352 LEU A O 1
ATOM 2607 N N . GLY A 1 361 ? -16.56327 -19.24012 3.51735 1.000 11.96349 353 GLY A N 1
ATOM 2608 C CA . GLY A 1 361 ? -16.07675 -20.59739 3.30625 1.000 12.82709 353 GLY A CA 1
ATOM 2609 C C . GLY A 1 361 ? -14.80510 -20.92639 4.06106 1.000 12.63717 353 GLY A C 1
ATOM 2610 O O . GLY A 1 361 ? -14.23757 -20.10664 4.77496 1.000 15.08721 353 GLY A O 1
ATOM 2611 N N . GLY A 1 362 ? -14.36374 -22.17793 3.90245 1.000 14.20157 354 GLY A N 1
ATOM 2612 C CA . GLY A 1 362 ? -13.33257 -22.77085 4.73435 1.000 12.98094 354 GLY A CA 1
ATOM 2613 C C . GLY A 1 362 ? -13.82652 -24.09410 5.27022 1.000 12.73204 354 GLY A C 1
ATOM 2614 O O . GLY A 1 362 ? -14.51166 -24.82716 4.55177 1.000 14.14821 354 GLY A O 1
ATOM 2615 N N . GLN A 1 363 ? -13.51085 -24.41038 6.52981 1.000 12.54003 355 GLN A N 1
ATOM 2616 C CA . GLN A 1 363 ? -13.98463 -25.63127 7.17641 1.000 14.00806 355 GLN A CA 1
ATOM 2617 C C . GLN A 1 363 ? -15.29036 -25.32449 7.89072 1.000 13.66057 355 GLN A C 1
ATOM 2618 O O . GLN A 1 363 ? -15.29459 -24.58951 8.87976 1.000 14.84721 355 GLN A O 1
ATOM 2624 N N . GLY A 1 364 ? -16.39019 -25.93660 7.43278 1.000 14.19503 356 GLY A N 1
ATOM 2625 C CA . GLY A 1 364 ? -17.68340 -25.54783 7.92961 1.000 15.58137 356 GLY A CA 1
ATOM 2626 C C . GLY A 1 364 ? -18.11858 -26.22220 9.21392 1.000 15.14029 356 GLY A C 1
ATOM 2627 O O . GLY A 1 364 ? -19.12529 -25.79949 9.79196 1.000 15.80579 356 GLY A O 1
ATOM 2628 N N . LYS A 1 365 ? -17.41270 -27.26734 9.64754 1.000 16.84562 357 LYS A N 1
ATOM 2629 C CA . LYS A 1 365 ? -17.65685 -27.92115 10.93171 1.000 17.27296 357 LYS A CA 1
ATOM 2630 C C . LYS A 1 365 ? -19.06139 -28.52529 11.04587 1.000 16.53864 357 LYS A C 1
ATOM 2631 O O . LYS A 1 365 ? -19.56727 -28.74866 12.16128 1.000 19.89573 357 LYS A O 1
ATOM 2637 N N . GLY A 1 366 ? -19.70979 -28.80524 9.91796 1.000 17.58655 358 GLY A N 1
ATOM 2638 C CA . GLY A 1 366 ? -21.05022 -29.36046 9.95884 1.000 17.90971 358 GLY A CA 1
ATOM 2639 C C . GLY A 1 366 ? -22.12031 -28.37851 10.37396 1.000 16.99133 358 GLY A C 1
ATOM 2640 O O . GLY A 1 366 ? -23.23925 -28.78975 10.70680 1.000 19.83519 358 GLY A O 1
ATOM 2641 N N . GLN A 1 367 ? -21.81284 -27.08425 10.37109 1.000 16.87415 359 GLN A N 1
ATOM 2642 C CA . GLN A 1 367 ? -22.78405 -26.09114 10.79653 1.000 16.23201 359 GLN A CA 1
ATOM 2643 C C . GLN A 1 367 ? -23.99969 -26.00618 9.88023 1.000 16.59334 359 GLN A C 1
ATOM 2644 O O . GLN A 1 367 ? -23.96203 -26.34866 8.68826 1.000 18.15274 359 GLN A O 1
ATOM 2650 N N . ASP A 1 368 ? -25.08359 -25.49023 10.46415 1.000 17.48156 360 ASP A N 1
ATOM 2651 C CA . ASP A 1 368 ? -26.27739 -25.07154 9.73692 1.000 18.27929 360 ASP A CA 1
ATOM 2652 C C . ASP A 1 368 ? -26.04383 -23.66354 9.18748 1.000 16.37198 360 ASP A C 1
ATOM 2653 O O . ASP A 1 368 ? -25.95428 -22.69957 9.96075 1.000 18.08494 360 ASP A O 1
ATOM 2658 N N . PHE A 1 369 ? -25.91599 -23.54829 7.85426 1.000 16.73650 361 PHE A N 1
ATOM 2659 C CA . PHE A 1 369 ? -25.68820 -22.25915 7.20983 1.000 15.96991 361 PHE A CA 1
ATOM 2660 C C . PHE A 1 369 ? -26.99388 -21.58187 6.83643 1.000 16.89596 361 PHE A C 1
ATOM 2661 O O . PHE A 1 369 ? -26.98504 -20.44060 6.35824 1.000 17.89700 361 PHE A O 1
ATOM 2669 N N . GLY A 1 370 ? -28.12340 -22.25871 7.07143 1.000 17.80396 362 GLY A N 1
ATOM 2670 C CA . GLY A 1 370 ? -29.41728 -21.67097 6.79340 1.000 19.63627 362 GLY A CA 1
ATOM 2671 C C . GLY A 1 370 ? -29.64300 -20.28860 7.36112 1.000 19.46174 362 GLY A C 1
ATOM 2672 O O . GLY A 1 370 ? -30.24900 -19.44699 6.68520 1.000 19.48303 362 GLY A O 1
ATOM 2673 N N . PRO A 1 371 ? -29.20654 -20.00926 8.59961 1.000 18.78237 363 PRO A N 1
ATOM 2674 C CA . PRO A 1 371 ? -29.45416 -18.67726 9.17397 1.000 18.97431 363 PRO A CA 1
ATOM 2675 C C . PRO A 1 371 ? -28.81786 -17.54412 8.40695 1.000 17.94163 363 PRO A C 1
ATOM 2676 O O . PRO A 1 371 ? -29.19251 -16.39518 8.65305 1.000 20.74874 363 PRO A O 1
ATOM 2680 N N . LEU A 1 372 ? -27.87179 -17.81972 7.49644 1.000 17.84948 364 LEU A N 1
ATOM 2681 C CA . LEU A 1 372 ? -27.29166 -16.74465 6.70084 1.000 16.05919 364 LEU A CA 1
ATOM 2682 C C . LEU A 1 372 ? -28.17608 -16.32666 5.53661 1.000 16.95910 364 LEU A C 1
ATOM 2683 O O . LEU A 1 372 ? -27.97095 -15.22519 5.00731 1.000 16.97476 364 LEU A O 1
ATOM 2688 N N . ARG A 1 373 ? -29.12175 -17.17187 5.10427 1.000 16.84033 365 ARG A N 1
ATOM 2689 C CA . ARG A 1 373 ? -29.79188 -16.92179 3.82861 1.000 17.54818 365 ARG A CA 1
ATOM 2690 C C . ARG A 1 373 ? -30.53774 -15.58894 3.82253 1.000 18.47920 365 ARG A C 1
ATOM 2691 O O . ARG A 1 373 ? -30.43557 -14.82442 2.86381 1.000 18.73555 365 ARG A O 1
ATOM 2699 N N . SER A 1 374 ? -31.35001 -15.32383 4.84931 1.000 18.34294 366 SER A N 1
ATOM 2700 C CA A SER A 1 374 ? -32.17450 -14.11824 4.82200 0.431 18.66874 366 SER A CA 1
ATOM 2701 C CA B SER A 1 374 ? -32.17412 -14.11777 4.83779 0.260 18.75115 366 SER A CA 1
ATOM 2702 C CA C SER A 1 374 ? -32.17490 -14.12074 4.87996 0.309 19.19627 366 SER A CA 1
ATOM 2703 C C . SER A 1 374 ? -31.31292 -12.85946 4.81544 1.000 19.61760 366 SER A C 1
ATOM 2704 O O . SER A 1 374 ? -31.64175 -11.88201 4.13010 1.000 21.09637 366 SER A O 1
ATOM 2711 N N . SER A 1 375 ? -30.19168 -12.87092 5.54855 1.000 17.57757 367 SER A N 1
ATOM 2712 C CA A SER A 1 375 ? -29.35560 -11.68197 5.55534 0.720 19.05542 367 SER A CA 1
ATOM 2713 C CA B SER A 1 375 ? -29.28577 -11.72467 5.59312 0.280 18.19953 367 SER A CA 1
ATOM 2714 C C . SER A 1 375 ? -28.56861 -11.54029 4.26269 1.000 17.27229 367 SER A C 1
ATOM 2715 O O . SER A 1 375 ? -28.38179 -10.41661 3.78620 1.000 17.07077 367 SER A O 1
ATOM 2720 N N . ILE A 1 376 ? -28.11511 -12.64886 3.67736 1.000 14.95406 368 ILE A N 1
ATOM 2721 C CA . ILE A 1 376 ? -27.49845 -12.59885 2.35501 1.000 15.43371 368 ILE A CA 1
ATOM 2722 C C . ILE A 1 376 ? -28.49690 -12.05002 1.33415 1.000 16.76254 368 ILE A C 1
ATOM 2723 O O . ILE A 1 376 ? -28.17465 -11.15865 0.54151 1.000 18.20231 368 ILE A O 1
ATOM 2728 N N . GLU A 1 377 ? -29.73061 -12.55368 1.35607 1.000 17.74482 369 GLU A N 1
ATOM 2729 C CA . GLU A 1 377 ? -30.73132 -12.07926 0.40251 1.000 20.60964 369 GLU A CA 1
ATOM 2730 C C . GLU A 1 377 ? -30.99691 -10.58564 0.57699 1.000 20.79633 369 GLU A C 1
ATOM 2731 O O . GLU A 1 377 ? -31.14213 -9.85106 -0.40718 1.000 22.67407 369 GLU A O 1
ATOM 2737 N N . LYS A 1 378 ? -31.01992 -10.10996 1.82341 1.000 20.24902 370 LYS A N 1
ATOM 2738 C CA . LYS A 1 378 ? -31.36297 -8.71133 2.07191 1.000 19.62020 370 LYS A CA 1
ATOM 2739 C C . LYS A 1 378 ? -30.21219 -7.76189 1.72907 1.000 19.91870 370 LYS A C 1
ATOM 2740 O O . LYS A 1 378 ? -30.43914 -6.67280 1.18211 1.000 22.97773 370 LYS A O 1
ATOM 2746 N N . TYR A 1 379 ? -28.97207 -8.13732 2.05221 1.000 18.07804 371 TYR A N 1
ATOM 2747 C CA . TYR A 1 379 ? -27.88460 -7.17256 2.05382 1.000 17.16644 371 TYR A CA 1
ATOM 2748 C C . TYR A 1 379 ? -26.75158 -7.45478 1.07603 1.000 17.30239 371 TYR A C 1
ATOM 2749 O O . TYR A 1 379 ? -25.94791 -6.54291 0.82665 1.000 18.55002 371 TYR A O 1
ATOM 2758 N N . ALA A 1 380 ? -26.61881 -8.67655 0.55722 1.000 16.66174 372 ALA A N 1
ATOM 2759 C CA . ALA A 1 380 ? -25.45948 -9.03674 -0.25329 1.000 16.50535 372 ALA A CA 1
ATOM 2760 C C . ALA A 1 380 ? -25.78117 -8.94972 -1.73706 1.000 18.13227 372 ALA A C 1
ATOM 2761 O O . ALA A 1 380 ? -26.86701 -9.33021 -2.17630 1.000 23.72832 372 ALA A O 1
ATOM 2763 N N . LYS A 1 381 ? -24.83102 -8.43861 -2.50947 1.000 16.38848 373 LYS A N 1
ATOM 2764 C CA . LYS A 1 381 ? -24.97465 -8.47624 -3.95953 1.000 17.22588 373 LYS A CA 1
ATOM 2765 C C . LYS A 1 381 ? -24.23136 -9.65102 -4.58115 1.000 16.59348 373 LYS A C 1
ATOM 2766 O O . LYS A 1 381 ? -24.51993 -10.02094 -5.73381 1.000 19.01729 373 LYS A O 1
ATOM 2772 N N . VAL A 1 382 ? -23.28744 -10.24715 -3.85227 1.000 16.19538 374 VAL A N 1
ATOM 2773 C CA . VAL A 1 382 ? -22.57781 -11.42641 -4.33350 1.000 15.54727 374 VAL A CA 1
ATOM 2774 C C . VAL A 1 382 ? -21.98689 -12.12652 -3.12345 1.000 15.08983 374 VAL A C 1
ATOM 2775 O O . VAL A 1 382 ? -21.64111 -11.48317 -2.12727 1.000 15.41911 374 VAL A O 1
ATOM 2779 N N . VAL A 1 383 ? -21.90125 -13.45471 -3.19754 1.000 14.92478 375 VAL A N 1
ATOM 2780 C CA . VAL A 1 383 ? -21.10515 -14.25805 -2.27466 1.000 13.78400 375 VAL A CA 1
ATOM 2781 C C . VAL A 1 383 ? -20.05004 -14.98160 -3.09248 1.000 13.55391 375 VAL A C 1
ATOM 2782 O O . VAL A 1 383 ? -20.38334 -15.62826 -4.09340 1.000 15.08018 375 VAL A O 1
ATOM 2786 N N . VAL A 1 384 ? -18.78827 -14.85688 -2.68872 1.000 13.22004 376 VAL A N 1
ATOM 2787 C CA . VAL A 1 384 ? -17.67748 -15.57846 -3.30710 1.000 12.26569 376 VAL A CA 1
ATOM 2788 C C . VAL A 1 384 ? -17.27203 -16.66946 -2.32988 1.000 12.45266 376 VAL A C 1
ATOM 2789 O O . VAL A 1 384 ? -16.89317 -16.37349 -1.18034 1.000 13.83897 376 VAL A O 1
ATOM 2793 N N . LEU A 1 385 ? -17.36251 -17.91608 -2.77153 1.000 13.50115 377 LEU A N 1
ATOM 2794 C CA . LEU A 1 385 ? -17.09337 -19.07029 -1.92470 1.000 12.67347 377 LEU A CA 1
ATOM 2795 C C . LEU A 1 385 ? -15.66567 -19.56364 -2.09044 1.000 12.92806 377 LEU A C 1
ATOM 2796 O O . LEU A 1 385 ? -15.18311 -19.75195 -3.21191 1.000 14.89091 377 LEU A O 1
ATOM 2801 N N . ILE A 1 386 ? -15.02791 -19.85196 -0.95448 1.000 13.16991 378 ILE A N 1
ATOM 2802 C CA . ILE A 1 386 ? -13.68823 -20.41573 -0.89666 1.000 14.07474 378 ILE A CA 1
ATOM 2803 C C . ILE A 1 386 ? -13.69791 -21.63384 0.01993 1.000 14.07883 378 ILE A C 1
ATOM 2804 O O . ILE A 1 386 ? -14.64693 -21.87593 0.77306 1.000 14.67555 378 ILE A O 1
ATOM 2809 N N . GLY A 1 387 ? -12.63269 -22.42253 -0.08230 1.000 15.26430 379 GLY A N 1
ATOM 2810 C CA . GLY A 1 387 ? -12.35941 -23.43924 0.91746 1.000 14.79225 379 GLY A CA 1
ATOM 2811 C C . GLY A 1 387 ? -13.06888 -24.77504 0.73310 1.000 15.06947 379 GLY A C 1
ATOM 2812 O O . GLY A 1 387 ? -13.88636 -25.00152 -0.16532 1.000 15.37817 379 GLY A O 1
ATOM 2813 N N . GLU A 1 388 ? -12.74863 -25.69674 1.63895 1.000 14.79127 380 GLU A N 1
ATOM 2814 C CA . GLU A 1 388 ? -13.11578 -27.07417 1.34410 1.000 18.08388 380 GLU A CA 1
ATOM 2815 C C . GLU A 1 388 ? -14.61340 -27.31997 1.44711 1.000 16.06602 380 GLU A C 1
ATOM 2816 O O . GLU A 1 388 ? -15.11802 -28.19944 0.73919 1.000 18.39194 380 GLU A O 1
ATOM 2822 N N . ASP A 1 389 ? -15.35616 -26.54853 2.25631 1.000 14.60574 381 ASP A N 1
ATOM 2823 C CA . ASP A 1 389 ? -16.79992 -26.75083 2.33723 1.000 15.78584 381 ASP A CA 1
ATOM 2824 C C . ASP A 1 389 ? -17.59682 -25.77067 1.47640 1.000 16.53557 381 ASP A C 1
ATOM 2825 O O . ASP A 1 389 ? -18.82285 -25.66392 1.63461 1.000 16.68693 381 ASP A O 1
ATOM 2830 N N . ALA A 1 390 ? -16.95149 -25.14775 0.49262 1.000 14.59087 382 ALA A N 1
ATOM 2831 C CA . ALA A 1 390 ? -17.70407 -24.35278 -0.47452 1.000 14.52971 382 ALA A CA 1
ATOM 2832 C C . ALA A 1 390 ? -18.87162 -25.11746 -1.09294 1.000 15.36304 382 ALA A C 1
ATOM 2833 O O . ALA A 1 390 ? -19.96143 -24.53019 -1.18508 1.000 16.40447 382 ALA A O 1
ATOM 2835 N N . PRO A 1 391 ? -18.76439 -26.40497 -1.46097 1.000 16.89112 383 PRO A N 1
ATOM 2836 C CA . PRO A 1 391 ? -19.94544 -27.04649 -2.07568 1.000 17.92613 383 PRO A CA 1
ATOM 2837 C C . PRO A 1 391 ? -21.11329 -27.20420 -1.11695 1.000 18.45798 383 PRO A C 1
ATOM 2838 O O . PRO A 1 391 ? -22.27011 -27.05480 -1.52203 1.000 18.89526 383 PRO A O 1
ATOM 2842 N N . VAL A 1 392 ? -20.84737 -27.52546 0.14720 1.000 19.04253 384 VAL A N 1
ATOM 2843 C CA . VAL A 1 392 ? -21.92838 -27.65894 1.11924 1.000 20.19229 384 VAL A CA 1
ATOM 2844 C C . VAL A 1 392 ? -22.57640 -26.30842 1.40450 1.000 17.69796 384 VAL A C 1
ATOM 2845 O O . VAL A 1 392 ? -23.80649 -26.20091 1.55765 1.000 18.42191 384 VAL A O 1
ATOM 2849 N N . ILE A 1 393 ? -21.76071 -25.26100 1.50909 1.000 15.59322 385 ILE A N 1
ATOM 2850 C CA . ILE A 1 393 ? -22.30229 -23.92945 1.76219 1.000 14.86930 385 ILE A CA 1
ATOM 2851 C C . ILE A 1 393 ? -23.10952 -23.46218 0.55675 1.000 15.10827 385 ILE A C 1
ATOM 2852 O O . ILE A 1 393 ? -24.20050 -22.90727 0.70718 1.000 15.39662 385 ILE A O 1
ATOM 2857 N N . GLU A 1 394 ? -22.58816 -23.67789 -0.65754 1.000 14.63690 386 GLU A N 1
ATOM 2858 C CA . GLU A 1 394 ? -23.33273 -23.33124 -1.86720 1.000 15.02631 386 GLU A CA 1
ATOM 2859 C C . GLU A 1 394 ? -24.70297 -23.98017 -1.87316 1.000 15.24659 386 GLU A C 1
ATOM 2860 O O . GLU A 1 394 ? -25.71375 -23.34212 -2.20745 1.000 16.49439 386 GLU A O 1
ATOM 2866 N N . GLN A 1 395 ? -24.75832 -25.27167 -1.53360 1.000 16.26059 387 GLN A N 1
ATOM 2867 C CA . GLN A 1 395 ? -26.05397 -25.93957 -1.50213 1.000 17.18441 387 GLN A CA 1
ATOM 2868 C C . GLN A 1 395 ? -27.01502 -25.22285 -0.55608 1.000 16.00645 387 GLN A C 1
ATOM 2869 O O . GLN A 1 395 ? -28.20838 -25.08498 -0.85518 1.000 18.23188 387 GLN A O 1
ATOM 2875 N N . ALA A 1 396 ? -26.51357 -24.75461 0.59171 1.000 16.28994 388 ALA A N 1
ATOM 2876 C CA . ALA A 1 396 ? -27.37943 -24.12641 1.57880 1.000 16.89452 388 ALA A CA 1
ATOM 2877 C C . ALA A 1 396 ? -27.83999 -22.73073 1.18825 1.000 16.42215 388 ALA A C 1
ATOM 2878 O O . ALA A 1 396 ? -28.94361 -22.33096 1.60020 1.000 18.41981 388 ALA A O 1
ATOM 2880 N N . ILE A 1 397 ? -27.01671 -21.95226 0.46565 1.000 15.60649 389 ILE A N 1
ATOM 2881 C CA . ILE A 1 397 ? -27.34444 -20.55134 0.18354 1.000 16.19283 389 ILE A CA 1
ATOM 2882 C C . ILE A 1 397 ? -27.75037 -20.32437 -1.26727 1.000 16.71140 389 ILE A C 1
ATOM 2883 O O . ILE A 1 397 ? -28.05512 -19.17631 -1.64736 1.000 16.71185 389 ILE A O 1
ATOM 2888 N N . GLN A 1 398 ? -27.80252 -21.37535 -2.08029 1.000 16.78217 390 GLN A N 1
ATOM 2889 C CA . GLN A 1 398 ? -28.16976 -21.23882 -3.48765 1.000 15.95891 390 GLN A CA 1
ATOM 2890 C C . GLN A 1 398 ? -29.47783 -20.46794 -3.64089 1.000 16.47369 390 GLN A C 1
ATOM 2891 O O . GLN A 1 398 ? -30.47838 -20.75838 -2.97714 1.000 17.82153 390 GLN A O 1
ATOM 2897 N N . GLY A 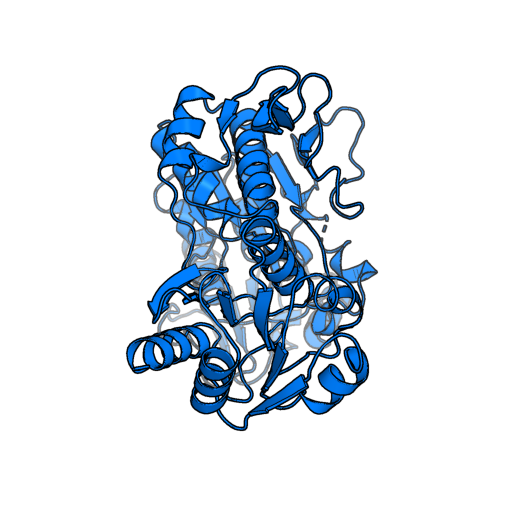1 399 ? -29.47306 -19.48850 -4.53509 1.000 17.15959 391 GLY A N 1
ATOM 2898 C CA . GLY A 1 399 ? -30.66373 -18.70658 -4.80055 1.000 17.53206 391 GLY A CA 1
ATOM 2899 C C . GLY A 1 399 ? -30.77071 -17.41786 -4.00566 1.000 17.92279 391 GLY A C 1
ATOM 2900 O O . GLY A 1 399 ? -31.57908 -16.54627 -4.37131 1.000 20.31803 391 GLY A O 1
ATOM 2901 N N . ALA A 1 400 ? -29.99056 -17.26675 -2.92766 1.000 17.72618 392 ALA A N 1
ATOM 2902 C CA . ALA A 1 400 ? -30.17040 -16.09110 -2.07370 1.000 17.67019 392 ALA A CA 1
ATOM 2903 C C . ALA A 1 400 ? -29.60860 -14.84509 -2.74272 1.000 17.83353 392 ALA A C 1
ATOM 2904 O O . ALA A 1 400 ? -30.20364 -13.76260 -2.64666 1.000 21.16059 392 ALA A O 1
ATOM 2906 N N . THR A 1 401 ? -28.47765 -14.98299 -3.43132 1.000 17.39119 393 THR A N 1
ATOM 2907 C CA . THR A 1 401 ? -27.90110 -13.91537 -4.23779 1.000 17.02218 393 THR A CA 1
ATOM 2908 C C . THR A 1 401 ? -26.97194 -14.56912 -5.25846 1.000 17.80768 393 THR A C 1
ATOM 2909 O O . THR A 1 401 ? -26.85825 -15.79630 -5.32437 1.000 20.76340 393 THR A O 1
ATOM 2913 N N . LYS A 1 402 ? -26.30226 -13.74374 -6.05379 1.000 16.55733 394 LYS A N 1
ATOM 2914 C CA . LYS A 1 402 ? -25.31257 -14.25757 -6.99580 1.000 18.16598 394 LYS A CA 1
ATOM 2915 C C . LYS A 1 402 ? -24.16174 -14.94327 -6.26178 1.000 17.46453 394 LYS A C 1
ATOM 2916 O O . LYS A 1 402 ? -23.61593 -14.40016 -5.29231 1.000 16.67730 394 LYS A O 1
ATOM 2922 N N . ILE A 1 403 ? -23.77742 -16.12848 -6.73303 1.000 17.25878 395 ILE A N 1
ATOM 2923 C CA . ILE A 1 403 ? -22.71025 -16.91721 -6.12334 1.000 16.35782 395 ILE A CA 1
ATOM 2924 C C . ILE A 1 403 ? -21.59839 -17.13569 -7.13594 1.000 16.39880 395 ILE A C 1
ATOM 2925 O O . ILE A 1 403 ? -21.84961 -17.57486 -8.27091 1.000 19.71835 395 ILE A O 1
ATOM 2930 N N . LEU A 1 404 ? -20.36588 -16.86391 -6.70657 1.000 16.13450 396 LEU A N 1
ATOM 2931 C CA . LEU A 1 404 ? -19.16142 -17.14221 -7.47875 1.000 16.58986 396 LEU A CA 1
ATOM 2932 C C . LEU A 1 404 ? -18.24232 -18.00685 -6.63573 1.000 15.97959 396 LEU A C 1
ATOM 2933 O O . LEU A 1 404 ? -18.36394 -18.03204 -5.40520 1.000 15.86386 396 LEU A O 1
ATOM 2938 N N . HIS A 1 405 ? -17.30815 -18.69437 -7.29602 1.000 18.05700 397 HIS A N 1
ATOM 2939 C CA . HIS A 1 405 ? -16.27320 -19.48466 -6.64064 1.000 17.28514 397 HIS A CA 1
ATOM 2940 C C . HIS A 1 405 ? -14.88716 -18.91089 -6.90167 1.000 17.34624 397 HIS A C 1
ATOM 2941 O O . HIS A 1 405 ? -14.60312 -18.37810 -7.98765 1.000 20.53190 397 HIS A O 1
ATOM 2948 N N . ALA A 1 406 ? -14.00525 -19.05549 -5.90549 1.000 15.76581 398 ALA A N 1
ATOM 2949 C CA . ALA A 1 406 ? -12.60855 -18.68240 -6.08664 1.000 15.83362 398 ALA A CA 1
ATOM 2950 C C . ALA A 1 406 ? -11.71765 -19.73028 -5.43829 1.000 16.80846 398 ALA A C 1
ATOM 2951 O O . ALA A 1 406 ? -12.02912 -20.22539 -4.34603 1.000 18.20528 398 ALA A O 1
ATOM 2953 N N . ALA A 1 407 ? -10.58788 -20.03253 -6.09356 1.000 18.51566 399 ALA A N 1
ATOM 2954 C CA . ALA A 1 407 ? -9.65955 -21.04860 -5.61144 1.000 18.54119 399 ALA A CA 1
ATOM 2955 C C . ALA A 1 407 ? -8.65799 -20.50146 -4.61479 1.000 19.57527 399 ALA A C 1
ATOM 2956 O O . ALA A 1 407 ? -8.06342 -21.28205 -3.86989 1.000 25.97708 399 ALA A O 1
ATOM 2958 N N . THR A 1 408 ? -8.45247 -19.18783 -4.58307 1.000 17.31153 400 THR A N 1
ATOM 2959 C CA . THR A 1 408 ? -7.55014 -18.56345 -3.63336 1.000 16.08978 400 THR A CA 1
ATOM 2960 C C . THR A 1 408 ? -8.22771 -17.36113 -3.01736 1.000 15.09196 400 THR A C 1
ATOM 2961 O O . THR A 1 408 ? -9.14936 -16.78155 -3.59974 1.000 15.59505 400 THR A O 1
ATOM 2965 N N . LEU A 1 409 ? -7.72895 -16.96111 -1.83872 1.000 15.47686 401 LEU A N 1
ATOM 2966 C CA . LEU A 1 409 ? -8.22816 -15.74072 -1.21613 1.000 15.22795 401 LEU A CA 1
ATOM 2967 C C . LEU A 1 409 ? -7.99251 -14.52633 -2.10782 1.000 14.45913 401 LEU A C 1
ATOM 2968 O O . LEU A 1 409 ? -8.86835 -13.66357 -2.23402 1.000 15.91775 401 LEU A O 1
ATOM 2973 N N . LYS A 1 410 ? -6.82178 -14.44159 -2.74707 1.000 16.25328 402 LYS A N 1
ATOM 2974 C CA . LYS A 1 410 ? -6.53112 -13.30273 -3.60851 1.000 17.59918 402 LYS A CA 1
ATOM 2975 C C . LYS A 1 410 ? -7.54291 -13.19065 -4.74290 1.000 17.57726 402 LYS A C 1
ATOM 2976 O O . LYS A 1 410 ? -8.04367 -12.09630 -5.03120 1.000 17.90839 402 LYS A O 1
ATOM 2982 N N . GLU A 1 411 ? -7.86761 -14.31170 -5.38937 1.000 16.50598 403 GLU A N 1
ATOM 2983 C CA . GLU A 1 411 ? -8.89019 -14.28181 -6.43418 1.000 16.44639 403 GLU A CA 1
ATOM 2984 C C . GLU A 1 411 ? -10.23452 -13.85377 -5.85999 1.000 15.06484 403 GLU A C 1
ATOM 2985 O O . GLU A 1 411 ? -10.97992 -13.10998 -6.49666 1.000 17.21890 403 GLU A O 1
ATOM 2991 N N . ALA A 1 412 ? -10.57868 -14.32138 -4.65125 1.000 14.54876 404 ALA A N 1
ATOM 2992 C CA . ALA A 1 412 ? -11.86615 -13.92765 -4.07558 1.000 13.76934 404 ALA A CA 1
ATOM 2993 C C . ALA A 1 412 ? -11.93407 -12.42327 -3.84200 1.000 14.46867 404 ALA A C 1
ATOM 2994 O O . ALA A 1 412 ? -12.97167 -11.79062 -4.10298 1.000 15.22255 404 ALA A O 1
ATOM 2996 N N . VAL A 1 413 ? -10.85903 -11.83235 -3.29890 1.000 14.52394 405 VAL A N 1
ATOM 2997 C CA . VAL A 1 413 ? -10.84356 -10.38670 -3.07716 1.000 15.70772 405 VAL A CA 1
ATOM 2998 C C . VAL A 1 413 ? -10.96187 -9.64092 -4.40332 1.000 15.87489 405 VAL A C 1
ATOM 2999 O O . VAL A 1 413 ? -11.69127 -8.64855 -4.50426 1.000 17.85137 405 VAL A O 1
ATOM 3003 N N . GLU A 1 414 ? -10.25678 -10.10858 -5.44463 1.000 16.76786 406 GLU A N 1
ATOM 3004 C CA . GLU A 1 414 ? -10.33169 -9.45198 -6.75190 1.000 17.82512 406 GLU A CA 1
ATOM 3005 C C . GLU A 1 414 ? -11.73578 -9.53105 -7.33914 1.000 18.72253 406 GLU A C 1
ATOM 3006 O O . GLU A 1 414 ? -12.20862 -8.56308 -7.96303 1.000 19.61328 406 GLU A O 1
ATOM 3012 N N . LEU A 1 415 ? -12.39398 -10.69018 -7.20890 1.000 17.80295 407 LEU A N 1
ATOM 3013 C CA . LEU A 1 415 ? -13.76299 -10.80649 -7.69512 1.000 18.33765 407 LEU A CA 1
ATOM 3014 C C . LEU A 1 415 ? -14.68753 -9.86229 -6.94584 1.000 17.95595 407 LEU A C 1
ATOM 3015 O O . LEU A 1 415 ? -15.56035 -9.22508 -7.55424 1.000 20.49111 407 LEU A O 1
ATOM 3020 N N . CYS A 1 416 ? -14.53537 -9.76903 -5.61384 1.000 16.07167 408 CYS A N 1
ATOM 3021 C CA . CYS A 1 416 ? -15.39105 -8.85079 -4.86236 1.000 17.39024 408 CYS A CA 1
ATOM 3022 C C . CYS A 1 416 ? -15.16876 -7.40813 -5.29685 1.000 17.92014 408 CYS A C 1
ATOM 3023 O O . CYS A 1 416 ? -16.12265 -6.62026 -5.37107 1.000 19.61906 408 CYS A O 1
ATOM 3026 N N . GLN A 1 417 ? -13.91834 -7.03947 -5.57477 1.000 19.08086 409 GLN A N 1
ATOM 3027 C CA . GLN A 1 417 ? -13.65686 -5.68736 -6.04916 1.000 18.78980 409 GLN A CA 1
ATOM 3028 C C . GLN A 1 417 ? -14.36885 -5.42526 -7.36880 1.000 21.10847 409 GLN A C 1
ATOM 3029 O O . GLN A 1 417 ? -14.99929 -4.37390 -7.54701 1.000 22.41844 409 GLN A O 1
ATOM 3035 N N . ARG A 1 418 ? -14.26835 -6.37394 -8.31163 1.000 21.84165 410 ARG A N 1
ATOM 3036 C CA . ARG A 1 418 ? -14.93226 -6.22341 -9.60776 1.000 22.91283 410 ARG A CA 1
ATOM 3037 C C . ARG A 1 418 ? -16.43970 -6.05778 -9.45082 1.000 21.42565 410 ARG A C 1
ATOM 3038 O O . ARG A 1 418 ? -17.06965 -5.30635 -10.20680 1.000 23.33048 410 ARG A O 1
ATOM 3046 N N . GLU A 1 419 ? -17.04089 -6.76061 -8.48267 1.000 20.30159 411 GLU A N 1
ATOM 3047 C CA . GLU A 1 419 ? -18.48392 -6.76195 -8.30364 1.000 19.80810 411 GLU A CA 1
ATOM 3048 C C . GLU A 1 419 ? -19.01236 -5.55378 -7.55330 1.000 21.55757 411 GLU A C 1
ATOM 3049 O O . GLU A 1 419 ? -20.23432 -5.39551 -7.47955 1.000 23.22416 411 GLU A O 1
ATOM 3055 N N . THR A 1 420 ? -18.15755 -4.71513 -6.98166 1.000 19.12440 412 THR A N 1
ATOM 3056 C CA . THR A 1 420 ? -18.62382 -3.62940 -6.13424 1.000 19.84643 412 THR A CA 1
ATOM 3057 C C . THR A 1 420 ? -18.39294 -2.27816 -6.79093 1.000 18.91037 412 THR A C 1
ATOM 3058 O O . THR A 1 420 ? -17.50867 -2.12110 -7.63750 1.000 22.80857 412 THR A O 1
ATOM 3062 N N . GLN A 1 421 ? -19.21824 -1.31873 -6.37452 1.000 20.66197 413 GLN A N 1
ATOM 3063 C CA . GLN A 1 421 ? -19.17635 0.06766 -6.79817 1.000 20.73768 413 GLN A CA 1
ATOM 3064 C C . GLN A 1 421 ? -19.23175 0.93301 -5.55482 1.000 21.73007 413 GLN A C 1
ATOM 3065 O O . GLN A 1 421 ? -19.54806 0.45692 -4.46240 1.000 21.23114 413 GLN A O 1
ATOM 3071 N N . ALA A 1 422 ? -18.92480 2.21640 -5.72460 1.000 20.59062 414 ALA A N 1
ATOM 3072 C CA . ALA A 1 422 ? -18.91431 3.14897 -4.59983 1.000 22.88189 414 ALA A CA 1
ATOM 3073 C C . ALA A 1 422 ? -20.15814 2.98354 -3.73909 1.000 23.11995 414 ALA A C 1
ATOM 3074 O O . ALA A 1 422 ? -21.27051 2.87023 -4.26169 1.000 23.55454 414 ALA A O 1
ATOM 3076 N N . GLU A 1 423 ? -19.93852 2.93351 -2.41306 1.000 22.51618 415 GLU A N 1
ATOM 3077 C CA . GLU A 1 423 ? -20.89732 2.75211 -1.31442 1.000 20.07159 415 GLU A CA 1
ATOM 3078 C C . GLU A 1 423 ? -21.13923 1.29083 -0.93855 1.000 19.56992 415 GLU A C 1
ATOM 3079 O O . GLU A 1 423 ? -21.69743 1.02599 0.13918 1.000 20.41994 415 GLU A O 1
ATOM 3085 N N . ASP A 1 424 ? -20.74833 0.34022 -1.79577 1.000 18.16308 416 ASP A N 1
ATOM 3086 C CA . ASP A 1 424 ? -20.72685 -1.06977 -1.39791 1.000 18.05126 416 ASP A CA 1
ATOM 3087 C C . ASP A 1 424 ? -19.58749 -1.31469 -0.41407 1.000 17.36841 416 ASP A C 1
ATOM 3088 O O . ASP A 1 424 ? -18.71368 -0.46138 -0.21068 1.000 17.87679 416 ASP A O 1
ATOM 3093 N N . VAL A 1 425 ? -19.59124 -2.50394 0.20509 1.000 17.35323 417 VAL A N 1
ATOM 3094 C CA . VAL A 1 425 ? -18.47780 -2.94802 1.03734 1.000 15.99374 417 VAL A CA 1
ATOM 3095 C C . VAL A 1 425 ? -18.08603 -4.35885 0.63006 1.000 15.14194 417 VAL A C 1
ATOM 3096 O O . VAL A 1 425 ? -18.88873 -5.11187 0.07793 1.000 16.41392 417 VAL A O 1
ATOM 3100 N N . VAL A 1 426 ? -16.83407 -4.71422 0.91915 1.000 14.84997 418 VAL A N 1
ATOM 3101 C CA . VAL A 1 426 ? -16.32712 -6.07268 0.74325 1.000 13.85790 418 VAL A CA 1
ATOM 3102 C C . VAL A 1 426 ? -16.03041 -6.62302 2.13374 1.000 13.93792 418 VAL A C 1
ATOM 3103 O O . VAL A 1 426 ? -15.35312 -5.96159 2.93220 1.000 17.29355 418 VAL A O 1
ATOM 3107 N N . LEU A 1 427 ? -16.57208 -7.80369 2.43915 1.000 13.52147 419 LEU A N 1
ATOM 3108 C CA . LEU A 1 427 ? -16.48172 -8.38930 3.77002 1.000 13.22367 419 LEU A CA 1
ATOM 3109 C C . LEU A 1 427 ? -15.89839 -9.79049 3.69146 1.000 11.55113 419 LEU A C 1
ATOM 3110 O O . LEU A 1 427 ? -16.52357 -10.68496 3.09886 1.000 12.59890 419 LEU A O 1
ATOM 3115 N N . LEU A 1 428 ? -14.74363 -10.00905 4.33255 1.000 12.40925 420 LEU A N 1
ATOM 3116 C CA . LEU A 1 428 ? -14.27474 -11.37669 4.58346 1.000 12.19817 420 LEU A CA 1
ATOM 3117 C C . LEU A 1 428 ? -14.87595 -11.83001 5.90980 1.000 10.91813 420 LEU A C 1
ATOM 3118 O O . LEU A 1 428 ? -14.45832 -11.37349 6.96109 1.000 12.63955 420 LEU A O 1
ATOM 3123 N N . SER A 1 429 ? -15.89394 -12.69089 5.87519 1.000 11.15355 421 SER A N 1
ATOM 3124 C CA . SER A 1 429 ? -16.48513 -13.20691 7.11652 1.000 10.58937 421 SER A CA 1
ATOM 3125 C C . SER A 1 429 ? -16.79870 -14.65792 6.85367 1.000 10.77887 421 SER A C 1
ATOM 3126 O O . SER A 1 429 ? -17.89352 -14.98217 6.37152 1.000 12.47416 421 SER A O 1
ATOM 3129 N N . PRO A 1 430 ? -15.82250 -15.55511 7.07264 1.000 10.38996 422 PRO A N 1
ATOM 3130 C CA . PRO A 1 430 ? -15.89192 -16.88187 6.43243 1.000 11.86924 422 PRO A CA 1
ATOM 3131 C C . PRO A 1 430 ? -16.94903 -17.78921 7.00814 1.000 11.39081 422 PRO A C 1
ATOM 3132 O O . PRO A 1 430 ? -17.36452 -18.72995 6.32175 1.000 11.65148 422 PRO A O 1
ATOM 3136 N N . ALA A 1 431 ? -17.36995 -17.55509 8.25406 1.000 11.23545 423 ALA A N 1
ATOM 3137 C CA . ALA A 1 431 ? -18.31077 -18.39176 8.99858 1.000 11.18470 423 ALA A CA 1
ATOM 3138 C C . ALA A 1 431 ? -17.73566 -19.77363 9.27355 1.000 11.69175 423 ALA A C 1
ATOM 3139 O O . ALA A 1 431 ? -18.49471 -20.67816 9.65389 1.000 13.82372 423 ALA A O 1
ATOM 3141 N N . CYS A 1 432 ? -16.40964 -19.95050 9.11306 1.000 12.17560 424 CYS A N 1
ATOM 3142 C CA . CYS A 1 432 ? -15.74899 -21.24437 9.03224 1.000 12.14661 424 CYS A CA 1
ATOM 3143 C C . CYS A 1 432 ? -14.37639 -21.16122 9.65894 1.000 11.90056 424 CYS A C 1
ATOM 3144 O O . CYS A 1 432 ? -13.76208 -20.08826 9.69239 1.000 12.66279 424 CYS A O 1
ATOM 3147 N N . ALA A 1 433 ? -13.85745 -22.31843 10.08326 1.000 12.28971 425 ALA A N 1
ATOM 3148 C CA . ALA A 1 433 ? -12.46578 -22.38857 10.49121 1.000 12.98584 425 ALA A CA 1
ATOM 3149 C C . ALA A 1 433 ? -11.55497 -22.30744 9.26559 1.000 12.92321 425 ALA A C 1
ATOM 3150 O O . ALA A 1 433 ? -11.98634 -22.48686 8.11182 1.000 13.40624 425 ALA A O 1
ATOM 3152 N N . SER A 1 434 ? -10.28240 -22.02118 9.52596 1.000 13.49695 426 SER A N 1
ATOM 3153 C CA . SER A 1 434 ? -9.34494 -21.60398 8.48694 1.000 13.09467 426 SER A CA 1
ATOM 3154 C C . SER A 1 434 ? -8.34506 -22.67189 8.06233 1.000 13.40029 426 SER A C 1
ATOM 3155 O O . SER A 1 434 ? -7.59109 -22.43232 7.11466 1.000 14.16018 426 SER A O 1
ATOM 3158 N N . PHE A 1 435 ? -8.31282 -23.82637 8.72437 1.000 13.76507 427 PHE A N 1
ATOM 3159 C CA . PHE A 1 435 ? -7.12975 -24.67889 8.65071 1.000 14.24022 427 PHE A CA 1
ATOM 3160 C C . PHE A 1 435 ? -7.00519 -25.45702 7.35124 1.000 14.27412 427 PHE A C 1
ATOM 3161 O O . PHE A 1 435 ? -5.95642 -26.07803 7.12625 1.000 17.18507 427 PHE A O 1
ATOM 3169 N N . ASP A 1 436 ? -8.02397 -25.45545 6.49886 1.000 13.63927 428 ASP A N 1
ATOM 3170 C CA . ASP A 1 436 ? -7.85141 -26.11734 5.21204 1.000 14.02050 428 ASP A CA 1
ATOM 3171 C C . ASP A 1 436 ? -6.92888 -25.34676 4.28451 1.000 14.60006 428 ASP A C 1
ATOM 3172 O O . ASP A 1 436 ? -6.33217 -25.95767 3.39606 1.000 16.86267 428 ASP A O 1
ATOM 3177 N N . MET A 1 437 ? -6.79538 -24.01605 4.46464 1.000 14.44218 429 MET A N 1
ATOM 3178 C CA . MET A 1 437 ? -5.99348 -23.18353 3.57311 1.000 14.17949 429 MET A CA 1
ATOM 3179 C C . MET A 1 437 ? -5.02776 -22.26732 4.29432 1.000 13.77480 429 MET A C 1
ATOM 3180 O O . MET A 1 437 ? -4.17684 -21.66217 3.62664 1.000 15.46443 429 MET A O 1
ATOM 3185 N N . PHE A 1 438 ? -5.13244 -22.13322 5.61969 1.000 13.92593 430 PHE A N 1
ATOM 3186 C CA . PHE A 1 438 ? -4.37744 -21.14289 6.38275 1.000 14.51005 430 PHE A CA 1
ATOM 3187 C C . PHE A 1 438 ? -3.85463 -21.78268 7.65718 1.000 14.36902 430 PHE A C 1
ATOM 3188 O O . PHE A 1 438 ? -4.31704 -22.84460 8.07348 1.000 15.43500 430 PHE A O 1
ATOM 3196 N N . LYS A 1 439 ? -2.91006 -21.10215 8.30713 1.000 14.98028 431 LYS A N 1
ATOM 3197 C CA . LYS A 1 439 ? -2.41302 -21.60066 9.58574 1.000 14.86257 431 LYS A CA 1
ATOM 3198 C C . LYS A 1 439 ? -3.37987 -21.33901 10.72989 1.000 15.48606 431 LYS A C 1
ATOM 3199 O O . LYS A 1 439 ? -3.33128 -22.05788 11.74901 1.000 17.06573 431 LYS A O 1
ATOM 3205 N N . SER A 1 440 ? -4.20674 -20.29396 10.60269 1.000 14.01698 432 SER A N 1
ATOM 3206 C CA . SER A 1 440 ? -5.01035 -19.76836 11.70431 1.000 13.43717 432 SER A CA 1
ATOM 3207 C C . SER A 1 440 ? -5.89483 -18.66504 11.14472 1.000 12.83035 432 SER A C 1
ATOM 3208 O O . SER A 1 440 ? -5.66800 -18.18837 10.02861 1.000 13.89005 432 SER A O 1
ATOM 3211 N N . TYR A 1 441 ? -6.87093 -18.21491 11.95196 1.000 13.10759 433 TYR A N 1
ATOM 3212 C CA . TYR A 1 441 ? -7.66157 -17.06780 11.51527 1.000 12.11501 433 TYR A CA 1
ATOM 3213 C C . TYR A 1 441 ? -6.79667 -15.81473 11.43238 1.000 12.79134 433 TYR A C 1
ATOM 3214 O O . TYR A 1 441 ? -7.07879 -14.90116 10.63828 1.000 13.72614 433 TYR A O 1
ATOM 3223 N N . ASN A 1 442 ? -5.72679 -15.75600 12.22360 1.000 13.57034 434 ASN A N 1
ATOM 3224 C CA A ASN A 1 442 ? -4.82077 -14.61882 12.15595 0.652 14.00439 434 ASN A CA 1
ATOM 3225 C CA B ASN A 1 442 ? -4.82545 -14.61192 12.15441 0.348 14.30567 434 ASN A CA 1
ATOM 3226 C C . ASN A 1 442 ? -4.11450 -14.58022 10.80861 1.000 13.44101 434 ASN A C 1
ATOM 3227 O O . ASN A 1 442 ? -4.02415 -13.52224 10.16348 1.000 14.81812 434 ASN A O 1
ATOM 3236 N N . ASP A 1 443 ? -3.61254 -15.73833 10.37153 1.000 13.35226 435 ASP A N 1
ATOM 3237 C CA . ASP A 1 443 ? -2.96247 -15.84648 9.06652 1.000 13.61689 435 ASP A CA 1
ATOM 3238 C C . ASP A 1 443 ? -3.94083 -15.47106 7.95921 1.000 13.02404 435 ASP A C 1
ATOM 3239 O O . ASP A 1 443 ? -3.61854 -14.69391 7.04844 1.000 14.31647 435 ASP A O 1
ATOM 3244 N N . ARG A 1 444 ? -5.16029 -16.00410 8.03166 1.000 12.65006 436 ARG A N 1
ATOM 3245 C CA . ARG A 1 444 ? -6.17226 -15.67807 7.02830 1.000 12.00922 436 ARG A CA 1
ATOM 3246 C C . ARG A 1 444 ? -6.46268 -14.18133 6.98389 1.000 13.03867 436 ARG A C 1
ATOM 3247 O O . ARG A 1 444 ? -6.57675 -13.59750 5.89548 1.000 13.27334 436 ARG A O 1
ATOM 3255 N N . GLY A 1 445 ? -6.57317 -13.53752 8.15172 1.000 12.10311 437 GLY A N 1
ATOM 3256 C CA . GLY A 1 445 ? -6.84633 -12.10775 8.15802 1.000 12.86815 437 GLY A CA 1
ATOM 3257 C C . GLY A 1 445 ? -5.67156 -11.28718 7.65116 1.000 14.33656 437 GLY A C 1
ATOM 3258 O O . GLY A 1 445 ? -5.85319 -10.31965 6.90727 1.000 14.60764 437 GLY A O 1
ATOM 3259 N N . GLN A 1 446 ? -4.45352 -11.63966 8.06409 1.000 14.25369 438 GLN A N 1
ATOM 3260 C CA . GLN A 1 446 ? -3.27953 -10.93505 7.55076 1.000 15.55545 438 GLN A CA 1
ATOM 3261 C C . GLN A 1 446 ? -3.19252 -11.06029 6.04340 1.000 14.74824 438 GLN A C 1
ATOM 3262 O O . GLN A 1 446 ? -2.81911 -10.09568 5.35227 1.000 16.44777 438 GLN A O 1
ATOM 3268 N N . GLN A 1 447 ? -3.48198 -12.25964 5.51652 1.000 14.83404 439 GLN A N 1
ATOM 3269 C CA . GLN A 1 447 ? -3.43597 -12.43430 4.06332 1.000 14.27963 439 GLN A CA 1
ATOM 3270 C C . GLN A 1 447 ? -4.49870 -11.59274 3.38037 1.000 15.11732 439 GLN A C 1
ATOM 3271 O O . GLN A 1 447 ? -4.24511 -11.01540 2.30865 1.000 15.75661 439 GLN A O 1
ATOM 3277 N N . PHE A 1 448 ? -5.69358 -11.51185 3.97626 1.000 13.76409 440 PHE A N 1
ATOM 3278 C CA . PHE A 1 448 ? -6.73281 -10.64939 3.41854 1.000 14.25834 440 PHE A CA 1
ATOM 3279 C C . PHE A 1 448 ? -6.27138 -9.20257 3.35583 1.000 14.97572 440 PHE A C 1
ATOM 3280 O O . PHE A 1 448 ? -6.44101 -8.53155 2.32313 1.000 16.42697 440 PHE A O 1
ATOM 3288 N N . VAL A 1 449 ? -5.66460 -8.70913 4.44122 1.000 15.16425 441 VAL A N 1
ATOM 3289 C CA . VAL A 1 449 ? -5.17118 -7.33412 4.45584 1.000 15.90925 441 VAL A CA 1
ATOM 3290 C C . VAL A 1 449 ? -4.12414 -7.12715 3.36310 1.000 15.76993 441 VAL A C 1
ATOM 3291 O O . VAL A 1 449 ? -4.14619 -6.11985 2.63713 1.000 17.52308 441 VAL A O 1
ATOM 3295 N N . ALA A 1 450 ? -3.22460 -8.09903 3.18757 1.000 15.92397 442 ALA A N 1
ATOM 3296 C CA . ALA A 1 450 ? -2.23057 -7.98222 2.12401 1.000 17.60084 442 ALA A CA 1
ATOM 3297 C C . ALA A 1 450 ? -2.89253 -7.95147 0.75320 1.000 17.46876 442 ALA A C 1
ATOM 3298 O O . ALA A 1 450 ? -2.47139 -7.19032 -0.13007 1.000 21.41065 442 ALA A O 1
ATOM 3300 N N . CYS A 1 451 ? -3.92026 -8.77634 0.54764 1.000 16.49203 443 CYS A N 1
ATOM 3301 C CA . CYS A 1 451 ? -4.62502 -8.75315 -0.73639 1.000 17.44469 443 CYS A CA 1
ATOM 3302 C C . CYS A 1 451 ? -5.27626 -7.39916 -0.97829 1.000 18.36646 443 CYS A C 1
ATOM 3303 O O . CYS A 1 451 ? -5.20386 -6.83633 -2.08525 1.000 19.10122 443 CYS A O 1
ATOM 3306 N N . VAL A 1 452 ? -5.96184 -6.87571 0.03859 1.000 17.37224 444 VAL A N 1
ATOM 3307 C CA . VAL A 1 452 ? -6.61133 -5.57341 -0.09767 1.000 17.60502 444 VAL A CA 1
ATOM 3308 C C . VAL A 1 452 ? -5.59086 -4.49539 -0.42751 1.000 18.91797 444 VAL A C 1
ATOM 3309 O O . VAL A 1 452 ? -5.83746 -3.64484 -1.29580 1.000 21.60071 444 VAL A O 1
ATOM 3313 N N . ASN A 1 453 ? -4.43053 -4.51599 0.25073 1.000 19.15074 445 ASN A N 1
ATOM 3314 C CA . ASN A 1 453 ? -3.40853 -3.49834 0.03733 1.000 21.41031 445 ASN A CA 1
ATOM 3315 C C . ASN A 1 453 ? -2.77328 -3.59955 -1.33678 1.000 23.83220 445 ASN A C 1
ATOM 3316 O O . ASN A 1 453 ? -2.13514 -2.63908 -1.77481 1.000 28.34740 445 ASN A O 1
ATOM 3321 N N . SER A 1 454 ? -2.92112 -4.72774 -2.03221 1.000 21.98799 446 SER A N 1
ATOM 3322 C CA . SER A 1 454 ? -2.33122 -4.84850 -3.35941 1.000 22.76898 446 SER A CA 1
ATOM 3323 C C . SER A 1 454 ? -3.32271 -4.55155 -4.47972 1.000 23.21970 446 SER A C 1
ATOM 3324 O O . SER A 1 454 ? -2.91405 -4.52502 -5.64969 1.000 25.60860 446 SER A O 1
ATOM 3327 N N . LEU A 1 455 ? -4.59761 -4.31516 -4.15090 1.000 21.76082 447 LEU A N 1
ATOM 3328 C CA . LEU A 1 455 ? -5.57960 -3.92796 -5.15422 1.000 21.11329 447 LEU A CA 1
ATOM 3329 C C . LEU A 1 455 ? -5.20501 -2.59532 -5.77405 1.000 23.11299 447 LEU A C 1
ATOM 3330 O O . LEU A 1 455 ? -4.64753 -1.71078 -5.11483 1.000 25.98083 447 LEU A O 1
ATOM 3335 N N . VAL A 1 456 ? -5.51532 -2.46146 -7.05936 1.000 24.78848 448 VAL A N 1
ATOM 3336 C CA . VAL A 1 456 ? -5.34814 -1.19592 -7.77266 1.000 24.95243 448 VAL A CA 1
ATOM 3337 C C . VAL A 1 456 ? -6.71906 -0.68724 -8.19627 1.000 27.01244 448 VAL A C 1
ATOM 3338 O O . VAL A 1 456 ? -7.75332 -1.29443 -7.86962 1.000 25.96836 448 VAL A O 1
#